Protein AF-0000000084880422 (afdb_homodimer)

Nearest PDB structures (foldseek):
  3gw3-assembly1_A-2  TM=2.262E-01  e=1.229E+00  Homo sapiens
  3rag-assembly2_B  TM=2.599E-01  e=1.505E+00  Alicyclobacillus acidocaldarius subsp. acidocaldarius DSM 446
  1r3w-assembly1_A-2  TM=2.198E-01  e=2.370E+00  Homo sapiens
  3rag-assembly1_A  TM=2.205E-01  e=1.664E+00  Alicyclobacillus acidocaldarius subsp. acidocaldarius DSM 446
  1r3q-assembly1_A  TM=2.386E-01  e=4.344E+00  Homo sapiens

Structure (mmCIF, N/CA/C/O backbone):
data_AF-0000000084880422-model_v1
#
loop_
_entity.id
_entity.type
_entity.pdbx_description
1 polymer 'Uncharacterized protein'
#
loop_
_atom_site.group_PDB
_atom_site.id
_atom_site.type_symbol
_atom_site.label_atom_id
_atom_site.label_alt_id
_atom_site.label_comp_id
_atom_site.label_asym_id
_atom_site.label_entity_id
_atom_site.label_seq_id
_atom_site.pdbx_PDB_ins_code
_atom_site.Cartn_x
_atom_site.Cartn_y
_atom_site.Cartn_z
_atom_site.occupancy
_atom_site.B_iso_or_equiv
_atom_site.auth_seq_id
_atom_site.auth_comp_id
_atom_site.auth_asym_id
_atom_site.auth_atom_id
_atom_site.pdbx_PDB_model_num
ATOM 1 N N . MET A 1 1 ? 19.312 47.062 34.469 1 47.88 1 MET A N 1
ATOM 2 C CA . MET A 1 1 ? 17.969 47.25 33.938 1 47.88 1 MET A CA 1
ATOM 3 C C . MET A 1 1 ? 17.547 46.062 33.094 1 47.88 1 MET A C 1
ATOM 5 O O . MET A 1 1 ? 18.328 45.5 32.344 1 47.88 1 MET A O 1
ATOM 9 N N . ASP A 1 2 ? 16.469 45.281 33.469 1 75.25 2 ASP A N 1
ATOM 10 C CA . ASP A 1 2 ? 16.062 43.938 33 1 75.25 2 ASP A CA 1
ATOM 11 C C . ASP A 1 2 ? 15.867 43.906 31.5 1 75.25 2 ASP A C 1
ATOM 13 O O . ASP A 1 2 ? 15.164 44.75 30.938 1 75.25 2 ASP A O 1
ATOM 17 N N . GLN A 1 3 ? 16.969 43.5 30.766 1 88.62 3 GLN A N 1
ATOM 18 C CA . GLN A 1 3 ? 17.031 43.344 29.312 1 88.62 3 GLN A CA 1
ATOM 19 C C . GLN A 1 3 ? 15.633 43.156 28.734 1 88.62 3 GLN A C 1
ATOM 21 O O . GLN A 1 3 ? 15.305 43.719 27.688 1 88.62 3 GLN A O 1
ATOM 26 N N . HIS A 1 4 ? 14.844 42.625 29.359 1 89.19 4 HIS A N 1
ATOM 27 C CA . HIS A 1 4 ? 13.492 42.344 28.875 1 89.19 4 HIS A CA 1
ATOM 28 C C . HIS A 1 4 ? 12.633 43.594 28.938 1 89.19 4 HIS A C 1
ATOM 30 O O . HIS A 1 4 ? 11.852 43.875 28.016 1 89.19 4 HIS A O 1
ATOM 36 N N . ALA A 1 5 ? 12.836 44.375 29.922 1 90.31 5 ALA A N 1
ATOM 37 C CA . ALA A 1 5 ? 12.055 45.594 30.094 1 90.31 5 ALA A CA 1
ATOM 38 C C . ALA A 1 5 ? 12.375 46.594 28.984 1 90.31 5 ALA A C 1
ATOM 40 O O . ALA A 1 5 ? 11.469 47.25 28.453 1 90.31 5 ALA A O 1
ATOM 41 N N . THR A 1 6 ? 13.609 46.625 28.672 1 93.06 6 THR A N 1
ATOM 42 C CA . THR A 1 6 ? 14.039 47.531 27.594 1 93.06 6 THR A CA 1
ATOM 43 C C . THR A 1 6 ? 13.469 47.094 26.25 1 93.06 6 THR A C 1
ATOM 45 O O . THR A 1 6 ? 13.031 47.938 25.453 1 93.06 6 THR A O 1
ATOM 48 N N . THR A 1 7 ? 13.477 45.844 26.062 1 94.5 7 THR A N 1
ATOM 49 C CA . THR A 1 7 ? 12.969 45.281 24.828 1 94.5 7 THR A CA 1
ATOM 50 C C . THR A 1 7 ? 11.469 45.531 24.688 1 94.5 7 THR A C 1
ATOM 52 O O . THR A 1 7 ? 10.992 45.906 23.625 1 94.5 7 THR A O 1
ATOM 55 N N . ILE A 1 8 ? 10.781 45.375 25.734 1 95.5 8 ILE A N 1
ATOM 56 C CA . ILE A 1 8 ? 9.336 45.594 25.734 1 95.5 8 ILE A CA 1
ATOM 57 C C . ILE A 1 8 ? 9.031 47.062 25.438 1 95.5 8 ILE A C 1
ATOM 59 O O . ILE A 1 8 ? 8.164 47.344 24.609 1 95.5 8 ILE A O 1
ATOM 63 N N . ARG A 1 9 ? 9.734 47.875 26.094 1 94.94 9 ARG A N 1
ATOM 64 C CA . ARG A 1 9 ? 9.531 49.312 25.875 1 94.94 9 ARG A CA 1
ATOM 65 C C . ARG A 1 9 ? 9.781 49.656 24.406 1 94.94 9 ARG A C 1
ATOM 67 O O . ARG A 1 9 ? 9.039 50.469 23.828 1 94.94 9 ARG A O 1
ATOM 74 N N . ARG A 1 10 ? 10.781 49.125 23.922 1 95.44 10 ARG A N 1
ATOM 75 C CA . ARG A 1 10 ? 11.086 49.375 22.516 1 95.44 10 ARG A CA 1
ATOM 76 C C . ARG A 1 10 ? 9.945 48.906 21.609 1 95.44 10 ARG A C 1
ATOM 78 O O . ARG A 1 10 ? 9.523 49.625 20.703 1 95.44 10 ARG A O 1
ATOM 85 N N . MET A 1 11 ? 9.375 47.719 21.891 1 96.06 11 MET A N 1
ATOM 86 C CA . MET A 1 11 ? 8.312 47.156 21.062 1 96.06 11 MET A CA 1
ATOM 87 C C . MET A 1 11 ? 7.02 47.938 21.219 1 96.06 11 MET A C 1
ATOM 89 O O . MET A 1 11 ? 6.188 47.969 20.312 1 96.06 11 MET A O 1
ATOM 93 N N . LEU A 1 12 ? 6.941 48.625 22.344 1 96.38 12 LEU A N 1
ATOM 94 C CA . LEU A 1 12 ? 5.73 49.406 22.594 1 96.38 12 LEU A CA 1
ATOM 95 C C . LEU A 1 12 ? 5.902 50.844 22.125 1 96.38 12 LEU A C 1
ATOM 97 O O . LEU A 1 12 ? 5.141 51.719 22.531 1 96.38 12 LEU A O 1
ATOM 101 N N . GLY A 1 13 ? 6.973 51.094 21.359 1 93.88 13 GLY A N 1
ATOM 102 C CA . GLY A 1 13 ? 7.18 52.438 20.812 1 93.88 13 GLY A CA 1
ATOM 103 C C . GLY A 1 13 ? 7.766 53.406 21.812 1 93.88 13 GLY A C 1
ATOM 104 O O . GLY A 1 13 ? 7.492 54.594 21.75 1 93.88 13 GLY A O 1
ATOM 105 N N . GLY A 1 14 ? 8.375 52.906 22.781 1 95.19 14 GLY A N 1
ATOM 106 C CA . GLY A 1 14 ? 9 53.75 23.797 1 95.19 14 GLY A CA 1
ATOM 107 C C . GLY A 1 14 ? 8.094 54.031 24.984 1 95.19 14 GLY A C 1
ATOM 108 O O . GLY A 1 14 ? 8.492 54.719 25.922 1 95.19 14 GLY A O 1
ATOM 109 N N . LEU A 1 15 ? 6.992 53.438 25 1 95.81 15 LEU A N 1
ATOM 110 C CA . LEU A 1 15 ? 6.008 53.688 26.047 1 95.81 15 LEU A CA 1
ATOM 111 C C . LEU A 1 15 ? 6.113 52.656 27.156 1 95.81 15 LEU A C 1
ATOM 113 O O . LEU A 1 15 ? 6.52 51.531 26.922 1 95.81 15 LEU A O 1
ATOM 117 N N . THR A 1 16 ? 5.812 53.125 28.328 1 94.31 16 THR A N 1
ATOM 118 C CA . THR A 1 16 ? 5.617 52.188 29.406 1 94.31 16 THR A CA 1
ATOM 119 C C . THR A 1 16 ? 4.316 51.406 29.219 1 94.31 16 THR A C 1
ATOM 121 O O . THR A 1 16 ? 3.467 51.812 28.422 1 94.31 16 THR A O 1
ATOM 124 N N . ILE A 1 17 ? 4.164 50.312 29.922 1 95 17 ILE A N 1
ATOM 125 C CA . ILE A 1 17 ? 2.984 49.469 29.781 1 95 17 ILE A CA 1
ATOM 126 C C . ILE A 1 17 ? 1.729 50.281 30.125 1 95 17 ILE A C 1
ATOM 128 O O . ILE A 1 17 ? 0.756 50.25 29.359 1 95 17 ILE A O 1
ATOM 132 N N . PRO A 1 18 ? 1.764 51.062 31.234 1 94.44 18 PRO A N 1
ATOM 133 C CA . PRO A 1 18 ? 0.576 51.875 31.531 1 94.44 18 PRO A CA 1
ATOM 134 C C . PRO A 1 18 ? 0.298 52.906 30.453 1 94.44 18 PRO A C 1
ATOM 136 O O . PRO A 1 18 ? -0.862 53.156 30.109 1 94.44 18 PRO A O 1
ATOM 139 N N . GLN A 1 19 ? 1.275 53.531 29.906 1 96.19 19 GLN A N 1
ATOM 140 C CA . GLN A 1 19 ? 1.106 54.5 28.844 1 96.19 19 GLN A CA 1
ATOM 141 C C . GLN A 1 19 ? 0.538 53.844 27.578 1 96.19 19 GLN A C 1
ATOM 143 O O . GLN A 1 19 ? -0.311 54.438 26.906 1 96.19 19 GLN A O 1
ATOM 148 N N . PHE A 1 20 ? 1.022 52.688 27.328 1 97.31 20 PHE A N 1
ATOM 149 C CA . PHE A 1 20 ? 0.566 51.906 26.172 1 97.31 20 PHE A CA 1
ATOM 150 C C . PHE A 1 20 ? -0.905 51.531 26.312 1 97.31 20 PHE A C 1
ATOM 152 O O . PHE A 1 20 ? -1.659 51.594 25.344 1 97.31 20 PHE A O 1
ATOM 159 N N . ALA A 1 21 ? -1.278 51.219 27.5 1 96.69 21 ALA A N 1
ATOM 160 C CA . ALA A 1 21 ? -2.652 50.812 27.781 1 96.69 21 ALA A CA 1
ATOM 161 C C . ALA A 1 21 ? -3.629 51.938 27.5 1 96.69 21 ALA A C 1
ATOM 163 O O . ALA A 1 21 ? -4.816 51.719 27.266 1 96.69 21 ALA A O 1
ATOM 164 N N . LEU A 1 22 ? -3.123 53.125 27.5 1 96.19 22 LEU A N 1
ATOM 165 C CA . LEU A 1 22 ? -3.98 54.312 27.344 1 96.19 22 LEU A CA 1
ATOM 166 C C . LEU A 1 22 ? -4.191 54.594 25.859 1 96.19 22 LEU A C 1
ATOM 168 O O . LEU A 1 22 ? -5.082 55.375 25.5 1 96.19 22 LEU A O 1
ATOM 172 N N . LEU A 1 23 ? -3.416 53.969 25.047 1 96.75 23 LEU A N 1
ATOM 173 C CA . LEU A 1 23 ? -3.59 54.188 23.625 1 96.75 23 LEU A CA 1
ATOM 174 C C . LEU A 1 23 ? -4.922 53.625 23.141 1 96.75 23 LEU A C 1
ATOM 176 O O . LEU A 1 23 ? -5.527 52.781 23.828 1 96.75 23 LEU A O 1
ATOM 180 N N . SER A 1 24 ? -5.379 54.125 21.984 1 96.5 24 SER A N 1
ATOM 181 C CA . SER A 1 24 ? -6.559 53.531 21.359 1 96.5 24 SER A CA 1
ATOM 182 C C . SER A 1 24 ? -6.293 52.094 20.953 1 96.5 24 SER A C 1
ATOM 184 O O . SER A 1 24 ? -5.148 51.719 20.688 1 96.5 24 SER A O 1
ATOM 186 N N . PRO A 1 25 ? -7.301 51.312 20.938 1 94.94 25 PRO A N 1
ATOM 187 C CA . PRO A 1 25 ? -7.121 49.906 20.5 1 94.94 25 PRO A CA 1
ATOM 188 C C . PRO A 1 25 ? -6.465 49.812 19.125 1 94.94 25 PRO A C 1
ATOM 190 O O . PRO A 1 25 ? -5.648 48.906 18.891 1 94.94 25 PRO A O 1
ATOM 193 N N . ARG A 1 26 ? -6.777 50.688 18.25 1 96.38 26 ARG A N 1
ATOM 194 C CA . ARG A 1 26 ? -6.203 50.688 16.906 1 96.38 26 ARG A CA 1
ATOM 195 C C . ARG A 1 26 ? -4.695 50.906 16.953 1 96.38 26 ARG A C 1
ATOM 197 O O . ARG A 1 26 ? -3.934 50.25 16.266 1 96.38 26 ARG A O 1
ATOM 204 N N . ASP A 1 27 ? -4.375 51.875 17.719 1 95.94 27 ASP A N 1
ATOM 205 C CA . ASP A 1 27 ? -2.959 52.188 17.844 1 95.94 27 ASP A CA 1
ATOM 206 C C . ASP A 1 27 ? -2.188 51.062 18.5 1 95.94 27 ASP A C 1
ATOM 208 O O . ASP A 1 27 ? -1.07 50.719 18.094 1 95.94 27 ASP A O 1
ATOM 212 N N . ARG A 1 28 ? -2.748 50.438 19.531 1 97.25 28 ARG A N 1
ATOM 213 C CA . ARG A 1 28 ? -2.117 49.281 20.172 1 97.25 28 ARG A CA 1
ATOM 214 C C . ARG A 1 28 ? -1.928 48.125 19.188 1 97.25 28 ARG A C 1
ATOM 216 O O . ARG A 1 28 ? -0.844 47.562 19.109 1 97.25 28 ARG A O 1
ATOM 223 N N . ARG A 1 29 ? -2.928 47.938 18.406 1 96.94 29 ARG A N 1
ATOM 224 C CA . ARG A 1 29 ? -2.885 46.844 17.438 1 96.94 29 ARG A CA 1
ATOM 225 C C . ARG A 1 29 ? -1.782 47.062 16.406 1 96.94 29 ARG A C 1
ATOM 227 O O . ARG A 1 29 ? -1.102 46.094 16.016 1 96.94 29 ARG A O 1
ATOM 234 N N . THR A 1 30 ? -1.694 48.25 16.016 1 97.12 30 THR A N 1
ATOM 235 C CA . THR A 1 30 ? -0.661 48.594 15.039 1 97.12 30 THR A CA 1
ATOM 236 C C . THR A 1 30 ? 0.726 48.281 15.586 1 97.12 30 THR A C 1
ATOM 238 O O . THR A 1 30 ? 1.559 47.688 14.883 1 97.12 30 THR A O 1
ATOM 241 N N . LEU A 1 31 ? 0.955 48.625 16.797 1 95.81 31 LEU A N 1
ATOM 242 C CA . LEU A 1 31 ? 2.248 48.375 17.422 1 95.81 31 LEU A CA 1
ATOM 243 C C . LEU A 1 31 ? 2.445 46.875 17.656 1 95.81 31 LEU A C 1
ATOM 245 O O . LEU A 1 31 ? 3.539 46.344 17.453 1 95.81 31 LEU A O 1
ATOM 249 N N . PHE A 1 32 ? 1.437 46.156 18.078 1 97.44 32 PHE A N 1
ATOM 250 C CA . PHE A 1 32 ? 1.511 44.719 18.234 1 97.44 32 PHE A CA 1
ATOM 251 C C . PHE A 1 32 ? 1.864 44.062 16.906 1 97.44 32 PHE A C 1
ATOM 253 O O . PHE A 1 32 ? 2.729 43.188 16.859 1 97.44 32 PHE A O 1
ATOM 260 N N . ARG A 1 33 ? 1.231 44.5 15.852 1 97.12 33 ARG A N 1
ATOM 261 C CA . ARG A 1 33 ? 1.432 43.906 14.531 1 97.12 33 ARG A CA 1
ATOM 262 C C . ARG A 1 33 ? 2.891 44 14.102 1 97.12 33 ARG A C 1
ATOM 264 O O . ARG A 1 33 ? 3.441 43.062 13.523 1 97.12 33 ARG A O 1
ATOM 271 N N . GLN A 1 34 ? 3.443 45.062 14.391 1 95.88 34 GLN A N 1
ATOM 272 C CA . GLN A 1 34 ? 4.824 45.312 13.992 1 95.88 34 GLN A CA 1
ATOM 273 C C . GLN A 1 34 ? 5.773 44.312 14.633 1 95.88 34 GLN A C 1
ATOM 275 O O . GLN A 1 34 ? 6.824 43.969 14.07 1 95.88 34 GLN A O 1
ATOM 280 N N . ASN A 1 35 ? 5.375 43.781 15.758 1 95.88 35 ASN A N 1
ATOM 281 C CA . ASN A 1 35 ? 6.301 42.969 16.531 1 95.88 35 ASN A CA 1
ATOM 282 C C . ASN A 1 35 ? 5.844 41.5 16.594 1 95.88 35 ASN A C 1
ATOM 284 O O . ASN A 1 35 ? 6.605 40.625 17.016 1 95.88 35 ASN A O 1
ATOM 288 N N . LEU A 1 36 ? 4.637 41.219 16.156 1 96.31 36 LEU A N 1
ATOM 289 C CA . LEU A 1 36 ? 4.078 39.906 16.391 1 96.31 36 LEU A CA 1
ATOM 290 C C . LEU A 1 36 ? 3.725 39.219 15.078 1 96.31 36 LEU A C 1
ATOM 292 O O . LEU A 1 36 ? 3.439 38 15.055 1 96.31 36 LEU A O 1
ATOM 296 N N . VAL A 1 37 ? 3.725 39.969 13.992 1 96.81 37 VAL A N 1
ATOM 297 C CA . VAL A 1 37 ? 3.246 39.438 12.727 1 96.81 37 VAL A CA 1
ATOM 298 C C . VAL A 1 37 ? 4.363 39.469 11.688 1 96.81 37 VAL A C 1
ATOM 300 O O . VAL A 1 37 ? 5.121 40.438 11.617 1 96.81 37 VAL A O 1
ATOM 303 N N . GLN A 1 38 ? 4.5 38.438 11.008 1 94.69 38 GLN A N 1
ATOM 304 C CA . GLN A 1 38 ? 5.434 38.375 9.891 1 94.69 38 GLN A CA 1
ATOM 305 C C . GLN A 1 38 ? 4.758 37.844 8.625 1 94.69 38 GLN A C 1
ATOM 307 O O . GLN A 1 38 ? 3.693 37.219 8.703 1 94.69 38 GLN A O 1
ATOM 312 N N . ARG A 1 39 ? 5.383 38.062 7.484 1 91.75 39 ARG A N 1
ATOM 313 C CA . ARG A 1 39 ? 4.797 37.719 6.195 1 91.75 39 ARG A CA 1
ATOM 314 C C . ARG A 1 39 ? 4.879 36.219 5.957 1 91.75 39 ARG A C 1
ATOM 316 O O . ARG A 1 39 ? 3.916 35.594 5.488 1 91.75 39 ARG A O 1
ATOM 323 N N . GLN A 1 40 ? 5.996 35.656 6.262 1 91 40 GLN A N 1
ATOM 324 C CA . GLN A 1 40 ? 6.164 34.219 6.121 1 91 40 GLN A CA 1
ATOM 325 C C . GLN A 1 40 ? 5.434 33.469 7.234 1 91 40 GLN A C 1
ATOM 327 O O . GLN A 1 40 ? 5.246 34 8.328 1 91 40 GLN A O 1
ATOM 332 N N . PRO A 1 41 ? 5.027 32.344 6.902 1 92.94 41 PRO A N 1
ATOM 333 C CA . PRO A 1 41 ? 4.371 31.562 7.961 1 92.94 41 PRO A CA 1
ATOM 334 C C . PRO A 1 41 ? 5.266 31.359 9.188 1 92.94 41 PRO A C 1
ATOM 336 O O . PRO A 1 41 ? 6.477 31.188 9.047 1 92.94 41 PRO A O 1
ATOM 339 N N . VAL A 1 42 ? 4.625 31.469 10.336 1 92 42 VAL A N 1
ATOM 340 C CA . VAL A 1 42 ? 5.32 31.141 11.578 1 92 42 VAL A CA 1
ATOM 341 C C . VAL A 1 42 ? 5.551 29.641 11.68 1 92 42 VAL A C 1
ATOM 343 O O . VAL A 1 42 ? 4.605 28.859 11.562 1 92 42 VAL A O 1
ATOM 346 N N . LEU A 1 43 ? 6.719 29.25 11.852 1 89.31 43 LEU A N 1
ATOM 347 C CA . LEU A 1 43 ? 7.074 27.844 11.953 1 89.31 43 LEU A CA 1
ATOM 348 C C . LEU A 1 43 ? 7.016 27.375 13.406 1 89.31 43 LEU A C 1
ATOM 350 O O . LEU A 1 43 ? 7.691 27.938 14.273 1 89.31 43 LEU A O 1
ATOM 354 N N . ILE A 1 44 ? 6.145 26.438 13.617 1 86.19 44 ILE A N 1
ATOM 355 C CA . ILE A 1 44 ? 5.992 25.859 14.945 1 86.19 44 ILE A CA 1
ATOM 356 C C . ILE A 1 44 ? 6.621 24.469 14.984 1 86.19 44 ILE A C 1
ATOM 358 O O . ILE A 1 44 ? 6.145 23.547 14.32 1 86.19 44 ILE A O 1
ATOM 362 N N . ASP A 1 45 ? 7.723 24.359 15.664 1 76.38 45 ASP A N 1
ATOM 363 C CA . ASP A 1 45 ? 8.461 23.109 15.742 1 76.38 45 ASP A CA 1
ATOM 364 C C . ASP A 1 45 ? 9.117 22.938 17.109 1 76.38 45 ASP A C 1
ATOM 366 O O . ASP A 1 45 ? 9.367 23.922 17.812 1 76.38 45 ASP A O 1
ATOM 370 N N . GLU A 1 46 ? 9.234 21.75 17.484 1 65.44 46 GLU A N 1
ATOM 371 C CA . GLU A 1 46 ? 9.914 21.484 18.75 1 65.44 46 GLU A CA 1
ATOM 372 C C . GLU A 1 46 ? 11.297 22.109 18.781 1 65.44 46 GLU A C 1
ATOM 374 O O . GLU A 1 46 ? 11.766 22.547 19.844 1 65.44 46 GLU A O 1
ATOM 379 N N . ALA A 1 47 ? 11.789 22.172 17.641 1 57.34 47 ALA A N 1
ATOM 380 C CA . ALA A 1 47 ? 13.164 22.641 17.531 1 57.34 47 ALA A CA 1
ATOM 381 C C . ALA A 1 47 ? 13.234 24.156 17.641 1 57.34 47 ALA A C 1
ATOM 383 O O . ALA A 1 47 ? 14.32 24.75 17.594 1 57.34 47 ALA A O 1
ATOM 384 N N . ASP A 1 48 ? 12.047 24.719 17.734 1 60.84 48 ASP A N 1
ATOM 385 C CA . ASP A 1 48 ? 12.133 26.188 17.766 1 60.84 48 ASP A CA 1
ATOM 386 C C . ASP A 1 48 ? 12.648 26.672 19.125 1 60.84 48 ASP A C 1
ATOM 388 O O . ASP A 1 48 ? 11.867 27.141 19.953 1 60.84 48 ASP A O 1
ATOM 392 N N . ASP A 1 49 ? 13.852 26.375 19.234 1 59.66 49 ASP A N 1
ATOM 393 C CA . ASP A 1 49 ? 14.539 26.906 20.406 1 59.66 49 ASP A CA 1
ATOM 394 C C . ASP A 1 49 ? 14.922 28.375 20.203 1 59.66 49 ASP A C 1
ATOM 396 O O . ASP A 1 49 ? 15.57 28.719 19.219 1 59.66 49 ASP A O 1
ATOM 400 N N . ASP A 1 50 ? 14.375 29.203 21.094 1 62.22 50 ASP A N 1
ATOM 401 C CA . ASP A 1 50 ? 14.812 30.594 21.203 1 62.22 50 ASP A CA 1
ATOM 402 C C . ASP A 1 50 ? 14.336 31.406 20 1 62.22 50 ASP A C 1
ATOM 404 O O . ASP A 1 50 ? 15.008 32.375 19.578 1 62.22 50 ASP A O 1
ATOM 408 N N . GLY A 1 51 ? 13.422 30.797 19.297 1 69.56 51 GLY A N 1
ATOM 409 C CA . GLY A 1 51 ? 12.844 31.578 18.219 1 69.56 51 GLY A CA 1
ATOM 410 C C . GLY A 1 51 ? 13.672 31.547 16.938 1 69.56 51 GLY A C 1
ATOM 411 O O . GLY A 1 51 ? 13.523 32.406 16.078 1 69.56 51 GLY A O 1
ATOM 412 N N . SER A 1 52 ? 14.531 30.641 16.812 1 76.44 52 SER A N 1
ATOM 413 C CA . SER A 1 52 ? 15.438 30.578 15.672 1 76.44 52 SER A CA 1
ATOM 414 C C . SER A 1 52 ? 14.672 30.359 14.375 1 76.44 52 SER A C 1
ATOM 416 O O . SER A 1 52 ? 15.125 30.766 13.305 1 76.44 52 SER A O 1
ATOM 418 N N . LEU A 1 53 ? 13.508 29.891 14.523 1 77.94 53 LEU A N 1
ATOM 419 C CA . LEU A 1 53 ? 12.734 29.609 13.32 1 77.94 53 LEU A CA 1
ATOM 420 C C . LEU A 1 53 ? 11.922 30.812 12.891 1 77.94 53 LEU A C 1
ATOM 422 O O . LEU A 1 53 ? 11.445 30.875 11.75 1 77.94 53 LEU A O 1
ATOM 426 N N . ASN A 1 54 ? 11.766 31.734 13.82 1 86.94 54 ASN A N 1
ATOM 427 C CA . ASN A 1 54 ? 11 32.938 13.555 1 86.94 54 ASN A CA 1
ATOM 428 C C . ASN A 1 54 ? 11.719 34.188 14.086 1 86.94 54 ASN A C 1
ATOM 430 O O . ASN A 1 54 ? 11.18 34.906 14.938 1 86.94 54 ASN A O 1
ATOM 434 N N . PRO A 1 55 ? 12.836 34.5 13.602 1 85.12 55 PRO A N 1
ATOM 435 C CA . PRO A 1 55 ? 13.672 35.562 14.195 1 85.12 55 PRO A CA 1
ATOM 436 C C . PRO A 1 55 ? 13.023 36.938 14.133 1 85.12 55 PRO A C 1
ATOM 438 O O . PRO A 1 55 ? 13.227 37.781 15.023 1 85.12 55 PRO A O 1
ATOM 441 N N . LYS A 1 56 ? 12.258 37.219 13.219 1 88.44 56 LYS A N 1
ATOM 442 C CA . LYS A 1 56 ? 11.664 38.531 13.016 1 88.44 56 LYS A CA 1
ATOM 443 C C . LYS A 1 56 ? 10.695 38.875 14.141 1 88.44 56 LYS A C 1
ATOM 445 O O . LYS A 1 56 ? 10.477 40.062 14.445 1 88.44 56 LYS A O 1
ATOM 450 N N . ILE A 1 57 ? 10.148 37.844 14.727 1 89.62 57 ILE A N 1
ATOM 451 C CA . ILE A 1 57 ? 9.148 38.125 15.75 1 89.62 57 ILE A CA 1
ATOM 452 C C . ILE A 1 57 ? 9.531 37.406 17.047 1 89.62 57 ILE A C 1
ATOM 454 O O . ILE A 1 57 ? 8.68 37.188 17.906 1 89.62 57 ILE A O 1
ATOM 458 N N . ALA A 1 58 ? 10.711 37.062 17.172 1 88.38 58 ALA A N 1
ATOM 459 C CA . ALA A 1 58 ? 11.172 36.281 18.297 1 88.38 58 ALA A CA 1
ATOM 460 C C . ALA A 1 58 ? 10.906 37 19.625 1 88.38 58 ALA A C 1
ATOM 462 O O . ALA A 1 58 ? 10.422 36.375 20.578 1 88.38 58 ALA A O 1
ATOM 463 N N . ASP A 1 59 ? 11.148 38.281 19.688 1 89.5 59 ASP A N 1
ATOM 464 C CA . ASP A 1 59 ? 10.984 39.031 20.922 1 89.5 59 ASP A CA 1
ATOM 465 C C . ASP A 1 59 ? 9.508 39.219 21.266 1 89.5 59 ASP A C 1
ATOM 467 O O . ASP A 1 59 ? 9.164 39.531 22.406 1 89.5 59 ASP A O 1
ATOM 471 N N . GLY A 1 60 ? 8.664 39 20.281 1 91.44 60 GLY A N 1
ATOM 472 C CA . GLY A 1 60 ? 7.238 39.219 20.469 1 91.44 60 GLY A CA 1
ATOM 473 C C . GLY A 1 60 ? 6.633 38.312 21.531 1 91.44 60 GLY A C 1
ATOM 474 O O . GLY A 1 60 ? 5.578 38.625 22.094 1 91.44 60 GLY A O 1
ATOM 475 N N . VAL A 1 61 ? 7.344 37.312 21.812 1 88.94 61 VAL A N 1
ATOM 476 C CA . VAL A 1 61 ? 6.848 36.375 22.812 1 88.94 61 VAL A CA 1
ATOM 477 C C . VAL A 1 61 ? 6.68 37.094 24.141 1 88.94 61 VAL A C 1
ATOM 479 O O . VAL A 1 61 ? 5.773 36.781 24.922 1 88.94 61 VAL A O 1
ATOM 482 N N . LEU A 1 62 ? 7.438 38.062 24.453 1 90.5 62 LEU A N 1
ATOM 483 C CA . LEU A 1 62 ? 7.387 38.812 25.703 1 90.5 62 LEU A CA 1
ATOM 484 C C . LEU A 1 62 ? 6.059 39.531 25.844 1 90.5 62 LEU A C 1
ATOM 486 O O . LEU A 1 62 ? 5.531 39.688 26.953 1 90.5 62 LEU A O 1
ATOM 490 N N . LEU A 1 63 ? 5.539 39.938 24.766 1 93.06 63 LEU A N 1
ATOM 491 C CA . LEU A 1 63 ? 4.297 40.719 24.766 1 93.06 63 LEU A CA 1
ATOM 492 C C . LEU A 1 63 ? 3.098 39.812 25.016 1 93.06 63 LEU A C 1
ATOM 494 O O . LEU A 1 63 ? 2 40.312 25.312 1 93.06 63 LEU A O 1
ATOM 498 N N . ARG A 1 64 ? 3.334 38.5 25 1 90.62 64 ARG A N 1
ATOM 499 C CA . ARG A 1 64 ? 2.242 37.531 25.156 1 90.62 64 ARG A CA 1
ATOM 500 C C . ARG A 1 64 ? 2.338 36.844 26.5 1 90.62 64 ARG A C 1
ATOM 502 O O . ARG A 1 64 ? 1.689 35.812 26.719 1 90.62 64 ARG A O 1
ATOM 509 N N . GLN A 1 65 ? 3.051 37.375 27.328 1 88.5 65 GLN A N 1
ATOM 510 C CA . GLN A 1 65 ? 3.227 36.781 28.656 1 88.5 65 GLN A CA 1
ATOM 511 C C . GLN A 1 65 ? 2.814 37.75 29.75 1 88.5 65 GLN A C 1
ATOM 513 O O . GLN A 1 65 ? 3.307 38.906 29.812 1 88.5 65 GLN A O 1
ATOM 518 N N . ARG A 1 66 ? 2.146 37.281 30.625 1 86.94 66 ARG A N 1
ATOM 519 C CA . ARG A 1 66 ? 1.679 38.125 31.719 1 86.94 66 ARG A CA 1
ATOM 520 C C . ARG A 1 66 ? 2.83 38.5 32.656 1 86.94 66 ARG A C 1
ATOM 522 O O . ARG A 1 66 ? 2.838 39.594 33.219 1 86.94 66 ARG A O 1
ATOM 529 N N . TYR A 1 67 ? 3.717 37.656 32.688 1 86.25 67 TYR A N 1
ATOM 530 C CA . TYR A 1 67 ? 4.879 37.906 33.531 1 86.25 67 TYR A CA 1
ATOM 531 C C . TYR A 1 67 ? 5.566 39.219 33.125 1 86.25 67 TYR A C 1
ATOM 533 O O . TYR A 1 67 ? 6.082 39.938 34 1 86.25 67 TYR A O 1
ATOM 541 N N . PHE A 1 68 ? 5.496 39.562 31.938 1 90.12 68 PHE A N 1
ATOM 542 C CA . PHE A 1 68 ? 6.215 40.719 31.453 1 90.12 68 PHE A CA 1
ATOM 543 C C . PHE A 1 68 ? 5.27 41.906 31.25 1 90.12 68 PHE A C 1
ATOM 545 O O . PHE A 1 68 ? 5.648 43.062 31.5 1 90.12 68 PHE A O 1
ATOM 552 N N . MET A 1 69 ? 4.031 41.625 30.906 1 91.81 69 MET A N 1
ATOM 553 C CA . MET A 1 69 ? 3.098 42.688 30.547 1 91.81 69 MET A CA 1
ATOM 554 C C . MET A 1 69 ? 2.277 43.125 31.766 1 91.81 69 MET A C 1
ATOM 556 O O . MET A 1 69 ? 1.644 44.156 31.75 1 91.81 69 MET A O 1
ATOM 560 N N . GLY A 1 70 ? 2.322 42.281 32.781 1 87.25 70 GLY A N 1
ATOM 561 C CA . GLY A 1 70 ? 1.589 42.594 34 1 87.25 70 GLY A CA 1
ATOM 562 C C . GLY A 1 70 ? 0.521 41.562 34.344 1 87.25 70 GLY A C 1
ATOM 563 O O . GLY A 1 70 ? -0.159 41.062 33.469 1 87.25 70 GLY A O 1
ATOM 564 N N . GLU A 1 71 ? 0.333 41.344 35.625 1 87.38 71 GLU A N 1
ATOM 565 C CA . GLU A 1 71 ? -0.618 40.344 36.094 1 87.38 71 GLU A CA 1
ATOM 566 C C . GLU A 1 71 ? -1.963 40.969 36.438 1 87.38 71 GLU A C 1
ATOM 568 O O . GLU A 1 71 ? -2.932 40.25 36.719 1 87.38 71 GLU A O 1
ATOM 573 N N . ASP A 1 72 ? -1.95 42.25 36.438 1 89.38 72 ASP A N 1
ATOM 574 C CA . ASP A 1 72 ? -3.205 42.938 36.719 1 89.38 72 ASP A CA 1
ATOM 575 C C . ASP A 1 72 ? -4.164 42.875 35.531 1 89.38 72 ASP A C 1
ATOM 577 O O . ASP A 1 72 ? -3.852 42.281 34.5 1 89.38 72 ASP A O 1
ATOM 581 N N . GLU A 1 73 ? -5.34 43.438 35.719 1 91.75 73 GLU A N 1
ATOM 582 C CA . GLU A 1 73 ? -6.375 43.344 34.688 1 91.75 73 GLU A CA 1
ATOM 583 C C . GLU A 1 73 ? -5.914 44 33.406 1 91.75 73 GLU A C 1
ATOM 585 O O . GLU A 1 73 ? -6.242 43.562 32.312 1 91.75 73 GLU A O 1
ATOM 590 N N . THR A 1 74 ? -5.207 45.062 33.5 1 92.75 74 THR A N 1
ATOM 591 C CA . THR A 1 74 ? -4.68 45.75 32.344 1 92.75 74 THR A CA 1
ATOM 592 C C . THR A 1 74 ? -3.703 44.844 31.578 1 92.75 74 THR A C 1
ATOM 594 O O . THR A 1 74 ? -3.797 44.719 30.359 1 92.75 74 THR A O 1
ATOM 597 N N . GLY A 1 75 ? -2.805 44.281 32.312 1 91.19 75 GLY A N 1
ATOM 598 C CA . GLY A 1 75 ? -1.859 43.375 31.688 1 91.19 75 GLY A CA 1
ATOM 599 C C . GLY A 1 75 ? -2.529 42.188 31 1 91.19 75 GLY A C 1
ATOM 600 O O . GLY A 1 75 ? -2.162 41.844 29.875 1 91.19 75 GLY A O 1
ATOM 601 N N . LYS A 1 76 ? -3.477 41.656 31.641 1 89.25 76 LYS A N 1
ATOM 602 C CA . LYS A 1 76 ? -4.223 40.562 31.078 1 89.25 76 LYS A CA 1
ATOM 603 C C . LYS A 1 76 ? -4.902 40.938 29.781 1 89.25 76 LYS A C 1
ATOM 605 O O . LYS A 1 76 ? -4.891 40.188 28.812 1 89.25 76 LYS A O 1
ATOM 610 N N . GLN A 1 77 ? -5.504 42.062 29.828 1 92.81 77 GLN A N 1
ATOM 611 C CA . GLN A 1 77 ? -6.18 42.562 28.625 1 92.81 77 GLN A CA 1
ATOM 612 C C . GLN A 1 77 ? -5.188 42.781 27.484 1 92.81 77 GLN A C 1
ATOM 614 O O . GLN A 1 77 ? -5.473 42.438 26.344 1 92.81 77 GLN A O 1
ATOM 619 N N . LEU A 1 78 ? -4.105 43.312 27.781 1 94.75 78 LEU A N 1
ATOM 620 C CA . LEU A 1 78 ? -3.098 43.594 26.75 1 94.75 78 LEU A CA 1
ATOM 621 C C . LEU A 1 78 ? -2.543 42.281 26.188 1 94.75 78 LEU A C 1
ATOM 623 O O . LEU A 1 78 ? -2.309 42.188 24.969 1 94.75 78 LEU A O 1
ATOM 627 N N . VAL A 1 79 ? -2.314 41.312 27.016 1 92.19 79 VAL A N 1
ATOM 628 C CA . VAL A 1 79 ? -1.831 40 26.578 1 92.19 79 VAL A CA 1
ATOM 629 C C . VAL A 1 79 ? -2.875 39.344 25.672 1 92.19 79 VAL A C 1
ATOM 631 O O . VAL A 1 79 ? -2.531 38.75 24.656 1 92.19 79 VAL A O 1
ATOM 634 N N . LYS A 1 80 ? -4.039 39.469 26.031 1 91.38 80 LYS A N 1
ATOM 635 C CA . LYS A 1 80 ? -5.117 38.938 25.203 1 91.38 80 LYS A CA 1
ATOM 636 C C . LYS A 1 80 ? -5.129 39.594 23.828 1 91.38 80 LYS A C 1
ATOM 638 O O . LYS A 1 80 ? -5.262 38.906 22.812 1 91.38 80 LYS A O 1
ATOM 643 N N . GLU A 1 81 ? -5.031 40.875 23.828 1 94.75 81 GLU A N 1
ATOM 644 C CA . GLU A 1 81 ? -4.984 41.625 22.578 1 94.75 81 GLU A CA 1
ATOM 645 C C . GLU A 1 81 ? -3.783 41.188 21.734 1 94.75 81 GLU A C 1
ATOM 647 O O . GLU A 1 81 ? -3.902 41 20.516 1 94.75 81 GLU A O 1
ATOM 652 N N . ALA A 1 82 ? -2.656 41.031 22.359 1 94.38 82 ALA A N 1
ATOM 653 C CA . ALA A 1 82 ? -1.448 40.594 21.672 1 94.38 82 ALA A CA 1
ATOM 654 C C . ALA A 1 82 ? -1.645 39.219 21.062 1 94.38 82 ALA A C 1
ATOM 656 O O . ALA A 1 82 ? -1.256 38.969 19.922 1 94.38 82 ALA A O 1
ATOM 657 N N . SER A 1 83 ? -2.256 38.344 21.797 1 92.25 83 SER A N 1
ATOM 658 C CA . SER A 1 83 ? -2.525 37 21.328 1 92.25 83 SER A CA 1
ATOM 659 C C . SER A 1 83 ? -3.482 37 20.141 1 92.25 83 SER A C 1
ATOM 661 O O . SER A 1 83 ? -3.289 36.25 19.172 1 92.25 83 SER A O 1
ATOM 663 N N . ASP A 1 84 ? -4.422 37.844 20.25 1 93.56 84 ASP A N 1
ATOM 664 C CA . ASP A 1 84 ? -5.367 37.969 19.141 1 93.56 84 ASP A CA 1
ATOM 665 C C . ASP A 1 84 ? -4.652 38.375 17.859 1 93.56 84 ASP A C 1
ATOM 667 O O . ASP A 1 84 ? -4.965 37.875 16.766 1 93.56 84 ASP A O 1
ATOM 671 N N . VAL A 1 85 ? -3.777 39.25 18.016 1 96 85 VAL A N 1
ATOM 672 C CA . VAL A 1 85 ? -3.029 39.75 16.859 1 96 85 VAL A CA 1
ATOM 673 C C . VAL A 1 85 ? -2.098 38.656 16.359 1 96 85 VAL A C 1
ATOM 675 O O . VAL A 1 85 ? -2.066 38.344 15.156 1 96 85 VAL A O 1
ATOM 678 N N . TYR A 1 86 ? -1.354 38 17.234 1 94.94 86 TYR A N 1
ATOM 679 C CA . TYR A 1 86 ? -0.379 36.969 16.891 1 94.94 86 TYR A CA 1
ATOM 680 C C . TYR A 1 86 ? -1.052 35.812 16.172 1 94.94 86 TYR A C 1
ATOM 682 O O . TYR A 1 86 ? -0.646 35.438 15.07 1 94.94 86 TYR A O 1
ATOM 690 N N . TYR A 1 87 ? -2.068 35.344 16.703 1 94.44 87 TYR A N 1
ATOM 691 C CA . TYR A 1 87 ? -2.715 34.156 16.141 1 94.44 87 TYR A CA 1
ATOM 692 C C . TYR A 1 87 ? -3.672 34.531 15.016 1 94.44 87 TYR A C 1
ATOM 694 O O . TYR A 1 87 ? -3.869 33.75 14.078 1 94.44 87 TYR A O 1
ATOM 702 N N . GLY A 1 88 ? -4.254 35.688 15.102 1 96.06 88 GLY A N 1
ATOM 703 C CA . GLY A 1 88 ? -5.266 36.094 14.141 1 96.06 88 GLY A CA 1
ATOM 704 C C . GLY A 1 88 ? -4.68 36.594 12.836 1 96.06 88 GLY A C 1
ATOM 705 O O . GLY A 1 88 ? -5.328 36.5 11.789 1 96.06 88 GLY A O 1
ATOM 706 N N . GLU A 1 89 ? -3.502 37.094 12.945 1 96.88 89 GLU A N 1
ATOM 707 C CA . GLU A 1 89 ? -3.016 37.812 11.758 1 96.88 89 GLU A CA 1
ATOM 708 C C . GLU A 1 89 ? -1.826 37.062 11.141 1 96.88 89 GLU A C 1
ATOM 710 O O . GLU A 1 89 ? -1.395 37.406 10.031 1 96.88 89 GLU A O 1
ATOM 715 N N . ASN A 1 90 ? -1.281 36.031 11.797 1 96.44 90 ASN A N 1
ATOM 716 C CA . ASN A 1 90 ? -0.211 35.219 11.219 1 96.44 90 ASN A CA 1
ATOM 717 C C . ASN A 1 90 ? -0.76 33.969 10.523 1 96.44 90 ASN A C 1
ATOM 719 O O . ASN A 1 90 ? -1.906 33.594 10.75 1 96.44 90 ASN A O 1
ATOM 723 N N . HIS A 1 91 ? 0.09 33.438 9.641 1 96.12 91 HIS A N 1
ATOM 724 C CA . HIS A 1 91 ? -0.064 32.094 9.117 1 96.12 91 HIS A CA 1
ATOM 725 C C . HIS A 1 91 ? 0.874 31.125 9.82 1 96.12 91 HIS A C 1
ATOM 727 O O . HIS A 1 91 ? 1.95 31.516 10.281 1 96.12 91 HIS A O 1
ATOM 733 N N . PHE A 1 92 ? 0.418 29.906 9.922 1 94.62 92 PHE A N 1
ATOM 734 C CA . PHE A 1 92 ? 1.209 29 10.75 1 94.62 92 PHE A CA 1
ATOM 735 C C . PHE A 1 92 ? 1.519 27.703 10 1 94.62 92 PHE A C 1
ATOM 737 O O . PHE A 1 92 ? 0.67 27.188 9.273 1 94.62 92 PHE A O 1
ATOM 744 N N . ASN A 1 93 ? 2.672 27.188 10.117 1 93.5 93 ASN A N 1
ATOM 745 C CA . ASN A 1 93 ? 3.096 25.828 9.805 1 93.5 93 ASN A CA 1
ATOM 746 C C . ASN A 1 93 ? 3.404 25.031 11.07 1 93.5 93 ASN A C 1
ATOM 748 O O . ASN A 1 93 ? 4.344 25.359 11.797 1 93.5 93 ASN A O 1
ATOM 752 N N . VAL A 1 94 ? 2.615 24.031 11.266 1 92.5 94 VAL A N 1
ATOM 753 C CA . VAL A 1 94 ? 2.748 23.281 12.508 1 92.5 94 VAL A CA 1
ATOM 754 C C . VAL A 1 94 ? 2.975 21.797 12.188 1 92.5 94 VAL A C 1
ATOM 756 O O . VAL A 1 94 ? 2.26 21.219 11.367 1 92.5 94 VAL A O 1
ATOM 759 N N . ARG A 1 95 ? 3.906 21.188 12.797 1 89.81 95 ARG A N 1
ATOM 760 C CA . ARG A 1 95 ? 4.047 19.734 12.688 1 89.81 95 ARG A CA 1
ATOM 761 C C . ARG A 1 95 ? 2.992 19.016 13.523 1 89.81 95 ARG A C 1
ATOM 763 O O . ARG A 1 95 ? 2.695 19.438 14.641 1 89.81 95 ARG A O 1
ATOM 770 N N . LEU A 1 96 ? 2.564 17.938 12.977 1 91 96 LEU A N 1
ATOM 771 C CA . LEU A 1 96 ? 1.441 17.25 13.617 1 91 96 LEU A CA 1
ATOM 772 C C . LEU A 1 96 ? 1.779 16.875 15.055 1 91 96 LEU A C 1
ATOM 774 O O . LEU A 1 96 ? 0.942 17 15.945 1 91 96 LEU A O 1
ATOM 778 N N . HIS A 1 97 ? 2.943 16.391 15.289 1 85.44 97 HIS A N 1
ATOM 779 C CA . HIS A 1 97 ? 3.291 15.922 16.625 1 85.44 97 HIS A CA 1
ATOM 780 C C . HIS A 1 97 ? 3.365 17.078 17.625 1 85.44 97 HIS A C 1
ATOM 782 O O . HIS A 1 97 ? 3.387 16.859 18.828 1 85.44 97 HIS A O 1
ATOM 788 N N . TRP A 1 98 ? 3.309 18.344 17.125 1 85.62 98 TRP A N 1
ATOM 789 C CA . TRP A 1 98 ? 3.357 19.516 18 1 85.62 98 TRP A CA 1
ATOM 790 C C . TRP A 1 98 ? 2.016 20.234 18.016 1 85.62 98 TRP A C 1
ATOM 792 O O . TRP A 1 98 ? 1.882 21.297 18.625 1 85.62 98 TRP A O 1
ATOM 802 N N . LEU A 1 99 ? 1.088 19.781 17.328 1 89.12 99 LEU A N 1
ATOM 803 C CA . LEU A 1 99 ? -0.185 20.469 17.156 1 89.12 99 LEU A CA 1
ATOM 804 C C . LEU A 1 99 ? -0.9 20.641 18.484 1 89.12 99 LEU A C 1
ATOM 806 O O . LEU A 1 99 ? -1.421 21.734 18.766 1 89.12 99 LEU A O 1
ATOM 810 N N . ARG A 1 100 ? -0.88 19.672 19.266 1 84.12 100 ARG A N 1
ATOM 811 C CA . ARG A 1 100 ? -1.562 19.75 20.562 1 84.12 100 ARG A CA 1
ATOM 812 C C . ARG A 1 100 ? -0.925 20.812 21.453 1 84.12 100 ARG A C 1
ATOM 814 O O . ARG A 1 100 ? -1.628 21.578 22.094 1 84.12 100 ARG A O 1
ATOM 821 N N . GLU A 1 101 ? 0.337 20.812 21.438 1 81.94 101 GLU A N 1
ATOM 822 C CA . GLU A 1 101 ? 1.059 21.812 22.219 1 81.94 101 GLU A CA 1
ATOM 823 C C . GLU A 1 101 ? 0.797 23.234 21.688 1 81.94 101 GLU A C 1
ATOM 825 O O . GLU A 1 101 ? 0.633 24.172 22.469 1 81.94 101 GLU A O 1
ATOM 830 N N . PHE A 1 102 ? 0.794 23.266 20.422 1 87.62 102 PHE A N 1
ATOM 831 C CA . PHE A 1 102 ? 0.52 24.547 19.781 1 87.62 102 PHE A CA 1
ATOM 832 C C . PHE A 1 102 ? -0.856 25.062 20.172 1 87.62 102 PHE A C 1
ATOM 834 O O . PHE A 1 102 ? -1.025 26.266 20.422 1 87.62 102 PHE A O 1
ATOM 841 N N . MET A 1 103 ? -1.741 24.234 20.312 1 86.81 103 MET A N 1
ATOM 842 C CA . MET A 1 103 ? -3.129 24.641 20.516 1 86.81 103 MET A CA 1
ATOM 843 C C . MET A 1 103 ? -3.373 25 21.984 1 86.81 103 MET A C 1
ATOM 845 O O . MET A 1 103 ? -4.414 25.562 22.328 1 86.81 103 MET A O 1
ATOM 849 N N . THR A 1 104 ? -2.424 24.609 22.828 1 78.69 104 THR A N 1
ATOM 850 C CA . THR A 1 104 ? -2.557 24.969 24.234 1 78.69 104 THR A CA 1
ATOM 851 C C . THR A 1 104 ? -1.457 25.938 24.656 1 78.69 104 THR A C 1
ATOM 853 O O . THR A 1 104 ? -0.407 25.516 25.156 1 78.69 104 THR A O 1
ATOM 856 N N . ASP A 1 105 ? -1.607 27.125 24.297 1 70.38 105 ASP A N 1
ATOM 857 C CA . ASP A 1 105 ? -0.64 28.141 24.703 1 70.38 105 ASP A CA 1
ATOM 858 C C . ASP A 1 105 ? -0.788 28.484 26.172 1 70.38 105 ASP A C 1
ATOM 860 O O . ASP A 1 105 ? -1.886 28.797 26.641 1 70.38 105 ASP A O 1
ATOM 864 N N . THR A 1 106 ? 0.247 28.188 26.953 1 64.06 106 THR A N 1
ATOM 865 C CA . THR A 1 106 ? 0.17 28.406 28.391 1 64.06 106 THR A CA 1
ATOM 866 C C . THR A 1 106 ? 0.641 29.812 28.75 1 64.06 106 THR A C 1
ATOM 868 O O . THR A 1 106 ? 0.812 30.141 29.938 1 64.06 106 THR A O 1
ATOM 871 N N . LEU A 1 107 ? 0.677 30.672 27.922 1 57 107 LEU A N 1
ATOM 872 C CA . LEU A 1 107 ? 1.017 32.062 28.125 1 57 107 LEU A CA 1
ATOM 873 C C . LEU A 1 107 ? 2.232 32.219 29.031 1 57 107 LEU A C 1
ATOM 875 O O . LEU A 1 107 ? 2.287 33.125 29.859 1 57 107 LEU A O 1
ATOM 879 N N . GLY A 1 108 ? 3.09 31.234 29.031 1 55.75 108 GLY A N 1
ATOM 880 C CA . GLY A 1 108 ? 4.305 31.312 29.828 1 55.75 108 GLY A CA 1
ATOM 881 C C . GLY A 1 108 ? 4.113 30.859 31.25 1 55.75 108 GLY A C 1
ATOM 882 O O . GLY A 1 108 ? 5.082 30.531 31.938 1 55.75 108 GLY A O 1
ATOM 883 N N . ASP A 1 109 ? 2.848 30.938 31.703 1 56.78 109 ASP A N 1
ATOM 884 C CA . ASP A 1 109 ? 2.676 30.578 33.125 1 56.78 109 ASP A CA 1
ATOM 885 C C . ASP A 1 109 ? 2.404 29.078 33.25 1 56.78 109 ASP A C 1
ATOM 887 O O . ASP A 1 109 ? 2.338 28.562 34.375 1 56.78 109 ASP A O 1
ATOM 891 N N . TYR A 1 110 ? 2.281 28.391 32.219 1 59.69 110 TYR A N 1
ATOM 892 C CA . TYR A 1 110 ? 2.076 26.953 32.125 1 59.69 110 TYR A CA 1
ATOM 893 C C . TYR A 1 110 ? 0.79 26.547 32.844 1 59.69 110 TYR A C 1
ATOM 895 O O . TYR A 1 110 ? 0.548 25.359 33.062 1 59.69 110 TYR A O 1
ATOM 903 N N . LYS A 1 111 ? 0.015 27.484 33.312 1 62.06 111 LYS A N 1
ATOM 904 C CA . LYS A 1 111 ? -1.227 27.203 34.031 1 62.06 111 LYS A CA 1
ATOM 905 C C . LYS A 1 111 ? -2.441 27.609 33.219 1 62.06 111 LYS A C 1
ATOM 907 O O . LYS A 1 111 ? -3.402 26.859 33.094 1 62.06 111 LYS A O 1
ATOM 912 N N . THR A 1 112 ? -2.379 28.797 32.75 1 60.06 112 THR A N 1
ATOM 913 C CA . THR A 1 112 ? -3.504 29.328 31.984 1 60.06 112 THR A CA 1
ATOM 914 C C . THR A 1 112 ? -3.477 28.812 30.547 1 60.06 112 THR A C 1
ATOM 916 O O . THR A 1 112 ? -2.49 29 29.844 1 60.06 112 THR A O 1
ATOM 919 N N . LYS A 1 113 ? -4.492 27.984 30.219 1 70.12 113 LYS A N 1
ATOM 920 C CA . LYS A 1 113 ? -4.594 27.438 28.875 1 70.12 113 LYS A CA 1
ATOM 921 C C . LYS A 1 113 ? -5.5 28.281 28 1 70.12 113 LYS A C 1
ATOM 923 O O . LYS A 1 113 ? -6.641 28.578 28.359 1 70.12 113 LYS A O 1
ATOM 928 N N . VAL A 1 114 ? -4.914 28.953 27.062 1 72.06 114 VAL A N 1
ATOM 929 C CA . VAL A 1 114 ? -5.656 29.719 26.078 1 72.06 114 VAL A CA 1
ATOM 930 C C . VAL A 1 114 ? -5.906 28.859 24.844 1 72.06 114 VAL A C 1
ATOM 932 O O . VAL A 1 114 ? -4.965 28.359 24.234 1 72.06 114 VAL A O 1
ATOM 935 N N . PRO A 1 115 ? -7.195 28.672 24.578 1 82.75 115 PRO A N 1
ATOM 936 C CA . PRO A 1 115 ? -7.469 27.969 23.328 1 82.75 115 PRO A CA 1
ATOM 937 C C . PRO A 1 115 ? -7.043 28.75 22.094 1 82.75 115 PRO A C 1
ATOM 939 O O . PRO A 1 115 ? -7.598 29.812 21.812 1 82.75 115 PRO A O 1
ATOM 942 N N . VAL A 1 116 ? -6.137 28.25 21.406 1 90.5 116 VAL A N 1
ATOM 943 C CA . VAL A 1 116 ? -5.496 28.938 20.297 1 90.5 116 VAL A CA 1
ATOM 944 C C . VAL A 1 116 ? -6.324 28.734 19.031 1 90.5 116 VAL A C 1
ATOM 946 O O . VAL A 1 116 ? -6.41 29.625 18.188 1 90.5 116 VAL A O 1
ATOM 949 N N . ALA A 1 117 ? -6.996 27.625 18.859 1 91.75 117 ALA A N 1
ATOM 950 C CA . ALA A 1 117 ? -7.59 27.188 17.609 1 91.75 117 ALA A CA 1
ATOM 951 C C . ALA A 1 117 ? -8.602 28.219 17.094 1 91.75 117 ALA A C 1
ATOM 953 O O . ALA A 1 117 ? -8.547 28.625 15.922 1 91.75 117 ALA A O 1
ATOM 954 N N . PRO A 1 118 ? -9.43 28.75 18 1 91.06 118 PRO A N 1
ATOM 955 C CA . PRO A 1 118 ? -10.414 29.719 17.5 1 91.06 118 PRO A CA 1
ATOM 956 C C . PRO A 1 118 ? -9.789 31.062 17.141 1 91.06 118 PRO A C 1
ATOM 958 O O . PRO A 1 118 ? -10.422 31.891 16.469 1 91.06 118 PRO A O 1
ATOM 961 N N . LEU A 1 119 ? -8.609 31.281 17.594 1 93.75 119 LEU A N 1
ATOM 962 C CA . LEU A 1 119 ? -7.957 32.562 17.344 1 93.75 119 LEU A CA 1
ATOM 963 C C . LEU A 1 119 ? -7.312 32.594 15.969 1 93.75 119 LEU A C 1
ATOM 965 O O . LEU A 1 119 ? -6.969 33.656 15.453 1 93.75 119 LEU A O 1
ATOM 969 N N . ILE A 1 120 ? -7.105 31.453 15.367 1 95.5 120 ILE A N 1
ATOM 970 C CA . ILE A 1 120 ? -6.484 31.375 14.047 1 95.5 120 ILE A CA 1
ATOM 971 C C . ILE A 1 120 ? -7.488 31.781 12.977 1 95.5 120 ILE A C 1
ATOM 973 O O . ILE A 1 120 ? -8.508 31.109 12.773 1 95.5 120 ILE A O 1
ATOM 977 N N . LYS A 1 121 ? -7.133 32.844 12.289 1 95.75 121 LYS A N 1
ATOM 978 C CA . LYS A 1 121 ? -8.062 33.344 11.281 1 95.75 121 LYS A CA 1
ATOM 979 C C . LYS A 1 121 ? -7.484 33.219 9.875 1 95.75 121 LYS A C 1
ATOM 981 O O . LYS A 1 121 ? -8.227 33.125 8.898 1 95.75 121 LYS A O 1
ATOM 986 N N . GLY A 1 122 ? -6.191 33.219 9.766 1 95.69 122 GLY A N 1
ATOM 987 C CA . GLY A 1 122 ? -5.535 33.094 8.477 1 95.69 122 GLY A CA 1
ATOM 988 C C . GLY A 1 122 ? -5.367 31.625 8.055 1 95.69 122 GLY A C 1
ATOM 989 O O . GLY A 1 122 ? -6.332 30.859 8.07 1 95.69 122 GLY A O 1
ATOM 990 N N . SER A 1 123 ? -4.188 31.359 7.645 1 96.94 123 SER A N 1
ATOM 991 C CA . SER A 1 123 ? -3.918 30.016 7.152 1 96.94 123 SER A CA 1
ATOM 992 C C . SER A 1 123 ? -3.119 29.203 8.164 1 96.94 123 SER A C 1
ATOM 994 O O . SER A 1 123 ? -2.264 29.734 8.867 1 96.94 123 SER A O 1
ATOM 996 N N . ILE A 1 124 ? -3.498 27.906 8.242 1 97.31 124 ILE A N 1
ATOM 997 C CA . ILE A 1 124 ? -2.707 26.969 9.039 1 97.31 124 ILE A CA 1
ATOM 998 C C . ILE A 1 124 ? -2.375 25.734 8.195 1 97.31 124 ILE A C 1
ATOM 1000 O O . ILE A 1 124 ? -3.254 25.172 7.543 1 97.31 124 ILE A O 1
ATOM 1004 N N . THR A 1 125 ? -1.147 25.391 8.156 1 96.69 125 THR A N 1
ATOM 1005 C CA . THR A 1 125 ? -0.65 24.172 7.508 1 96.69 125 THR A CA 1
ATOM 1006 C C . THR A 1 125 ? -0.161 23.172 8.547 1 96.69 125 THR A C 1
ATOM 1008 O O . THR A 1 125 ? 0.676 23.5 9.391 1 96.69 125 THR A O 1
ATOM 1011 N N . VAL A 1 126 ? -0.718 22.016 8.5 1 96.06 126 VAL A N 1
ATOM 1012 C CA . VAL A 1 126 ? -0.303 20.938 9.383 1 96.06 126 VAL A CA 1
ATOM 1013 C C . VAL A 1 126 ? 0.509 19.906 8.602 1 96.06 126 VAL A C 1
ATOM 1015 O O . VAL A 1 126 ? 0.012 19.312 7.645 1 96.06 126 VAL A O 1
ATOM 1018 N N . LEU A 1 127 ? 1.716 19.641 9.023 1 93.19 127 LEU A N 1
ATOM 1019 C CA . LEU A 1 127 ? 2.605 18.688 8.352 1 93.19 127 LEU A CA 1
ATOM 1020 C C . LEU A 1 127 ? 2.596 17.344 9.062 1 93.19 127 LEU A C 1
ATOM 1022 O O . LEU A 1 127 ? 2.873 17.266 10.258 1 93.19 127 LEU A O 1
ATOM 1026 N N . VAL A 1 128 ? 2.27 16.391 8.312 1 92.62 128 VAL A N 1
ATOM 1027 C CA . VAL A 1 128 ? 2.281 15.023 8.82 1 92.62 128 VAL A CA 1
ATOM 1028 C C . VAL A 1 128 ? 3.496 14.281 8.273 1 92.62 128 VAL A C 1
ATOM 1030 O O . VAL A 1 128 ? 3.6 14.055 7.062 1 92.62 128 VAL A O 1
ATOM 1033 N N . ASP A 1 129 ? 4.277 13.883 9.156 1 87.19 129 ASP A N 1
ATOM 1034 C CA . ASP A 1 129 ? 5.457 13.133 8.742 1 87.19 129 ASP A CA 1
ATOM 1035 C C . ASP A 1 129 ? 5.094 11.688 8.391 1 87.19 129 ASP A C 1
ATOM 1037 O O . ASP A 1 129 ? 4.188 11.109 8.992 1 87.19 129 ASP A O 1
ATOM 1041 N N . SER A 1 130 ? 5.852 11.219 7.496 1 84.44 130 SER A N 1
ATOM 1042 C CA . SER A 1 130 ? 5.695 9.797 7.18 1 84.44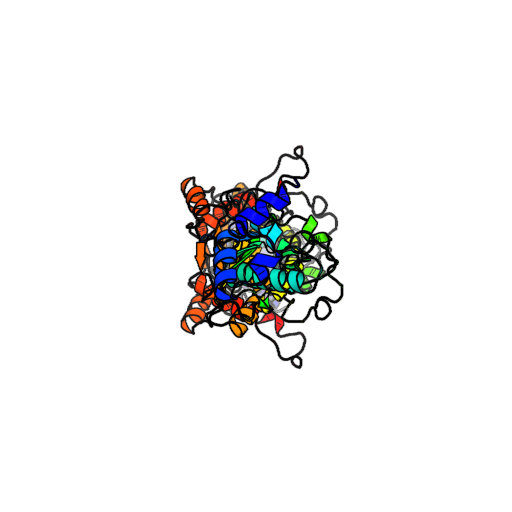 130 SER A CA 1
ATOM 1043 C C . SER A 1 130 ? 5.961 8.93 8.406 1 84.44 130 SER A C 1
ATOM 1045 O O . SER A 1 130 ? 6.691 9.328 9.312 1 84.44 130 SER A O 1
ATOM 1047 N N . TYR A 1 131 ? 5.426 7.742 8.406 1 74 131 TYR A N 1
ATOM 1048 C CA . TYR A 1 131 ? 5.496 6.871 9.57 1 74 131 TYR A CA 1
ATOM 1049 C C . TYR A 1 131 ? 6.941 6.492 9.883 1 74 131 TYR A C 1
ATOM 1051 O O . TYR A 1 131 ? 7.289 6.254 11.039 1 74 131 TYR A O 1
ATOM 1059 N N . ASP A 1 132 ? 7.691 6.406 8.875 1 63.88 132 ASP A N 1
ATOM 1060 C CA . ASP A 1 132 ? 9.086 6.02 9.086 1 63.88 132 ASP A CA 1
ATOM 1061 C C . ASP A 1 132 ? 9.883 7.148 9.734 1 63.88 132 ASP A C 1
ATOM 1063 O O . ASP A 1 132 ? 10.953 6.918 10.297 1 63.88 132 ASP A O 1
ATOM 1067 N N . ALA A 1 133 ? 9.367 8.266 9.648 1 62.12 133 ALA A N 1
ATOM 1068 C CA . ALA A 1 133 ? 10.055 9.43 10.203 1 62.12 133 ALA A CA 1
ATOM 1069 C C . ALA A 1 133 ? 9.492 9.789 11.578 1 62.12 133 ALA A C 1
ATOM 1071 O O . ALA A 1 133 ? 10.023 10.664 12.266 1 62.12 133 ALA A O 1
ATOM 1072 N N . LEU A 1 134 ? 8.422 9.086 11.867 1 61.28 134 LEU A N 1
ATOM 1073 C CA . LEU A 1 134 ? 7.789 9.422 13.133 1 61.28 134 LEU A CA 1
ATOM 1074 C C . LEU A 1 134 ? 8.586 8.867 14.312 1 61.28 134 LEU A C 1
ATOM 1076 O O . LEU A 1 134 ? 8.922 7.68 14.328 1 61.28 134 LEU A O 1
ATOM 1080 N N . ASP A 1 135 ? 9.117 9.734 14.977 1 55.22 135 ASP A N 1
ATOM 1081 C CA . ASP A 1 135 ? 9.859 9.375 16.172 1 55.22 135 ASP A CA 1
ATOM 1082 C C . ASP A 1 135 ? 9 8.539 17.125 1 55.22 135 ASP A C 1
ATOM 1084 O O . ASP A 1 135 ? 7.855 8.891 17.406 1 55.22 135 ASP A O 1
ATOM 1088 N N . ASP A 1 136 ? 9.555 7.426 17.438 1 56.09 136 ASP A N 1
ATOM 1089 C CA . ASP A 1 136 ? 8.906 6.523 18.391 1 56.09 136 ASP A CA 1
ATOM 1090 C C . ASP A 1 136 ? 8.438 7.27 19.625 1 56.09 136 ASP A C 1
ATOM 1092 O O . ASP A 1 136 ? 7.461 6.871 20.266 1 56.09 136 ASP A O 1
ATOM 1096 N N . PHE A 1 137 ? 9.227 8.227 19.859 1 51.22 137 PHE A N 1
ATOM 1097 C CA . PHE A 1 137 ? 8.938 9.008 21.062 1 51.22 137 PHE A CA 1
ATOM 1098 C C . PHE A 1 137 ? 7.512 9.539 21.031 1 51.22 137 PHE A C 1
ATOM 1100 O O . PHE A 1 137 ? 6.828 9.547 22.062 1 51.22 137 PHE A O 1
ATOM 1107 N N . TYR A 1 138 ? 7.07 9.977 19.922 1 56.97 138 TYR A N 1
ATOM 1108 C CA . TYR A 1 138 ? 5.746 10.586 19.844 1 56.97 138 TYR A CA 1
ATOM 1109 C C . TYR A 1 138 ? 4.652 9.531 19.828 1 56.97 138 TYR A C 1
ATOM 1111 O O . TYR A 1 138 ? 3.52 9.789 20.234 1 56.97 138 TYR A O 1
ATOM 1119 N N . LEU A 1 139 ? 5.164 8.359 19.484 1 59.06 139 LEU A N 1
ATOM 1120 C CA . LEU A 1 139 ? 4.211 7.254 19.453 1 59.06 139 LEU A CA 1
ATOM 1121 C C . LEU A 1 139 ? 3.92 6.75 20.875 1 59.06 139 LEU A C 1
ATOM 1123 O O . LEU A 1 139 ? 2.824 6.258 21.141 1 59.06 139 LEU A O 1
ATOM 1127 N N . HIS A 1 140 ? 4.918 6.715 21.766 1 49.62 140 HIS A N 1
ATOM 1128 C CA . HIS A 1 140 ? 4.816 6.148 23.109 1 49.62 140 HIS A CA 1
ATOM 1129 C C . HIS A 1 140 ? 4.043 7.074 24.031 1 49.62 140 HIS A C 1
ATOM 1131 O O . HIS A 1 140 ? 3.404 6.617 24.984 1 49.62 140 HIS A O 1
ATOM 1137 N N . GLU A 1 141 ? 4.453 8.234 24.016 1 48.72 141 GLU A N 1
ATOM 1138 C CA . GLU A 1 141 ? 3.92 9.062 25.094 1 48.72 141 GLU A CA 1
ATOM 1139 C C . GLU A 1 141 ? 2.41 8.883 25.219 1 48.72 141 GLU A C 1
ATOM 1141 O O . GLU A 1 141 ? 1.873 8.898 26.328 1 48.72 141 GLU A O 1
ATOM 1146 N N . GLU A 1 142 ? 1.644 9.461 24.312 1 47.41 142 GLU A N 1
ATOM 1147 C CA . GLU A 1 142 ? 0.225 9.508 24.656 1 47.41 142 GLU A CA 1
ATOM 1148 C C . GLU A 1 142 ? -0.385 8.102 24.672 1 47.41 142 GLU A C 1
ATOM 1150 O O . GLU A 1 142 ? -0.246 7.359 23.703 1 47.41 142 GLU A O 1
ATOM 1155 N N . GLY A 1 143 ? -0.41 7.434 25.75 1 39.06 143 GLY A N 1
ATOM 1156 C CA . GLY A 1 143 ? -1.34 6.359 26.062 1 39.06 143 GLY A CA 1
ATOM 1157 C C . GLY A 1 143 ? -2.492 6.266 25.078 1 39.06 143 GLY A C 1
ATOM 1158 O O . GLY A 1 143 ? -3.264 7.215 24.922 1 39.06 143 GLY A O 1
ATOM 1159 N N . CYS A 1 144 ? -2.232 5.715 23.859 1 40.88 144 CYS A N 1
ATOM 1160 C CA . CYS A 1 144 ? -3.504 5.402 23.203 1 40.88 144 CYS A CA 1
ATOM 1161 C C . CYS A 1 144 ? -4.625 5.297 24.234 1 40.88 144 CYS A C 1
ATOM 1163 O O . CYS A 1 144 ? -4.695 4.32 24.984 1 40.88 144 CYS A O 1
ATOM 1165 N N . ASP A 1 145 ? -4.844 6.242 24.984 1 38.84 145 ASP A N 1
ATOM 1166 C CA . ASP A 1 145 ? -6.055 6.07 25.781 1 38.84 145 ASP A CA 1
ATOM 1167 C C . ASP A 1 145 ? -6.973 5.016 25.156 1 38.84 145 ASP A C 1
ATOM 1169 O O . ASP A 1 145 ? -7.168 4.996 23.938 1 38.84 145 ASP A O 1
ATOM 1173 N N . SER A 1 146 ? -6.98 3.926 25.781 1 40.91 146 SER A N 1
ATOM 1174 C CA . SER A 1 146 ? -7.898 2.814 25.547 1 40.91 146 SER A CA 1
ATOM 1175 C C . SER A 1 146 ? -9.148 3.277 24.812 1 40.91 146 SER A C 1
ATOM 1177 O O . SER A 1 146 ? -9.805 2.486 24.141 1 40.91 146 SER A O 1
ATOM 1179 N N . ASP A 1 147 ? -9.562 4.426 25.266 1 37.47 147 ASP A N 1
ATOM 1180 C CA . ASP A 1 147 ? -10.914 4.828 24.891 1 37.47 147 ASP A CA 1
ATOM 1181 C C . ASP A 1 147 ? -10.953 5.402 23.484 1 37.47 147 ASP A C 1
ATOM 1183 O O . ASP A 1 147 ? -11.93 6.039 23.094 1 37.47 147 ASP A O 1
ATOM 1187 N N . SER A 1 148 ? -9.852 5.742 23.188 1 37.38 148 SER A N 1
ATOM 1188 C CA . SER A 1 148 ? -9.961 6.328 21.844 1 37.38 148 SER A CA 1
ATOM 1189 C C . SER A 1 148 ? -10.531 5.328 20.844 1 37.38 148 SER A C 1
ATOM 1191 O O . SER A 1 148 ? -10.219 4.137 20.906 1 37.38 148 SER A O 1
ATOM 1193 N N . GLY A 1 149 ? -11.695 5.598 20.453 1 41.06 149 GLY A N 1
ATOM 1194 C CA . GLY A 1 149 ? -12.594 4.895 19.547 1 41.06 149 GLY A CA 1
ATOM 1195 C C . GLY A 1 149 ? -12.023 3.574 19.047 1 41.06 149 GLY A C 1
ATOM 1196 O O . GLY A 1 149 ? -12.469 3.041 18.031 1 41.06 149 GLY A O 1
ATOM 1197 N N . ILE A 1 150 ? -10.914 3.281 19.5 1 43.66 150 ILE A N 1
ATOM 1198 C CA . ILE A 1 150 ? -10.391 1.926 19.359 1 43.66 150 ILE A CA 1
ATOM 1199 C C . ILE A 1 150 ? -11.461 0.916 19.766 1 43.66 150 ILE A C 1
ATOM 1201 O O . ILE A 1 150 ? -11.453 -0.226 19.297 1 43.66 150 ILE A O 1
ATOM 1205 N N . ASP A 1 151 ? -12.164 1.355 20.719 1 43.38 151 ASP A N 1
ATOM 1206 C CA . ASP A 1 151 ? -13.164 0.407 21.188 1 43.38 151 ASP A CA 1
ATOM 1207 C C . ASP A 1 151 ? -14.148 0.043 20.078 1 43.38 151 ASP A C 1
ATOM 1209 O O . ASP A 1 151 ? -15.008 -0.823 20.25 1 43.38 151 ASP A O 1
ATOM 1213 N N . ASP A 1 152 ? -14.18 0.989 19.141 1 44.78 152 ASP A N 1
ATOM 1214 C CA . ASP A 1 152 ? -15.055 0.464 18.094 1 44.78 152 ASP A CA 1
ATOM 1215 C C . ASP A 1 152 ? -14.258 0.122 16.828 1 44.78 152 ASP A C 1
ATOM 1217 O O . ASP A 1 152 ? -14.148 0.944 15.922 1 44.78 152 ASP A O 1
ATOM 1221 N N . PRO A 1 153 ? -13.484 -0.82 17 1 44 153 PRO A N 1
ATOM 1222 C CA . PRO A 1 153 ? -12.625 -1.272 15.906 1 44 153 PRO A CA 1
ATOM 1223 C C . PRO A 1 153 ? -13.359 -1.334 14.57 1 44 153 PRO A C 1
ATOM 1225 O O . PRO A 1 153 ? -12.719 -1.367 13.516 1 44 153 PRO A O 1
ATOM 1228 N N . LYS A 1 154 ? -14.688 -1.322 14.844 1 49.56 154 LYS A N 1
ATOM 1229 C CA . LYS A 1 154 ? -15.539 -1.383 13.656 1 49.56 154 LYS A CA 1
ATOM 1230 C C . LYS A 1 154 ? -15.891 0.017 13.164 1 49.56 154 LYS A C 1
ATOM 1232 O O . LYS A 1 154 ? -16.531 0.168 12.117 1 49.56 154 LYS A O 1
ATOM 1237 N N . SER A 1 155 ? -15.438 0.908 14 1 50.44 155 SER A N 1
ATOM 1238 C CA . SER A 1 155 ? -15.719 2.275 13.578 1 50.44 155 SER A CA 1
ATOM 1239 C C . SER A 1 155 ? -14.961 2.627 12.305 1 50.44 155 SER A C 1
ATOM 1241 O O .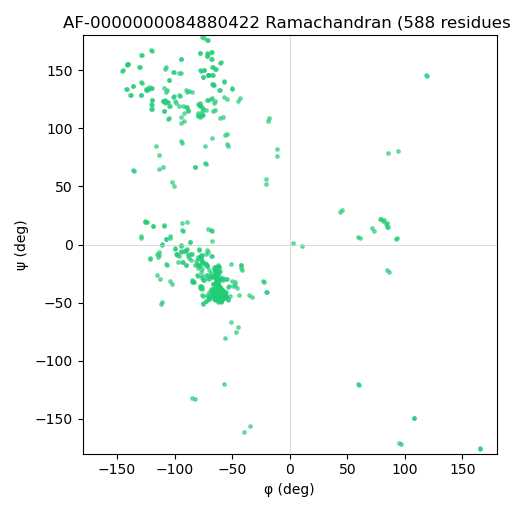 SER A 1 155 ? -13.797 2.27 12.148 1 50.44 155 SER A O 1
ATOM 1243 N N . VAL A 1 156 ? -15.688 2.975 11.344 1 50.44 156 VAL A N 1
ATOM 1244 C CA . VAL A 1 156 ? -15.164 3.381 10.047 1 50.44 156 VAL A CA 1
ATOM 1245 C C . VAL A 1 156 ? -13.945 4.277 10.234 1 50.44 156 VAL A C 1
ATOM 1247 O O . VAL A 1 156 ? -13.039 4.289 9.391 1 50.44 156 VAL A O 1
ATOM 1250 N N . HIS A 1 157 ? -13.891 4.836 11.461 1 53.03 157 HIS A N 1
ATOM 1251 C CA . HIS A 1 157 ? -12.836 5.805 11.727 1 53.03 157 HIS A CA 1
ATOM 1252 C C . HIS A 1 157 ? -11.477 5.117 11.852 1 53.03 157 HIS A C 1
ATOM 1254 O O . HIS A 1 157 ? -10.445 5.703 11.508 1 53.03 157 HIS A O 1
ATOM 1260 N N . TYR A 1 158 ? -11.68 3.85 12.25 1 54.84 158 TYR A N 1
ATOM 1261 C CA . TYR A 1 158 ? -10.406 3.262 12.625 1 54.84 158 TYR A CA 1
ATOM 1262 C C . TYR A 1 158 ? -10.195 1.918 11.938 1 54.84 158 TYR A C 1
ATOM 1264 O O . TYR A 1 158 ? -9.188 1.245 12.164 1 54.84 158 TYR A O 1
ATOM 1272 N N . ARG A 1 159 ? -11.109 1.695 11.141 1 59.81 159 ARG A N 1
ATOM 1273 C CA . ARG A 1 159 ? -11.062 0.373 10.531 1 59.81 159 ARG A CA 1
ATOM 1274 C C . ARG A 1 159 ? -9.828 0.214 9.656 1 59.81 159 ARG A C 1
ATOM 1276 O O . ARG A 1 159 ? -9.273 -0.882 9.547 1 59.81 159 ARG A O 1
ATOM 1283 N N . HIS A 1 160 ? -9.531 1.55 9.258 1 67.69 160 HIS A N 1
ATOM 1284 C CA . HIS A 1 160 ? -8.375 1.479 8.375 1 67.69 160 HIS A CA 1
ATOM 1285 C C . HIS A 1 160 ? -7.129 2.041 9.055 1 67.69 160 HIS A C 1
ATOM 1287 O O . HIS A 1 160 ? -7.191 3.086 9.711 1 67.69 160 HIS A O 1
ATOM 1293 N N . GLY A 1 161 ? -6.105 1.353 9.211 1 63.78 161 GLY A N 1
ATOM 1294 C CA . GLY A 1 161 ? -4.867 1.726 9.883 1 63.78 161 GLY A CA 1
ATOM 1295 C C . GLY A 1 161 ? -4.828 1.304 11.336 1 63.78 161 GLY A C 1
ATOM 1296 O O . GLY A 1 161 ? -5.062 2.119 12.234 1 63.78 161 GLY A O 1
ATOM 1297 N N . THR A 1 162 ? -4.582 0.284 11.57 1 65.94 162 THR A N 1
ATOM 1298 C CA . THR A 1 162 ? -4.691 -0.286 12.906 1 65.94 162 THR A CA 1
ATOM 1299 C C . THR A 1 162 ? -3.355 -0.218 13.633 1 65.94 162 THR A C 1
ATOM 1301 O O . THR A 1 162 ? -3.299 -0.4 14.852 1 65.94 162 THR A O 1
ATOM 1304 N N . GLY A 1 163 ? -2.41 0.198 12.93 1 74.5 163 GLY A N 1
ATOM 1305 C CA . GLY A 1 163 ? -1.121 0.329 13.586 1 74.5 163 GLY A CA 1
ATOM 1306 C C . GLY A 1 163 ? -1.062 1.492 14.562 1 74.5 163 GLY A C 1
ATOM 1307 O O . GLY A 1 163 ? -1.883 2.41 14.492 1 74.5 163 GLY A O 1
ATOM 1308 N N . GLU A 1 164 ? -0.149 1.488 15.398 1 77.12 164 GLU A N 1
ATOM 1309 C CA . GLU A 1 164 ? -0.015 2.504 16.438 1 77.12 164 GLU A CA 1
ATOM 1310 C C . GLU A 1 164 ? 0.175 3.893 15.836 1 77.12 164 GLU A C 1
ATOM 1312 O O . GLU A 1 164 ? -0.481 4.852 16.25 1 77.12 164 GLU A O 1
ATOM 1317 N N . ALA A 1 165 ? 1.053 3.957 14.867 1 82.5 165 ALA A N 1
ATOM 1318 C CA . ALA A 1 165 ? 1.324 5.238 14.219 1 82.5 165 ALA A CA 1
ATOM 1319 C C . ALA A 1 165 ? 0.074 5.785 13.531 1 82.5 165 ALA A C 1
ATOM 1321 O O . ALA A 1 165 ? -0.208 6.98 13.602 1 82.5 165 ALA A O 1
ATOM 1322 N N . ALA A 1 166 ? -0.654 4.941 12.906 1 85.19 166 ALA A N 1
ATOM 1323 C CA . ALA A 1 166 ? -1.872 5.332 12.203 1 85.19 166 ALA A CA 1
ATOM 1324 C C . ALA A 1 166 ? -2.93 5.84 13.18 1 85.19 166 ALA A C 1
ATOM 1326 O O . ALA A 1 166 ? -3.541 6.887 12.953 1 85.19 166 ALA A O 1
ATOM 1327 N N . ARG A 1 167 ? -3.045 5.168 14.195 1 81.81 167 ARG A N 1
ATOM 1328 C CA . ARG A 1 167 ? -4.039 5.539 15.203 1 81.81 167 ARG A CA 1
ATOM 1329 C C . ARG A 1 167 ? -3.703 6.883 15.836 1 81.81 167 ARG A C 1
ATOM 1331 O O . ARG A 1 167 ? -4.586 7.723 16.031 1 81.81 167 ARG A O 1
ATOM 1338 N N . TRP A 1 168 ? -2.529 6.965 16.172 1 84 168 TRP A N 1
ATOM 1339 C CA . TRP A 1 168 ? -2.076 8.234 16.734 1 84 168 TRP A CA 1
ATOM 1340 C C . TRP A 1 168 ? -2.338 9.383 15.766 1 84 168 TRP A C 1
ATOM 1342 O O . TRP A 1 168 ? -2.859 10.43 16.156 1 84 168 TRP A O 1
ATOM 1352 N N . THR A 1 169 ? -2.012 9.188 14.57 1 88.88 169 THR A N 1
ATOM 1353 C CA . THR A 1 169 ? -2.191 10.219 13.547 1 88.88 169 THR A CA 1
ATOM 1354 C C . THR A 1 169 ? -3.666 10.578 13.398 1 88.88 169 THR A C 1
ATOM 1356 O O . THR A 1 169 ? -4.02 11.758 13.344 1 88.88 169 THR A O 1
ATOM 1359 N N . GLN A 1 170 ? -4.461 9.586 13.32 1 87.12 170 GLN A N 1
ATOM 1360 C CA . GLN A 1 170 ? -5.898 9.805 13.188 1 87.12 170 GLN A CA 1
ATOM 1361 C C . GLN A 1 170 ? -6.438 10.633 14.352 1 87.12 170 GLN A C 1
ATOM 1363 O O . GLN A 1 170 ? -7.211 11.57 14.148 1 87.12 170 GLN A O 1
ATOM 1368 N N . LYS A 1 171 ? -6 10.258 15.469 1 83.62 171 LYS A N 1
ATOM 1369 C CA . LYS A 1 171 ? -6.438 10.969 16.672 1 83.62 171 LYS A CA 1
ATOM 1370 C C . LYS A 1 171 ? -5.988 12.43 16.641 1 83.62 171 LYS A C 1
ATOM 1372 O O . LYS A 1 171 ? -6.777 13.336 16.906 1 83.62 171 LYS A O 1
ATOM 1377 N N . ARG A 1 172 ? -4.809 12.625 16.312 1 88.19 172 ARG A N 1
ATOM 1378 C CA . ARG A 1 172 ? -4.254 13.977 16.297 1 88.19 172 ARG A CA 1
ATOM 1379 C C . ARG A 1 172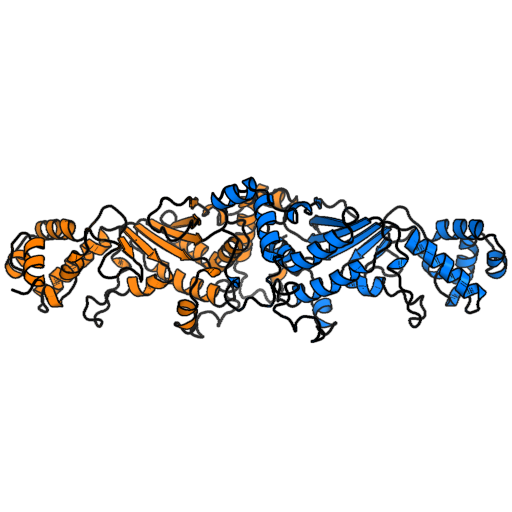 ? -4.906 14.828 15.211 1 88.19 172 ARG A C 1
ATOM 1381 O O . ARG A 1 172 ? -5.102 16.031 15.391 1 88.19 172 ARG A O 1
ATOM 1388 N N . LEU A 1 173 ? -5.242 14.219 14.141 1 91.62 173 LEU A N 1
ATOM 1389 C CA . LEU A 1 173 ? -5.867 14.945 13.039 1 91.62 173 LEU A CA 1
ATOM 1390 C C . LEU A 1 173 ? -7.238 15.477 13.445 1 91.62 173 LEU A C 1
ATOM 1392 O O . LEU A 1 173 ? -7.734 16.438 12.859 1 91.62 173 LEU A O 1
ATOM 1396 N N . GLN A 1 174 ? -7.816 14.906 14.438 1 88.19 174 GLN A N 1
ATOM 1397 C CA . GLN A 1 174 ? -9.117 15.367 14.898 1 88.19 174 GLN A CA 1
ATOM 1398 C C . GLN A 1 174 ? -9.031 16.781 15.461 1 88.19 174 GLN A C 1
ATOM 1400 O O . GLN A 1 174 ? -10.008 17.531 15.43 1 88.19 174 GLN A O 1
ATOM 1405 N N . ASP A 1 175 ? -7.934 17.125 15.906 1 89.38 175 ASP A N 1
ATOM 1406 C CA . ASP A 1 175 ? -7.742 18.453 16.484 1 89.38 175 ASP A CA 1
ATOM 1407 C C . ASP A 1 175 ? -7.914 19.531 15.422 1 89.38 175 ASP A C 1
ATOM 1409 O O . ASP A 1 175 ? -8.195 20.688 15.742 1 89.38 175 ASP A O 1
ATOM 1413 N N . ILE A 1 176 ? -7.738 19.172 14.211 1 94.25 176 ILE A N 1
ATOM 1414 C CA . ILE A 1 176 ? -7.852 20.125 13.117 1 94.25 176 ILE A CA 1
ATOM 1415 C C . ILE A 1 176 ? -9.273 20.672 13.047 1 94.25 176 ILE A C 1
ATOM 1417 O O . ILE A 1 176 ? -9.492 21.812 12.625 1 94.25 176 ILE A O 1
ATOM 1421 N N . PHE A 1 177 ? -10.227 19.938 13.547 1 93.12 177 PHE A N 1
ATOM 1422 C CA . PHE A 1 177 ? -11.625 20.359 13.516 1 93.12 177 PHE A CA 1
ATOM 1423 C C . PHE A 1 177 ? -11.844 21.594 14.375 1 93.12 177 PHE A C 1
ATOM 1425 O O . PHE A 1 177 ? -12.836 22.312 14.211 1 93.12 177 PHE A O 1
ATOM 1432 N N . LEU A 1 178 ? -10.969 21.844 15.242 1 92.69 178 LEU A N 1
ATOM 1433 C CA . LEU A 1 178 ? -11.102 22.969 16.172 1 92.69 178 LEU A CA 1
ATOM 1434 C C . LEU A 1 178 ? -10.789 24.297 15.484 1 92.69 178 LEU A C 1
ATOM 1436 O O . LEU A 1 178 ? -11.102 25.359 16.016 1 92.69 178 LEU A O 1
ATOM 1440 N N . PHE A 1 179 ? -10.164 24.234 14.281 1 95.81 179 PHE A N 1
ATOM 1441 C CA . PHE A 1 179 ? -9.812 25.453 13.57 1 95.81 179 PHE A CA 1
ATOM 1442 C C . PHE A 1 179 ? -11.016 25.984 12.805 1 95.81 179 PHE A C 1
ATOM 1444 O O . PHE A 1 179 ? -10.938 26.203 11.594 1 95.81 179 PHE A O 1
ATOM 1451 N N . THR A 1 180 ? -11.977 26.406 13.477 1 94.06 180 THR A N 1
ATOM 1452 C CA . THR A 1 180 ? -13.273 26.75 12.898 1 94.06 180 THR A CA 1
ATOM 1453 C C . THR A 1 180 ? -13.203 28.094 12.18 1 94.06 180 THR A C 1
ATOM 1455 O O . THR A 1 180 ? -13.953 28.328 11.227 1 94.06 180 THR A O 1
ATOM 1458 N N . ASN A 1 181 ? -12.344 28.953 12.609 1 95.88 181 ASN A N 1
ATOM 1459 C CA . ASN A 1 181 ? -12.32 30.312 12.062 1 95.88 181 ASN A CA 1
ATOM 1460 C C . ASN A 1 181 ? -11.227 30.469 11.016 1 95.88 181 ASN A C 1
ATOM 1462 O O . ASN A 1 181 ? -11.109 31.531 10.391 1 95.88 181 ASN A O 1
ATOM 1466 N N . ALA A 1 182 ? -10.43 29.438 10.797 1 97.31 182 ALA A N 1
ATOM 1467 C CA . ALA A 1 182 ? -9.344 29.516 9.828 1 97.31 182 ALA A CA 1
ATOM 1468 C C . ALA A 1 182 ? -9.883 29.656 8.406 1 97.31 182 ALA A C 1
ATOM 1470 O O . ALA A 1 182 ? -10.828 28.953 8.023 1 97.31 182 ALA A O 1
ATOM 1471 N N . GLN A 1 183 ? -9.242 30.516 7.664 1 97.56 183 GLN A N 1
ATOM 1472 C CA . GLN A 1 183 ? -9.648 30.719 6.281 1 97.56 183 GLN A CA 1
ATOM 1473 C C . GLN A 1 183 ? -9.172 29.578 5.387 1 97.56 183 GLN A C 1
ATOM 1475 O O . GLN A 1 183 ? -9.844 29.219 4.418 1 97.56 183 GLN A O 1
ATOM 1480 N N . HIS A 1 184 ? -7.988 29.109 5.707 1 97.88 184 HIS A N 1
ATOM 1481 C CA . HIS A 1 184 ? -7.414 28.016 4.934 1 97.88 184 HIS A CA 1
ATOM 1482 C C . HIS A 1 184 ? -6.727 27 5.84 1 97.88 184 HIS A C 1
ATOM 1484 O O . HIS A 1 184 ? -5.926 27.375 6.703 1 97.88 184 HIS A O 1
ATOM 1490 N N . ILE A 1 185 ? -7.059 25.781 5.688 1 98.44 185 ILE A N 1
ATOM 1491 C CA . ILE A 1 185 ? -6.438 24.672 6.402 1 98.44 185 ILE A CA 1
ATOM 1492 C C . ILE A 1 185 ? -5.812 23.703 5.406 1 98.44 185 ILE A C 1
ATOM 1494 O O . ILE A 1 185 ? -6.496 23.172 4.527 1 98.44 185 ILE A O 1
ATOM 1498 N N . THR A 1 186 ? -4.547 23.5 5.492 1 98.31 186 THR A N 1
ATOM 1499 C CA . THR A 1 186 ? -3.852 22.594 4.582 1 98.31 186 THR A CA 1
ATOM 1500 C C . THR A 1 186 ? -3.195 21.453 5.352 1 98.31 186 THR A C 1
ATOM 1502 O O . THR A 1 186 ? -2.441 21.688 6.297 1 98.31 186 THR A O 1
ATOM 1505 N N . LEU A 1 187 ? -3.496 20.281 5.016 1 98.25 187 LEU A N 1
ATOM 1506 C CA . LEU A 1 187 ? -2.809 19.078 5.496 1 98.25 187 LEU A CA 1
ATOM 1507 C C . LEU A 1 187 ? -1.731 18.641 4.512 1 98.25 187 LEU A C 1
ATOM 1509 O O . LEU A 1 187 ? -2.004 18.469 3.322 1 98.25 187 LEU A O 1
ATOM 1513 N N . VAL A 1 188 ? -0.548 18.453 4.996 1 96.62 188 VAL A N 1
ATOM 1514 C CA . VAL A 1 188 ? 0.555 18.078 4.117 1 96.62 188 VAL A CA 1
ATOM 1515 C C . VAL A 1 188 ? 1.126 16.719 4.551 1 96.62 188 VAL A C 1
ATOM 1517 O O . VAL A 1 188 ? 1.562 16.562 5.691 1 96.62 188 VAL A O 1
ATOM 1520 N N . LEU A 1 189 ? 1.003 15.797 3.689 1 95.38 189 LEU A N 1
ATOM 1521 C CA . LEU A 1 189 ? 1.765 14.562 3.881 1 95.38 189 LEU A CA 1
ATOM 1522 C C . LEU A 1 189 ? 3.223 14.758 3.482 1 95.38 189 LEU A C 1
ATOM 1524 O O . LEU A 1 189 ? 3.537 14.891 2.297 1 95.38 189 LEU A O 1
ATOM 1528 N N . TYR A 1 190 ? 4.016 14.75 4.496 1 91.56 190 TYR A N 1
ATOM 1529 C CA . TYR A 1 190 ? 5.414 15.117 4.316 1 91.56 190 TYR A CA 1
ATOM 1530 C C . TYR A 1 190 ? 6.32 13.898 4.426 1 91.56 190 TYR A C 1
ATOM 1532 O O . TYR A 1 190 ? 6.293 13.188 5.438 1 91.56 190 TYR A O 1
ATOM 1540 N N . GLY A 1 191 ? 7.102 13.695 3.367 1 87.12 191 GLY A N 1
ATOM 1541 C CA . GLY A 1 191 ? 8.016 12.562 3.406 1 87.12 191 GLY A CA 1
ATOM 1542 C C . GLY A 1 191 ? 8.594 12.211 2.047 1 87.12 191 GLY A C 1
ATOM 1543 O O . GLY A 1 191 ? 8.367 12.93 1.069 1 87.12 191 GLY A O 1
ATOM 1544 N N . ARG A 1 192 ? 9.312 11.172 2.02 1 85.25 192 ARG A N 1
ATOM 1545 C CA . ARG A 1 192 ? 9.898 10.68 0.774 1 85.25 192 ARG A CA 1
ATOM 1546 C C . ARG A 1 192 ? 8.828 10.07 -0.127 1 85.25 192 ARG A C 1
ATOM 1548 O O . ARG A 1 192 ? 7.637 10.141 0.177 1 85.25 192 ARG A O 1
ATOM 1555 N N . GLY A 1 193 ? 9.297 9.672 -1.354 1 88.31 193 GLY A N 1
ATOM 1556 C CA . GLY A 1 193 ? 8.375 9.078 -2.307 1 88.31 193 GLY A CA 1
ATOM 1557 C C . GLY A 1 193 ? 8.047 9.992 -3.471 1 88.31 193 GLY A C 1
ATOM 1558 O O . GLY A 1 193 ? 8.898 10.758 -3.924 1 88.31 193 GLY A O 1
ATOM 1559 N N . VAL A 1 194 ? 6.844 9.781 -3.914 1 93.06 194 VAL A N 1
ATOM 1560 C CA . VAL A 1 194 ? 6.504 10.531 -5.121 1 93.06 194 VAL A CA 1
ATOM 1561 C C . VAL A 1 194 ? 5.305 11.43 -4.848 1 93.06 194 VAL A C 1
ATOM 1563 O O . VAL A 1 194 ? 4.598 11.25 -3.855 1 93.06 194 VAL A O 1
ATOM 1566 N N . LEU A 1 195 ? 5.059 12.297 -5.699 1 94.94 195 LEU A N 1
ATOM 1567 C CA . LEU A 1 195 ? 4.125 13.391 -5.453 1 94.94 195 LEU A CA 1
ATOM 1568 C C . LEU A 1 195 ? 2.684 12.898 -5.523 1 94.94 195 LEU A C 1
ATOM 1570 O O . LEU A 1 195 ? 1.807 13.43 -4.836 1 94.94 195 LEU A O 1
ATOM 1574 N N . ASP A 1 196 ? 2.443 11.898 -6.34 1 95.38 196 ASP A N 1
ATOM 1575 C CA . ASP A 1 196 ? 1.064 11.43 -6.445 1 95.38 196 ASP A CA 1
ATOM 1576 C C . ASP A 1 196 ? 0.742 10.422 -5.348 1 95.38 196 ASP A C 1
ATOM 1578 O O . ASP A 1 196 ? -0.404 9.984 -5.215 1 95.38 196 ASP A O 1
ATOM 1582 N N . GLY A 1 197 ? 1.741 10.008 -4.598 1 94.69 197 GLY A N 1
ATOM 1583 C CA . GLY A 1 197 ? 1.52 9.117 -3.467 1 94.69 197 GLY A CA 1
ATOM 1584 C C . GLY A 1 197 ? 1.391 7.66 -3.871 1 94.69 197 GLY A C 1
ATOM 1585 O O . GLY A 1 197 ? 0.827 6.852 -3.129 1 94.69 197 GLY A O 1
ATOM 1586 N N . SER A 1 198 ? 1.908 7.34 -5.07 1 95.12 198 SER A N 1
ATOM 1587 C CA . SER A 1 198 ? 1.775 5.969 -5.551 1 95.12 198 SER A CA 1
ATOM 1588 C C . SER A 1 198 ? 2.799 5.051 -4.895 1 95.12 198 SER A C 1
ATOM 1590 O O . SER A 1 198 ? 2.723 3.828 -5.031 1 95.12 198 SER A O 1
ATOM 1592 N N . ASP A 1 199 ? 3.74 5.68 -4.215 1 93.38 199 ASP A N 1
ATOM 1593 C CA . ASP A 1 199 ? 4.609 4.828 -3.408 1 93.38 199 ASP A CA 1
ATOM 1594 C C . ASP A 1 199 ? 3.836 4.18 -2.264 1 93.38 199 ASP A C 1
ATOM 1596 O O . ASP A 1 199 ? 2.854 4.742 -1.775 1 93.38 199 ASP A O 1
ATOM 1600 N N . LEU A 1 200 ? 4.281 3.072 -1.852 1 92.94 200 LEU A N 1
ATOM 1601 C CA . LEU A 1 200 ? 3.504 2.238 -0.942 1 92.94 200 LEU A CA 1
ATOM 1602 C C . LEU A 1 200 ? 3.297 2.939 0.396 1 92.94 200 LEU A C 1
ATOM 1604 O O . LEU A 1 200 ? 2.197 2.906 0.956 1 92.94 200 LEU A O 1
ATOM 1608 N N . ALA A 1 201 ? 4.312 3.527 0.949 1 90.56 201 ALA A N 1
ATOM 1609 C CA . ALA A 1 201 ? 4.238 4.156 2.266 1 90.56 201 ALA A CA 1
ATOM 1610 C C . ALA A 1 201 ? 3.199 5.27 2.283 1 90.56 201 ALA A C 1
ATOM 1612 O O . ALA A 1 201 ? 2.367 5.34 3.191 1 90.56 201 ALA A O 1
ATOM 1613 N N . THR A 1 202 ? 3.258 6.129 1.322 1 93.56 202 THR A N 1
ATOM 1614 C CA . THR A 1 202 ? 2.301 7.23 1.245 1 93.56 202 THR A CA 1
ATOM 1615 C C . THR A 1 202 ? 0.892 6.703 0.987 1 93.56 202 THR A C 1
ATOM 1617 O O . THR A 1 202 ? -0.075 7.191 1.576 1 93.56 202 THR A O 1
ATOM 1620 N N . HIS A 1 203 ? 0.833 5.77 0.089 1 94.69 203 HIS A N 1
ATOM 1621 C CA . HIS A 1 203 ? -0.455 5.16 -0.225 1 94.69 203 HIS A CA 1
ATOM 1622 C C . HIS A 1 203 ? -1.118 4.598 1.028 1 94.69 203 HIS A C 1
ATOM 1624 O O . HIS A 1 203 ? -2.311 4.816 1.256 1 94.69 203 HIS A O 1
ATOM 1630 N N . GLN A 1 204 ? -0.361 3.916 1.812 1 91.94 204 GLN A N 1
ATOM 1631 C CA . GLN A 1 204 ? -0.854 3.375 3.074 1 91.94 204 GLN A CA 1
ATOM 1632 C C . GLN A 1 204 ? -1.3 4.492 4.016 1 91.94 204 GLN A C 1
ATOM 1634 O O . GLN A 1 204 ? -2.332 4.375 4.68 1 91.94 204 GLN A O 1
ATOM 1639 N N . MET A 1 205 ? -0.555 5.461 4.059 1 92.94 205 MET A N 1
ATOM 1640 C CA . MET A 1 205 ? -0.902 6.586 4.918 1 92.94 205 MET A CA 1
ATOM 1641 C C . MET A 1 205 ? -2.229 7.207 4.492 1 92.94 205 MET A C 1
ATOM 1643 O O . MET A 1 205 ? -3.062 7.539 5.336 1 92.94 205 MET A O 1
ATOM 1647 N N . ILE A 1 206 ? -2.365 7.391 3.209 1 95.44 206 ILE A N 1
ATOM 1648 C CA . ILE A 1 206 ? -3.613 7.949 2.699 1 95.44 206 ILE A CA 1
ATOM 1649 C C . ILE A 1 206 ? -4.785 7.066 3.127 1 95.44 206 ILE A C 1
ATOM 1651 O O . ILE A 1 206 ? -5.82 7.57 3.562 1 95.44 206 ILE A O 1
ATOM 1655 N N . LYS A 1 207 ? -4.613 5.754 3.023 1 93.75 207 LYS A N 1
ATOM 1656 C CA . LYS A 1 207 ? -5.648 4.836 3.492 1 93.75 207 LYS A CA 1
ATOM 1657 C C . LYS A 1 207 ? -5.949 5.055 4.973 1 93.75 207 LYS A C 1
ATOM 1659 O O . LYS A 1 207 ? -7.113 5.168 5.363 1 93.75 207 LYS A O 1
ATOM 1664 N N . ASP A 1 208 ? -4.984 5.168 5.73 1 90.19 208 ASP A N 1
ATOM 1665 C CA . ASP A 1 208 ? -5.109 5.242 7.184 1 90.19 208 ASP A CA 1
ATOM 1666 C C . ASP A 1 208 ? -5.895 6.48 7.605 1 90.19 208 ASP A C 1
ATOM 1668 O O . ASP A 1 208 ? -6.66 6.441 8.57 1 90.19 208 ASP A O 1
ATOM 1672 N N . ILE A 1 209 ? -5.707 7.512 6.859 1 92.62 209 ILE A N 1
ATOM 1673 C CA . ILE A 1 209 ? -6.293 8.766 7.328 1 92.62 209 ILE A CA 1
ATOM 1674 C C . ILE A 1 209 ? -7.5 9.117 6.465 1 92.62 209 ILE A C 1
ATOM 1676 O O . ILE A 1 209 ? -8.07 10.211 6.598 1 92.62 209 ILE A O 1
ATOM 1680 N N . SER A 1 210 ? -7.859 8.273 5.578 1 94.5 210 SER A N 1
ATOM 1681 C CA . SER A 1 210 ? -8.836 8.594 4.539 1 94.5 210 SER A CA 1
ATOM 1682 C C . SER A 1 210 ? -10.156 9.055 5.148 1 94.5 210 SER A C 1
ATOM 1684 O O . SER A 1 210 ? -10.75 10.023 4.68 1 94.5 210 SER A O 1
ATOM 1686 N N . TYR A 1 211 ? -10.586 8.453 6.16 1 91.06 211 TYR A N 1
ATOM 1687 C CA . TYR A 1 211 ? -11.891 8.781 6.707 1 91.06 211 TYR A CA 1
ATOM 1688 C C . TYR A 1 211 ? -11.867 10.133 7.414 1 91.06 211 TYR A C 1
ATOM 1690 O O . TYR A 1 211 ? -12.766 10.953 7.234 1 91.06 211 TYR A O 1
ATOM 1698 N N . VAL A 1 212 ? -10.898 10.328 8.258 1 90.88 212 VAL A N 1
ATOM 1699 C CA . VAL A 1 212 ? -10.812 11.609 8.961 1 90.88 212 VAL A CA 1
ATOM 1700 C C . VAL A 1 212 ? -10.703 12.742 7.949 1 90.88 212 VAL A C 1
ATOM 1702 O O . VAL A 1 212 ? -11.297 13.812 8.133 1 90.88 212 VAL A O 1
ATOM 1705 N N . VAL A 1 213 ? -9.977 12.578 6.887 1 95.44 213 VAL A N 1
ATOM 1706 C CA . VAL A 1 213 ? -9.828 13.602 5.859 1 95.44 213 VAL A CA 1
ATOM 1707 C C . VAL A 1 213 ? -11.18 13.844 5.176 1 95.44 213 VAL A C 1
ATOM 1709 O O . VAL A 1 213 ? -11.531 14.984 4.883 1 95.44 213 VAL A O 1
ATOM 1712 N N . LYS A 1 214 ? -11.844 12.766 4.918 1 93.44 214 LYS A N 1
ATOM 1713 C CA . LYS A 1 214 ? -13.188 12.914 4.359 1 93.44 214 LYS A CA 1
ATOM 1714 C C . LYS A 1 214 ? -14.039 13.828 5.234 1 93.44 214 LYS A C 1
ATOM 1716 O O . LYS A 1 214 ? -14.711 14.727 4.73 1 93.44 214 LYS A O 1
ATOM 1721 N N . LEU A 1 215 ? -14.008 13.57 6.527 1 92.81 215 LEU A N 1
ATOM 1722 C CA . LEU A 1 215 ? -14.789 14.383 7.465 1 92.81 215 LEU A CA 1
ATOM 1723 C C . LEU A 1 215 ? -14.312 15.828 7.457 1 92.81 215 LEU A C 1
ATOM 1725 O O . LEU A 1 215 ? -15.117 16.75 7.547 1 92.81 215 LEU A O 1
ATOM 1729 N N . LEU A 1 216 ? -13.047 16 7.34 1 95.19 216 LEU A N 1
ATOM 1730 C CA . LEU A 1 216 ? -12.492 17.344 7.305 1 95.19 216 LEU A CA 1
ATOM 1731 C C . LEU A 1 216 ? -12.945 18.094 6.051 1 95.19 216 LEU A C 1
ATOM 1733 O O . LEU A 1 216 ? -13.273 19.281 6.113 1 95.19 216 LEU A O 1
ATOM 1737 N N . ILE A 1 217 ? -12.93 17.438 4.969 1 96.69 217 ILE A N 1
ATOM 1738 C CA . ILE A 1 217 ? -13.398 18.016 3.721 1 96.69 217 ILE A CA 1
ATOM 1739 C C . ILE A 1 217 ? -14.875 18.391 3.848 1 96.69 217 ILE A C 1
ATOM 1741 O O . ILE A 1 217 ? -15.297 19.453 3.395 1 96.69 217 ILE A O 1
ATOM 1745 N N . GLU A 1 218 ? -15.625 17.547 4.441 1 93.5 218 GLU A N 1
ATOM 1746 C CA . GLU A 1 218 ? -17.047 17.812 4.629 1 93.5 218 GLU A CA 1
ATOM 1747 C C . GLU A 1 218 ? -17.266 19.016 5.535 1 93.5 218 GLU A C 1
ATOM 1749 O O . GLU A 1 218 ? -18.156 19.844 5.281 1 93.5 218 GLU A O 1
ATOM 1754 N N . GLU A 1 219 ? -16.5 19.109 6.531 1 94.94 219 GLU A N 1
ATOM 1755 C CA . GLU A 1 219 ? -16.641 20.172 7.523 1 94.94 219 GLU A CA 1
ATOM 1756 C C . GLU A 1 219 ? -16.219 21.516 6.957 1 94.94 219 GLU A C 1
ATOM 1758 O O . GLU A 1 219 ? -16.922 22.516 7.117 1 94.94 219 GLU A O 1
ATOM 1763 N N . PHE A 1 220 ? -15.109 21.547 6.266 1 97.12 220 PHE A N 1
ATOM 1764 C CA . PHE A 1 220 ? -14.5 22.828 5.938 1 97.12 220 PHE A CA 1
ATOM 1765 C C . PHE A 1 220 ? -14.703 23.156 4.465 1 97.12 220 PHE A C 1
ATOM 1767 O O . PHE A 1 220 ? -14.516 24.312 4.051 1 97.12 220 PHE A O 1
ATOM 1774 N N . GLY A 1 221 ? -15.039 22.172 3.611 1 96.81 221 GLY A N 1
ATOM 1775 C CA . GLY A 1 221 ? -15.273 22.406 2.193 1 96.81 221 GLY A CA 1
ATOM 1776 C C . GLY A 1 221 ? -14.055 22.969 1.478 1 96.81 221 GLY A C 1
ATOM 1777 O O . GLY A 1 221 ? -12.961 22.406 1.579 1 96.81 221 GLY A O 1
ATOM 1778 N N . ASP A 1 222 ? -14.141 24.062 0.906 1 97.31 222 ASP A N 1
ATOM 1779 C CA . ASP A 1 222 ? -13.117 24.656 0.056 1 97.31 222 ASP A CA 1
ATOM 1780 C C . ASP A 1 222 ? -11.977 25.234 0.894 1 97.31 222 ASP A C 1
ATOM 1782 O O . ASP A 1 222 ? -10.906 25.547 0.367 1 97.31 222 ASP A O 1
ATOM 1786 N N . ARG A 1 223 ? -12.156 25.406 2.18 1 97.94 223 ARG A N 1
ATOM 1787 C CA . ARG A 1 223 ? -11.117 25.938 3.049 1 97.94 223 ARG A CA 1
ATOM 1788 C C . ARG A 1 223 ? -10.07 24.875 3.363 1 97.94 223 ARG A C 1
ATOM 1790 O O . ARG A 1 223 ? -8.992 25.188 3.883 1 97.94 223 ARG A O 1
ATOM 1797 N N . PHE A 1 224 ? -10.414 23.625 3.004 1 98.44 224 PHE A N 1
ATOM 1798 C CA . PHE A 1 224 ? -9.516 22.531 3.352 1 98.44 224 PHE A CA 1
ATOM 1799 C C . PHE A 1 224 ? -8.789 22.016 2.115 1 98.44 224 PHE A C 1
ATOM 1801 O O . PHE A 1 224 ? -9.422 21.734 1.09 1 98.44 224 PHE A O 1
ATOM 1808 N N . ALA A 1 225 ? -7.512 21.859 2.262 1 98.62 225 ALA A N 1
ATOM 1809 C CA . ALA A 1 225 ? -6.668 21.297 1.217 1 98.62 225 ALA A CA 1
ATOM 1810 C C . ALA A 1 225 ? -5.773 20.188 1.777 1 98.62 225 ALA A C 1
ATOM 1812 O O . ALA A 1 225 ? -5.465 20.172 2.971 1 98.62 225 ALA A O 1
ATOM 1813 N N . ILE A 1 226 ? -5.418 19.281 0.941 1 98.5 226 ILE A N 1
ATOM 1814 C CA . ILE A 1 226 ? -4.457 18.234 1.298 1 98.5 226 ILE A CA 1
ATOM 1815 C C . ILE A 1 226 ? -3.459 18.047 0.159 1 98.5 226 ILE A C 1
ATOM 1817 O O . ILE A 1 226 ? -3.842 18.016 -1.013 1 98.5 226 ILE A O 1
ATOM 1821 N N . LYS A 1 227 ? -2.164 17.922 0.568 1 97.75 227 LYS A N 1
ATOM 1822 C CA . LYS A 1 227 ? -1.091 17.828 -0.417 1 97.75 227 LYS A CA 1
ATOM 1823 C C . LYS A 1 227 ? -0.03 16.828 0.025 1 97.75 227 LYS A C 1
ATOM 1825 O O . LYS A 1 227 ? 0.045 16.469 1.204 1 97.75 227 LYS A O 1
ATOM 1830 N N . LYS A 1 228 ? 0.642 16.312 -1.001 1 96.25 228 LYS A N 1
ATOM 1831 C CA . LYS A 1 228 ? 1.876 15.555 -0.789 1 96.25 228 LYS A CA 1
ATOM 1832 C C . LYS A 1 228 ? 3.102 16.422 -1.083 1 96.25 228 LYS A C 1
ATOM 1834 O O . LYS A 1 228 ? 3.143 17.125 -2.094 1 96.25 228 LYS A O 1
ATOM 1839 N N . MET A 1 229 ? 3.98 16.422 -0.101 1 93 229 MET A N 1
ATOM 1840 C CA . MET A 1 229 ? 5.219 17.188 -0.247 1 93 229 MET A CA 1
ATOM 1841 C C . MET A 1 229 ? 6.434 16.281 -0.022 1 93 229 MET A C 1
ATOM 1843 O O . MET A 1 229 ? 6.445 15.469 0.897 1 93 229 MET A O 1
ATOM 1847 N N . ILE A 1 230 ? 7.391 16.406 -0.918 1 89.31 230 ILE A N 1
ATOM 1848 C CA . ILE A 1 230 ? 8.57 15.539 -0.831 1 89.31 230 ILE A CA 1
ATOM 1849 C C . ILE A 1 230 ? 9.633 16.219 0.037 1 89.31 230 ILE A C 1
ATOM 1851 O O . ILE A 1 230 ? 9.922 17.406 -0.131 1 89.31 230 ILE A O 1
ATOM 1855 N N . SER A 1 231 ? 10.148 15.359 0.963 1 79.62 231 SER A N 1
ATOM 1856 C CA . SER A 1 231 ? 11.211 15.828 1.839 1 79.62 231 SER A CA 1
ATOM 1857 C C . SER A 1 231 ? 12.586 15.609 1.205 1 79.62 231 SER A C 1
ATOM 1859 O O . SER A 1 231 ? 12.828 14.57 0.593 1 79.62 231 SER A O 1
ATOM 1861 N N . ARG A 1 232 ? 13.391 16.562 0.866 1 68.88 232 ARG A N 1
ATOM 1862 C CA . ARG A 1 232 ? 14.758 16.406 0.383 1 68.88 232 ARG A CA 1
ATOM 1863 C C . ARG A 1 232 ? 15.773 16.719 1.482 1 68.88 232 ARG A C 1
ATOM 1865 O O . ARG A 1 232 ? 16.688 17.531 1.286 1 68.88 232 ARG A O 1
ATOM 1872 N N . GLY A 1 233 ? 15.609 16.062 2.57 1 57.47 233 GLY A N 1
ATOM 1873 C CA . GLY A 1 233 ? 16.516 16.359 3.672 1 57.47 233 GLY A CA 1
ATOM 1874 C C . GLY A 1 233 ? 15.953 17.375 4.645 1 57.47 233 GLY A C 1
ATOM 1875 O O . GLY A 1 233 ? 14.742 17.609 4.68 1 57.47 233 GLY A O 1
ATOM 1876 N N . ASP A 1 234 ? 16.766 17.922 5.656 1 53.38 234 ASP A N 1
ATOM 1877 C CA . ASP A 1 234 ? 16.422 18.734 6.824 1 53.38 234 ASP A CA 1
ATOM 1878 C C . ASP A 1 234 ? 15.945 20.125 6.406 1 53.38 234 ASP A C 1
ATOM 1880 O O . ASP A 1 234 ? 15.859 21.031 7.234 1 53.38 234 ASP A O 1
ATOM 1884 N N . ASP A 1 235 ? 15.695 20.281 5.188 1 53.44 235 ASP A N 1
ATOM 1885 C CA . ASP A 1 235 ? 15.422 21.672 4.855 1 53.44 235 ASP A CA 1
ATOM 1886 C C . ASP A 1 235 ? 13.922 21.969 4.906 1 53.44 235 ASP A C 1
ATOM 1888 O O . ASP A 1 235 ? 13.172 21.547 4.027 1 53.44 235 ASP A O 1
ATOM 1892 N N . TYR A 1 236 ? 13.5 22.312 6.047 1 51.81 236 TYR A N 1
ATOM 1893 C CA . TYR A 1 236 ? 12.109 22.734 6.23 1 51.81 236 TYR A CA 1
ATOM 1894 C C . TYR A 1 236 ? 11.781 23.953 5.375 1 51.81 236 TYR A C 1
ATOM 1896 O O . TYR A 1 236 ? 10.617 24.219 5.086 1 51.81 236 TYR A O 1
ATOM 1904 N N . GLU A 1 237 ? 12.797 24.734 5.148 1 52.16 237 GLU A N 1
ATOM 1905 C CA . GLU A 1 237 ? 12.586 26.094 4.641 1 52.16 237 GLU A CA 1
ATOM 1906 C C . GLU A 1 237 ? 12.5 26.109 3.119 1 52.16 237 GLU A C 1
ATOM 1908 O O . GLU A 1 237 ? 12.141 27.125 2.521 1 52.16 237 GLU A O 1
ATOM 1913 N N . GLY A 1 238 ? 12.578 24.891 2.5 1 56.78 238 GLY A N 1
ATOM 1914 C CA . GLY A 1 238 ? 12.742 25.062 1.066 1 56.78 238 GLY A CA 1
ATOM 1915 C C . GLY A 1 238 ? 11.508 24.703 0.271 1 56.78 238 GLY A C 1
ATOM 1916 O O . GLY A 1 238 ? 10.523 24.203 0.833 1 56.78 238 GLY A O 1
ATOM 1917 N N . ASN A 1 239 ? 11.406 25.328 -0.841 1 66.06 239 ASN A N 1
ATOM 1918 C CA . ASN A 1 239 ? 10.398 25.031 -1.855 1 66.06 239 ASN A CA 1
ATOM 1919 C C . ASN A 1 239 ? 10.43 23.562 -2.26 1 66.06 239 ASN A C 1
ATOM 1921 O O . ASN A 1 239 ? 11.211 23.156 -3.131 1 66.06 239 ASN A O 1
ATOM 1925 N N . HIS A 1 240 ? 9.703 22.812 -1.478 1 82.12 240 HIS A N 1
ATOM 1926 C CA . HIS A 1 240 ? 9.617 21.391 -1.794 1 82.12 240 HIS A CA 1
ATOM 1927 C C . HIS A 1 240 ? 8.484 21.125 -2.781 1 82.12 240 HIS A C 1
ATOM 1929 O O . HIS A 1 240 ? 7.43 21.75 -2.709 1 82.12 240 HIS A O 1
ATOM 1935 N N . PRO A 1 241 ? 8.898 20.359 -3.771 1 88.69 241 PRO A N 1
ATOM 1936 C CA . PRO A 1 241 ? 7.809 19.984 -4.676 1 88.69 241 PRO A CA 1
ATOM 1937 C C . PRO A 1 241 ? 6.594 19.422 -3.934 1 88.69 241 PRO A C 1
ATOM 1939 O O . PRO A 1 241 ? 6.746 18.703 -2.947 1 88.69 241 PRO A O 1
ATOM 1942 N N . SER A 1 242 ? 5.492 19.906 -4.328 1 93.25 242 SER A N 1
ATOM 1943 C CA . SER A 1 242 ? 4.25 19.438 -3.711 1 93.25 242 SER A CA 1
ATOM 1944 C C . SER A 1 242 ? 3.143 19.281 -4.746 1 93.25 242 SER A C 1
ATOM 1946 O O . SER A 1 242 ? 3.232 19.828 -5.848 1 93.25 242 SER A O 1
ATOM 1948 N N . ARG A 1 243 ? 2.197 18.438 -4.445 1 96.06 243 ARG A N 1
ATOM 1949 C CA . ARG A 1 243 ? 1.054 18.188 -5.316 1 96.06 243 ARG A CA 1
ATOM 1950 C C . ARG A 1 243 ? -0.221 18 -4.504 1 96.06 243 ARG A C 1
ATOM 1952 O O . ARG A 1 243 ? -0.207 17.328 -3.469 1 96.06 243 ARG A O 1
ATOM 1959 N N . SER A 1 244 ? -1.267 18.703 -5.012 1 98.06 244 SER A N 1
ATOM 1960 C CA . SER A 1 244 ? -2.559 18.484 -4.375 1 98.06 244 SER A CA 1
ATOM 1961 C C . SER A 1 244 ? -3.051 17.062 -4.629 1 98.06 244 SER A C 1
ATOM 1963 O O . SER A 1 244 ? -2.945 16.547 -5.746 1 98.06 244 SER A O 1
ATOM 1965 N N . ILE A 1 245 ? -3.582 16.438 -3.582 1 98 245 ILE A N 1
ATOM 1966 C CA . ILE A 1 245 ? -4.148 15.094 -3.748 1 98 245 ILE A CA 1
ATOM 1967 C C . ILE A 1 245 ? -5.598 15.086 -3.275 1 98 245 ILE A C 1
ATOM 1969 O O . ILE A 1 245 ? -6.16 14.023 -2.992 1 98 245 ILE A O 1
ATOM 1973 N N . ARG A 1 246 ? -6.199 16.203 -3.182 1 98.44 246 ARG A N 1
ATOM 1974 C CA . ARG A 1 246 ? -7.562 16.344 -2.682 1 98.44 246 ARG A CA 1
ATOM 1975 C C . ARG A 1 246 ? -8.555 15.594 -3.576 1 98.44 246 ARG A C 1
ATOM 1977 O O . ARG A 1 246 ? -9.547 15.055 -3.092 1 98.44 246 ARG A O 1
ATOM 1984 N N . SER A 1 247 ? -8.25 15.555 -4.871 1 98.06 247 SER A N 1
ATOM 1985 C CA . SER A 1 247 ? -9.148 14.945 -5.848 1 98.06 247 SER A CA 1
ATOM 1986 C C . SER A 1 247 ? -9.359 13.469 -5.555 1 98.06 247 SER A C 1
ATOM 1988 O O . SER A 1 247 ? -10.32 12.859 -6.043 1 98.06 247 SER A O 1
ATOM 1990 N N . TYR A 1 248 ? -8.477 12.867 -4.793 1 98.19 248 TYR A N 1
ATOM 1991 C CA . TYR A 1 248 ? -8.625 11.453 -4.445 1 98.19 248 TYR A CA 1
ATOM 1992 C C . TYR A 1 248 ? -9.906 11.219 -3.658 1 98.19 248 TYR A C 1
ATOM 1994 O O . TYR A 1 248 ? -10.43 10.102 -3.625 1 98.19 248 TYR A O 1
ATOM 2002 N N . TRP A 1 249 ? -10.445 12.234 -2.984 1 97.56 249 TRP A N 1
ATOM 2003 C CA . TRP A 1 249 ? -11.648 12.102 -2.166 1 97.56 249 TRP A CA 1
ATOM 2004 C C . TRP A 1 249 ? -12.891 12.477 -2.965 1 97.56 249 TRP A C 1
ATOM 2006 O O . TRP A 1 249 ? -14.008 12.445 -2.438 1 97.56 249 TRP A O 1
ATOM 2016 N N . ASP A 1 250 ? -12.703 12.859 -4.223 1 97.25 250 ASP A N 1
ATOM 2017 C CA . ASP A 1 250 ? -13.859 13.062 -5.09 1 97.25 250 ASP A CA 1
ATOM 2018 C C . ASP A 1 250 ? -14.523 11.734 -5.445 1 97.25 250 ASP A C 1
ATOM 2020 O O . ASP A 1 250 ? -13.844 10.719 -5.609 1 97.25 250 ASP A O 1
ATOM 2024 N N . SER A 1 251 ? -15.82 11.789 -5.578 1 95.56 251 SER A N 1
ATOM 2025 C CA . SER A 1 251 ? -16.516 10.586 -6.027 1 95.56 251 SER A CA 1
ATOM 2026 C C . SER A 1 251 ? -16.047 10.156 -7.41 1 95.56 251 SER A C 1
ATOM 2028 O O . SER A 1 251 ? -15.938 10.977 -8.32 1 95.56 251 SER A O 1
ATOM 2030 N N . PRO A 1 252 ? -15.773 8.898 -7.531 1 95.88 252 PRO A N 1
ATOM 2031 C CA . PRO A 1 252 ? -15.359 8.438 -8.859 1 95.88 252 PRO A CA 1
ATOM 2032 C C . PRO A 1 252 ? -16.484 8.523 -9.891 1 95.88 252 PRO A C 1
ATOM 2034 O O . PRO A 1 252 ? -17.656 8.305 -9.555 1 95.88 252 PRO A O 1
ATOM 2037 N N . THR A 1 253 ? -16.094 8.812 -11.094 1 95.56 253 THR A N 1
ATOM 2038 C CA . THR A 1 253 ? -17.047 8.789 -12.203 1 95.56 253 THR A CA 1
ATOM 2039 C C . THR A 1 253 ? -17.312 7.355 -12.648 1 95.56 253 THR A C 1
ATOM 2041 O O . THR A 1 253 ? -16.578 6.438 -12.297 1 95.56 253 THR A O 1
ATOM 2044 N N . GLU A 1 254 ? -18.328 7.148 -13.383 1 93.62 254 GLU A N 1
ATOM 2045 C CA . GLU A 1 254 ? -18.609 5.832 -13.945 1 93.62 254 GLU A CA 1
ATOM 2046 C C . GLU A 1 254 ? -17.484 5.387 -14.891 1 93.62 254 GLU A C 1
ATOM 2048 O O . GLU A 1 254 ? -17.156 4.203 -14.945 1 93.62 254 GLU A O 1
ATOM 2053 N N . MET A 1 255 ? -17 6.32 -15.539 1 93.69 255 MET A N 1
ATOM 2054 C CA . MET A 1 255 ? -15.883 6.02 -16.422 1 93.69 255 MET A CA 1
ATOM 2055 C C . MET A 1 255 ? -14.688 5.512 -15.633 1 93.69 255 MET A C 1
ATOM 2057 O O . MET A 1 255 ? -14.008 4.57 -16.047 1 93.69 255 MET A O 1
ATOM 2061 N N . ALA A 1 256 ? -14.422 6.156 -14.562 1 92.62 256 ALA A N 1
ATOM 2062 C CA . ALA A 1 256 ? -13.328 5.719 -13.703 1 92.62 256 ALA A CA 1
ATOM 2063 C C . ALA A 1 256 ? -13.547 4.293 -13.211 1 92.62 256 ALA A C 1
ATOM 2065 O O . ALA A 1 256 ? -12.617 3.484 -13.188 1 92.62 256 ALA A O 1
ATOM 2066 N N . ARG A 1 257 ? -14.742 3.947 -12.875 1 92.25 257 ARG A N 1
ATOM 2067 C CA . ARG A 1 257 ? -15.078 2.605 -12.406 1 92.25 257 ARG A CA 1
ATOM 2068 C C . ARG A 1 257 ? -14.852 1.572 -13.508 1 92.25 257 ARG A C 1
ATOM 2070 O O . ARG A 1 257 ? -14.312 0.494 -13.25 1 92.25 257 ARG A O 1
ATOM 2077 N N . GLU A 1 258 ? -15.242 1.952 -14.672 1 90.69 258 GLU A N 1
ATOM 2078 C CA . GLU A 1 258 ? -15.07 1.054 -15.805 1 90.69 258 GLU A CA 1
ATOM 2079 C C . GLU A 1 258 ? -13.594 0.855 -16.125 1 90.69 258 GLU A C 1
ATOM 2081 O O . GLU A 1 258 ? -13.156 -0.263 -16.422 1 90.69 258 GLU A O 1
ATOM 2086 N N . GLU A 1 259 ? -12.906 1.893 -16.062 1 91.19 259 GLU A N 1
ATOM 2087 C CA . GLU A 1 259 ? -11.477 1.811 -16.359 1 91.19 259 GLU A CA 1
ATOM 2088 C C . GLU A 1 259 ? -10.75 0.948 -15.344 1 91.19 259 GLU A C 1
ATOM 2090 O O . GLU A 1 259 ? -9.82 0.211 -15.688 1 91.19 259 GLU A O 1
ATOM 2095 N N . VAL A 1 260 ? -11.125 1.047 -14.148 1 88.25 260 VAL A N 1
ATOM 2096 C CA . VAL A 1 260 ? -10.531 0.206 -13.109 1 88.25 260 VAL A CA 1
ATOM 2097 C C . VAL A 1 260 ? -10.891 -1.257 -13.367 1 88.25 260 VAL A C 1
ATOM 2099 O O . VAL A 1 260 ? -10.031 -2.139 -13.25 1 88.25 260 VAL A O 1
ATOM 2102 N N . ARG A 1 261 ? -12.07 -1.511 -13.758 1 84.81 261 ARG A N 1
ATOM 2103 C CA . ARG A 1 261 ? -12.516 -2.869 -14.055 1 84.81 261 ARG A CA 1
ATOM 2104 C C . ARG A 1 261 ? -11.727 -3.465 -15.219 1 84.81 261 ARG A C 1
ATOM 2106 O O . ARG A 1 261 ? -11.445 -4.664 -15.227 1 84.81 261 ARG A O 1
ATOM 2113 N N . GLN A 1 262 ? -11.344 -2.588 -16.094 1 85.75 262 GLN A N 1
ATOM 2114 C CA . GLN A 1 262 ? -10.602 -3.039 -17.266 1 85.75 262 GLN A CA 1
ATOM 2115 C C . GLN A 1 262 ? -9.102 -3.07 -16.984 1 85.75 262 GLN A C 1
ATOM 2117 O O . GLN A 1 262 ? -8.328 -3.551 -17.812 1 85.75 262 GLN A O 1
ATOM 2122 N N . GLY A 1 263 ? -8.75 -2.527 -15.828 1 86.38 263 GLY A N 1
ATOM 2123 C CA . GLY A 1 263 ? -7.363 -2.584 -15.414 1 86.38 263 GLY A CA 1
ATOM 2124 C C . GLY A 1 263 ? -6.516 -1.476 -16 1 86.38 263 GLY A C 1
ATOM 2125 O O . GLY A 1 263 ? -5.285 -1.546 -15.977 1 86.38 263 GLY A O 1
ATOM 2126 N N . GLU A 1 264 ? -7.113 -0.402 -16.562 1 88.31 264 GLU A N 1
ATOM 2127 C CA . GLU A 1 264 ? -6.383 0.638 -17.281 1 88.31 264 GLU A CA 1
ATOM 2128 C C . GLU A 1 264 ? -6.559 1.998 -16.609 1 88.31 264 GLU A C 1
ATOM 2130 O O . GLU A 1 264 ? -6.348 3.037 -17.25 1 88.31 264 GLU A O 1
ATOM 2135 N N . ALA A 1 265 ? -6.988 2.047 -15.453 1 93.25 265 ALA A N 1
ATOM 2136 C CA . ALA A 1 265 ? -7.285 3.293 -14.742 1 93.25 265 ALA A CA 1
ATOM 2137 C C . ALA A 1 265 ? -6.004 4.047 -14.406 1 93.25 265 ALA A C 1
ATOM 2139 O O . ALA A 1 265 ? -4.941 3.439 -14.242 1 93.25 265 ALA A O 1
ATOM 2140 N N . THR A 1 266 ? -6.086 5.371 -14.438 1 94.5 266 THR A N 1
ATOM 2141 C CA . THR A 1 266 ? -5.004 6.188 -13.891 1 94.5 266 THR A CA 1
ATOM 2142 C C . THR A 1 266 ? -4.918 6.031 -12.375 1 94.5 266 THR A C 1
ATOM 2144 O O . THR A 1 266 ? -5.855 5.539 -11.742 1 94.5 266 THR A O 1
ATOM 2147 N N . PHE A 1 267 ? -3.875 6.457 -11.852 1 95.62 267 PHE A N 1
ATOM 2148 C CA . PHE A 1 267 ? -3.713 6.312 -10.406 1 95.62 267 PHE A CA 1
ATOM 2149 C C . PHE A 1 267 ? -4.758 7.133 -9.664 1 95.62 267 PHE A C 1
ATOM 2151 O O . PHE A 1 267 ? -5.273 6.703 -8.625 1 95.62 267 PHE A O 1
ATOM 2158 N N . GLU A 1 268 ? -4.992 8.297 -10.148 1 96.5 268 GLU A N 1
ATOM 2159 C CA . GLU A 1 268 ? -6.012 9.133 -9.523 1 96.5 268 GLU A CA 1
ATOM 2160 C C . GLU A 1 268 ? -7.363 8.422 -9.484 1 96.5 268 GLU A C 1
ATOM 2162 O O . GLU A 1 268 ? -8.062 8.461 -8.477 1 96.5 268 GLU A O 1
ATOM 2167 N N . GLN A 1 269 ? -7.703 7.773 -10.57 1 96.25 269 GLN A N 1
ATOM 2168 C CA . GLN A 1 269 ? -8.953 7.023 -10.625 1 96.25 269 GLN A CA 1
ATOM 2169 C C . GLN A 1 269 ? -8.953 5.867 -9.633 1 96.25 269 GLN A C 1
ATOM 2171 O O . GLN A 1 269 ? -9.961 5.605 -8.977 1 96.25 269 GLN A O 1
ATOM 2176 N N . VAL A 1 270 ? -7.848 5.215 -9.531 1 95.88 270 VAL A N 1
ATOM 2177 C CA . VAL A 1 270 ? -7.703 4.129 -8.562 1 95.88 270 VAL A CA 1
ATOM 2178 C C . VAL A 1 270 ? -7.906 4.668 -7.148 1 95.88 270 VAL A C 1
ATOM 2180 O O . VAL A 1 270 ? -8.656 4.086 -6.355 1 95.88 270 VAL A O 1
ATOM 2183 N N . MET A 1 271 ? -7.281 5.809 -6.863 1 97.44 271 MET A N 1
ATOM 2184 C CA . MET A 1 271 ? -7.371 6.41 -5.535 1 97.44 271 MET A CA 1
ATOM 2185 C C . MET A 1 271 ? -8.812 6.801 -5.211 1 97.44 271 MET A C 1
ATOM 2187 O O . MET A 1 271 ? -9.266 6.609 -4.082 1 97.44 271 MET A O 1
ATOM 2191 N N . GLN A 1 272 ? -9.469 7.336 -6.168 1 97.12 272 GLN A N 1
ATOM 2192 C CA . GLN A 1 272 ? -10.852 7.73 -5.93 1 97.12 272 GLN A CA 1
ATOM 2193 C C . GLN A 1 272 ? -11.711 6.527 -5.547 1 97.12 272 GLN A C 1
ATOM 2195 O O . GLN A 1 272 ? -12.516 6.605 -4.617 1 97.12 272 GLN A O 1
ATOM 2200 N N . ILE A 1 273 ? -11.523 5.469 -6.188 1 94.56 273 ILE A N 1
ATOM 2201 C CA . ILE A 1 273 ? -12.289 4.262 -5.91 1 94.56 273 ILE A CA 1
ATOM 2202 C C . ILE A 1 273 ? -11.883 3.689 -4.555 1 94.56 273 ILE A C 1
ATOM 2204 O O . ILE A 1 273 ? -12.742 3.314 -3.75 1 94.56 273 ILE A O 1
ATOM 2208 N N . GLU A 1 274 ? -10.656 3.631 -4.293 1 94.12 274 GLU A N 1
ATOM 2209 C CA . GLU A 1 274 ? -10.18 3.084 -3.027 1 94.12 274 GLU A CA 1
ATOM 2210 C C . GLU A 1 274 ? -10.648 3.93 -1.847 1 94.12 274 GLU A C 1
ATOM 2212 O O . GLU A 1 274 ? -11.125 3.395 -0.844 1 94.12 274 GLU A O 1
ATOM 2217 N N . VAL A 1 275 ? -10.492 5.215 -1.973 1 94.75 275 VAL A N 1
ATOM 2218 C CA . VAL A 1 275 ? -10.914 6.098 -0.888 1 94.75 275 VAL A CA 1
ATOM 2219 C C . VAL A 1 275 ? -12.414 5.945 -0.646 1 94.75 275 VAL A C 1
ATOM 2221 O O . VAL A 1 275 ? -12.859 5.922 0.501 1 94.75 275 VAL A O 1
ATOM 2224 N N . GLU A 1 276 ? -13.156 5.898 -1.735 1 93.06 276 GLU A N 1
ATOM 2225 C CA . GLU A 1 276 ? -14.586 5.656 -1.576 1 93.06 276 GLU A CA 1
ATOM 2226 C C . GLU A 1 276 ? -14.852 4.371 -0.797 1 93.06 276 GLU A C 1
ATOM 2228 O O . GLU A 1 276 ? -15.695 4.34 0.098 1 93.06 276 GLU A O 1
ATOM 2233 N N . GLU A 1 277 ? -14.133 3.361 -1.135 1 88.88 277 GLU A N 1
ATOM 2234 C CA . GLU A 1 277 ? -14.297 2.082 -0.451 1 88.88 277 GLU A CA 1
ATOM 2235 C C . GLU A 1 277 ? -13.875 2.178 1.012 1 88.88 277 GLU A C 1
ATOM 2237 O O . GLU A 1 277 ? -14.562 1.667 1.897 1 88.88 277 GLU A O 1
ATOM 2242 N N . TRP A 1 278 ? -12.789 2.832 1.261 1 88.5 278 TRP A N 1
ATOM 2243 C CA . TRP A 1 278 ? -12.234 2.928 2.607 1 88.5 278 TRP A CA 1
ATOM 2244 C C . TRP A 1 278 ? -13.141 3.766 3.508 1 88.5 278 TRP A C 1
ATOM 2246 O O . TRP A 1 278 ? -13.141 3.596 4.73 1 88.5 278 TRP A O 1
ATOM 2256 N N . THR A 1 279 ? -13.859 4.66 2.939 1 89.25 279 THR A N 1
ATOM 2257 C CA . THR A 1 279 ? -14.617 5.605 3.756 1 89.25 279 THR A CA 1
ATOM 2258 C C . THR A 1 279 ? -16.094 5.242 3.773 1 89.25 279 THR A C 1
ATOM 2260 O O . THR A 1 279 ? -16.922 5.992 4.301 1 89.25 279 THR A O 1
ATOM 2263 N N . ARG A 1 280 ? -16.422 4.117 3.207 1 82.12 280 ARG A N 1
ATOM 2264 C CA . ARG A 1 280 ? -17.812 3.672 3.195 1 82.12 280 ARG A CA 1
ATOM 2265 C C . ARG A 1 280 ? -18.281 3.309 4.602 1 82.12 280 ARG A C 1
ATOM 2267 O O . ARG A 1 280 ? -17.562 2.633 5.344 1 82.12 280 ARG A O 1
ATOM 2274 N N . VAL A 1 281 ? -19.391 3.9 5.098 1 67.62 281 VAL A N 1
ATOM 2275 C CA . VAL A 1 281 ? -20 3.594 6.387 1 67.62 281 VAL A CA 1
ATOM 2276 C C . VAL A 1 281 ? -21.062 2.518 6.215 1 67.62 281 VAL A C 1
ATOM 2278 O O . VAL A 1 281 ? -21.938 2.625 5.34 1 67.62 281 VAL A O 1
ATOM 2281 N N . PHE A 1 282 ? -20.781 1.312 6.637 1 54.97 282 PHE A N 1
ATOM 2282 C CA . PHE A 1 282 ? -21.766 0.241 6.547 1 54.97 282 PHE A CA 1
ATOM 2283 C C . PHE A 1 282 ? -22.812 0.365 7.656 1 54.97 282 PHE A C 1
ATOM 2285 O O . PHE A 1 282 ? -22.484 0.732 8.789 1 54.97 282 PHE A O 1
ATOM 2292 N N . PRO A 1 283 ? -24.125 0.485 7.281 1 51.75 283 PRO A N 1
ATOM 2293 C CA . PRO A 1 283 ? -25.141 0.534 8.336 1 51.75 283 PRO A CA 1
ATOM 2294 C C . PRO A 1 283 ? -24.922 -0.524 9.414 1 51.75 283 PRO A C 1
ATOM 2296 O O . PRO A 1 283 ? -24.391 -1.602 9.133 1 51.75 283 PRO A O 1
ATOM 2299 N N . ARG A 1 284 ? -24.812 0.052 10.727 1 45.81 284 ARG A N 1
ATOM 2300 C CA . ARG A 1 284 ? -24.672 -0.78 11.922 1 45.81 284 ARG A CA 1
ATOM 2301 C C . ARG A 1 284 ? -25.422 -2.104 11.758 1 45.81 284 ARG A C 1
ATOM 2303 O O . ARG A 1 284 ? -25.141 -3.07 12.461 1 45.81 284 ARG A O 1
ATOM 2310 N N . THR A 1 285 ? -26.625 -2.154 11.281 1 35.84 285 THR A N 1
ATOM 2311 C CA . THR A 1 285 ? -27.391 -3.398 11.352 1 35.84 285 THR A CA 1
ATOM 2312 C C . THR A 1 285 ? -26.734 -4.48 10.5 1 35.84 285 THR A C 1
ATOM 2314 O O . THR A 1 285 ? -27.203 -5.617 10.453 1 35.84 285 THR A O 1
ATOM 2317 N N . ILE A 1 286 ? -26.172 -4.062 9.461 1 35.41 286 ILE A N 1
ATOM 2318 C CA . ILE A 1 286 ? -25.766 -5.168 8.594 1 35.41 286 ILE A CA 1
ATOM 2319 C C . ILE A 1 286 ? -24.469 -5.777 9.117 1 35.41 286 ILE A C 1
ATOM 2321 O O . ILE A 1 286 ? -23.469 -5.078 9.281 1 35.41 286 ILE A O 1
ATOM 2325 N N . GLY A 1 287 ? -24.438 -6.953 9.633 1 27.56 287 GLY A N 1
ATOM 2326 C CA . GLY A 1 287 ? -23.484 -7.898 10.203 1 27.56 287 GLY A CA 1
ATOM 2327 C C . GLY A 1 287 ? -22.125 -7.848 9.539 1 27.56 287 GLY A C 1
ATOM 2328 O O . GLY A 1 287 ? -21.906 -7.078 8.602 1 27.56 287 GLY A O 1
ATOM 2329 N N . LEU A 1 288 ? -21.328 -9.117 9.68 1 31.06 288 LEU A N 1
ATOM 2330 C CA . LEU A 1 288 ? -20.016 -9.766 9.57 1 31.06 288 LEU A CA 1
ATOM 2331 C C . LEU A 1 288 ? -19.375 -9.477 8.211 1 31.06 288 LEU A C 1
ATOM 2333 O O . LEU A 1 288 ? -18.156 -9.406 8.102 1 31.06 288 LEU A O 1
ATOM 2337 N N . TRP A 1 289 ? -20 -10.023 7.141 1 27.27 289 TRP A N 1
ATOM 2338 C CA . TRP A 1 289 ? -19.391 -10.578 5.934 1 27.27 289 TRP A CA 1
ATOM 2339 C C . TRP A 1 289 ? -18.938 -9.461 4.992 1 27.27 289 TRP A C 1
ATOM 2341 O O . TRP A 1 289 ? -18.422 -9.734 3.908 1 27.27 289 TRP A O 1
ATOM 2351 N N . MET A 1 290 ? -19.516 -8.25 5.059 1 29.8 290 MET A N 1
ATOM 2352 C CA . MET A 1 290 ? -19.312 -7.441 3.859 1 29.8 290 MET A CA 1
ATOM 2353 C C . MET A 1 290 ? -17.875 -6.957 3.768 1 29.8 290 MET A C 1
ATOM 2355 O O . MET A 1 290 ? -17.594 -5.898 3.199 1 29.8 290 MET A O 1
ATOM 2359 N N . GLY A 1 291 ? -17.109 -7.191 4.676 1 28.83 291 GLY A N 1
ATOM 2360 C CA . GLY A 1 291 ? -15.734 -6.715 4.652 1 28.83 291 GLY A CA 1
ATOM 2361 C C . GLY A 1 291 ? -15.062 -6.91 3.307 1 28.83 291 GLY A C 1
ATOM 2362 O O . GLY A 1 291 ? -13.883 -6.57 3.139 1 28.83 291 GLY A O 1
ATOM 2363 N N . ARG A 1 292 ? -15.195 -8.07 2.605 1 30.16 292 ARG A N 1
ATOM 2364 C CA . ARG A 1 292 ? -14.398 -8.469 1.445 1 30.16 292 ARG A CA 1
ATOM 2365 C C . ARG A 1 292 ? -14.695 -7.57 0.249 1 30.16 292 ARG A C 1
ATOM 2367 O O . ARG A 1 292 ? -14.367 -7.918 -0.889 1 30.16 292 ARG A O 1
ATOM 2374 N N . GLU A 1 293 ? -15.5 -6.508 0.191 1 27.44 293 GLU A N 1
ATOM 2375 C CA . GLU A 1 293 ? -16.109 -5.906 -0.989 1 27.44 293 GLU A CA 1
ATOM 2376 C C . GLU A 1 293 ? -15.062 -5.492 -2.012 1 27.44 293 GLU A C 1
ATOM 2378 O O . GLU A 1 293 ? -15.125 -5.895 -3.174 1 27.44 293 GLU A O 1
ATOM 2383 N N . ILE A 1 294 ? -14.984 -3.891 -2.438 1 28.28 294 ILE A N 1
ATOM 2384 C CA . ILE A 1 294 ? -15.391 -3.156 -3.629 1 28.28 294 ILE A CA 1
ATOM 2385 C C . ILE A 1 294 ? -14.195 -2.965 -4.555 1 28.28 294 ILE A C 1
ATOM 2387 O O . ILE A 1 294 ? -13.93 -1.853 -5.02 1 28.28 294 ILE A O 1
ATOM 2391 N N . LEU A 1 295 ? -12.93 -3.113 -4.305 1 29.61 295 LEU A N 1
ATOM 2392 C CA . LEU A 1 295 ? -12.32 -2.539 -5.5 1 29.61 295 LEU A CA 1
ATOM 2393 C C . LEU A 1 295 ? -12.922 -3.148 -6.762 1 29.61 295 LEU A C 1
ATOM 2395 O O . LEU A 1 295 ? -12.406 -2.936 -7.863 1 29.61 295 LEU A O 1
ATOM 2399 N N . VAL A 1 296 ? -13.711 -4.375 -6.883 1 24 296 VAL A N 1
ATOM 2400 C CA . VAL A 1 296 ? -14.219 -4.551 -8.242 1 24 296 VAL A CA 1
ATOM 2401 C C . VAL A 1 296 ? -15.266 -3.48 -8.547 1 24 296 VAL A C 1
ATOM 2403 O O . VAL A 1 296 ? -16.156 -3.232 -7.738 1 24 296 VAL A O 1
ATOM 2406 N N . MET B 1 1 ? -19.188 -56.125 -17.047 1 48.72 1 MET B N 1
ATOM 2407 C CA . MET B 1 1 ? -17.797 -55.812 -17.375 1 48.72 1 MET B CA 1
ATOM 2408 C C . MET B 1 1 ? -17.422 -54.406 -16.828 1 48.72 1 MET B C 1
ATOM 2410 O O . MET B 1 1 ? -18.203 -53.469 -16.938 1 48.72 1 MET B O 1
ATOM 2414 N N . ASP B 1 2 ? -16.453 -54.281 -15.914 1 75.81 2 ASP B N 1
ATOM 2415 C CA . ASP B 1 2 ? -16.094 -53.094 -15.109 1 75.81 2 ASP B CA 1
ATOM 2416 C C . ASP B 1 2 ? -15.828 -51.875 -15.992 1 75.81 2 ASP B C 1
ATOM 2418 O O . ASP B 1 2 ? -15.07 -51.969 -16.969 1 75.81 2 ASP B O 1
ATOM 2422 N N . GLN B 1 3 ? -16.875 -51.031 -16.172 1 88.62 3 GLN B N 1
ATOM 2423 C CA . GLN B 1 3 ? -16.859 -49.781 -16.938 1 88.62 3 GLN B CA 1
ATOM 2424 C C . GLN B 1 3 ? -15.445 -49.219 -17.062 1 88.62 3 GLN B C 1
ATOM 2426 O O . GLN B 1 3 ? -15.039 -48.75 -18.125 1 88.62 3 GLN B O 1
ATOM 2431 N N . HIS B 1 4 ? -14.711 -49.406 -16.203 1 89.12 4 HIS B N 1
ATOM 2432 C CA . HIS B 1 4 ? -13.344 -48.906 -16.219 1 89.12 4 HIS B CA 1
ATOM 2433 C C . HIS B 1 4 ? -12.453 -49.75 -17.125 1 89.12 4 HIS B C 1
ATOM 2435 O O . HIS B 1 4 ? -11.617 -49.219 -17.859 1 89.12 4 HIS B O 1
ATOM 2441 N N . ALA B 1 5 ? -12.703 -51 -17.141 1 90.31 5 ALA B N 1
ATOM 2442 C CA . ALA B 1 5 ? -11.898 -51.875 -17.953 1 90.31 5 ALA B CA 1
ATOM 2443 C C . ALA B 1 5 ? -12.125 -51.625 -19.438 1 90.31 5 ALA B C 1
ATOM 2445 O O . ALA B 1 5 ? -11.18 -51.625 -20.234 1 90.31 5 ALA B O 1
ATOM 2446 N N . THR B 1 6 ? -13.344 -51.375 -19.734 1 93.25 6 THR B N 1
ATOM 2447 C CA . THR B 1 6 ? -13.688 -51.062 -21.125 1 93.25 6 THR B CA 1
ATOM 2448 C C . THR B 1 6 ? -13.062 -49.75 -21.562 1 93.25 6 THR B C 1
ATOM 2450 O O . THR B 1 6 ? -12.555 -49.656 -22.688 1 93.25 6 THR B O 1
ATOM 2453 N N . THR B 1 7 ? -13.094 -48.844 -20.703 1 94.62 7 THR B N 1
ATOM 2454 C CA . THR B 1 7 ? -12.531 -47.531 -20.984 1 94.62 7 THR B CA 1
ATOM 2455 C C . THR B 1 7 ? -11.023 -47.594 -21.172 1 94.62 7 THR B C 1
ATOM 2457 O O . THR B 1 7 ? -10.477 -47 -22.109 1 94.62 7 THR B O 1
ATOM 2460 N N . ILE B 1 8 ? -10.383 -48.344 -20.375 1 95.62 8 ILE B N 1
ATOM 2461 C CA . ILE B 1 8 ? -8.938 -48.5 -20.469 1 95.62 8 ILE B CA 1
ATOM 2462 C C . ILE B 1 8 ? -8.578 -49.188 -21.781 1 95.62 8 ILE B C 1
ATOM 2464 O O . ILE B 1 8 ? -7.668 -48.75 -22.484 1 95.62 8 ILE B O 1
ATOM 2468 N N . ARG B 1 9 ? -9.289 -50.219 -22.078 1 95 9 ARG B N 1
ATOM 2469 C CA . ARG B 1 9 ? -9.039 -50.906 -23.328 1 95 9 ARG B CA 1
ATOM 2470 C C . ARG B 1 9 ? -9.195 -49.969 -24.516 1 95 9 ARG B C 1
ATOM 2472 O O . ARG B 1 9 ? -8.406 -50.031 -25.469 1 95 9 ARG B O 1
ATOM 2479 N N . ARG B 1 10 ? -10.188 -49.219 -24.469 1 95.5 10 ARG B N 1
ATOM 2480 C CA . ARG B 1 10 ? -10.406 -48.25 -25.531 1 95.5 10 ARG B CA 1
ATOM 2481 C C . ARG B 1 10 ? -9.227 -47.312 -25.656 1 95.5 10 ARG B C 1
ATOM 2483 O O . ARG B 1 10 ? -8.742 -47.031 -26.75 1 95.5 10 ARG B O 1
ATOM 2490 N N . MET B 1 11 ? -8.719 -46.812 -24.531 1 96.12 11 MET B N 1
ATOM 2491 C CA . MET B 1 11 ? -7.621 -45.844 -24.516 1 96.12 11 MET B CA 1
ATOM 2492 C C . MET B 1 11 ? -6.32 -46.5 -24.984 1 96.12 11 MET B C 1
ATOM 2494 O O . MET B 1 11 ? -5.445 -45.812 -25.531 1 96.12 11 MET B O 1
ATOM 2498 N N . LEU B 1 12 ? -6.297 -47.781 -24.812 1 96.38 12 LEU B N 1
ATOM 2499 C CA . LEU B 1 12 ? -5.082 -48.5 -25.203 1 96.38 12 LEU B CA 1
ATOM 2500 C C . LEU B 1 12 ? -5.191 -49 -26.625 1 96.38 12 LEU B C 1
ATOM 2502 O O . LEU B 1 12 ? -4.434 -49.906 -27.031 1 96.38 12 LEU B O 1
ATOM 2506 N N . GLY B 1 13 ? -6.199 -48.531 -27.375 1 93.94 13 GLY B N 1
ATOM 2507 C CA . GLY B 1 13 ? -6.34 -48.938 -28.766 1 93.94 13 GLY B CA 1
ATOM 2508 C C . GLY B 1 13 ? -6.953 -50.312 -28.953 1 93.94 13 GLY B C 1
ATOM 2509 O O . GLY B 1 13 ? -6.633 -51.031 -29.906 1 93.94 13 GLY B O 1
ATOM 2510 N N . GLY B 1 14 ? -7.645 -50.75 -28 1 95.12 14 GLY B N 1
ATOM 2511 C CA . GLY B 1 14 ? -8.305 -52.031 -28.062 1 95.12 14 GLY B CA 1
ATOM 2512 C C . GLY B 1 14 ? -7.457 -53.156 -27.5 1 95.12 14 GLY B C 1
ATOM 2513 O O . GLY B 1 14 ? -7.883 -54.312 -27.484 1 95.12 14 GLY B O 1
ATOM 2514 N N . LEU B 1 15 ? -6.352 -52.844 -26.969 1 95.81 15 LEU B N 1
ATOM 2515 C CA . LEU B 1 15 ? -5.422 -53.844 -26.469 1 95.81 15 LEU B CA 1
ATOM 2516 C C . LEU B 1 15 ? -5.621 -54.094 -24.969 1 95.81 15 LEU B C 1
ATOM 2518 O O . LEU B 1 15 ? -6.039 -53.188 -24.25 1 95.81 15 LEU B O 1
ATOM 2522 N N . THR B 1 16 ? -5.363 -55.312 -24.609 1 94.31 16 THR B N 1
ATOM 2523 C CA . THR B 1 16 ? -5.25 -55.562 -23.172 1 94.31 16 THR B CA 1
ATOM 2524 C C . THR B 1 16 ? -3.963 -54.969 -22.625 1 94.31 16 THR B C 1
ATOM 2526 O O . THR B 1 16 ? -3.062 -54.594 -23.375 1 94.31 16 THR B O 1
ATOM 2529 N N . ILE B 1 17 ? -3.873 -54.844 -21.328 1 95 17 ILE B N 1
ATOM 2530 C CA . ILE B 1 17 ? -2.711 -54.25 -20.688 1 95 17 ILE B CA 1
ATOM 2531 C C . ILE B 1 17 ? -1.456 -55.031 -21.031 1 95 17 ILE B C 1
ATOM 2533 O O . ILE B 1 17 ? -0.442 -54.469 -21.438 1 95 17 ILE B O 1
ATOM 2537 N N . PRO B 1 18 ? -1.525 -56.406 -20.969 1 94.5 18 PRO B N 1
ATOM 2538 C CA . PRO B 1 18 ? -0.336 -57.156 -21.359 1 94.5 18 PRO B CA 1
ATOM 2539 C C . PRO B 1 18 ? 0.031 -56.969 -22.828 1 94.5 18 PRO B C 1
ATOM 2541 O O . PRO B 1 18 ? 1.214 -56.875 -23.172 1 94.5 18 PRO B O 1
ATOM 2544 N N . GLN B 1 19 ? -0.901 -56.906 -23.719 1 96.25 19 GLN B N 1
ATOM 2545 C CA . GLN B 1 19 ? -0.646 -56.688 -25.141 1 96.25 19 GLN B CA 1
ATOM 2546 C C . GLN B 1 19 ? -0.025 -55.312 -25.359 1 96.25 19 GLN B C 1
ATOM 2548 O O . GLN B 1 19 ? 0.881 -55.156 -26.172 1 96.25 19 GLN B O 1
ATOM 2553 N N . PHE B 1 20 ? -0.526 -54.344 -24.609 1 97.38 20 PHE B N 1
ATOM 2554 C CA . PHE B 1 20 ? -0.029 -52.969 -24.703 1 97.38 20 PHE B CA 1
ATOM 2555 C C . PHE B 1 20 ? 1.423 -52.906 -24.234 1 97.38 20 PHE B C 1
ATOM 2557 O O . PHE B 1 20 ? 2.229 -52.188 -24.828 1 97.38 20 PHE B O 1
ATOM 2564 N N . ALA B 1 21 ? 1.728 -53.656 -23.219 1 96.69 21 ALA B N 1
ATOM 2565 C CA . ALA B 1 21 ? 3.072 -53.656 -22.656 1 96.69 21 ALA B CA 1
ATOM 2566 C C . ALA B 1 21 ? 4.094 -54.156 -23.672 1 96.69 21 ALA B C 1
ATOM 2568 O O . ALA B 1 21 ? 5.285 -53.844 -23.562 1 96.69 21 ALA B O 1
ATOM 2569 N N . LEU B 1 22 ? 3.627 -54.875 -24.641 1 96.25 22 LEU B N 1
ATOM 2570 C CA . LEU B 1 22 ? 4.523 -55.5 -25.609 1 96.25 22 LEU B CA 1
ATOM 2571 C C . LEU B 1 22 ? 4.82 -54.531 -26.75 1 96.25 22 LEU B C 1
ATOM 2573 O O . LEU B 1 22 ? 5.75 -54.75 -27.531 1 96.25 22 LEU B O 1
ATOM 2577 N N . LEU B 1 23 ? 4.059 -53.469 -26.781 1 96.81 23 LEU B N 1
ATOM 2578 C CA . LEU B 1 23 ? 4.312 -52.5 -27.828 1 96.81 23 LEU B CA 1
ATOM 2579 C C . LEU B 1 23 ? 5.652 -51.812 -27.594 1 96.81 23 LEU B C 1
ATOM 2581 O O . LEU B 1 23 ? 6.195 -51.844 -26.484 1 96.81 23 LEU B O 1
ATOM 2585 N N . SER B 1 24 ? 6.191 -51.219 -28.688 1 96.5 24 SER B N 1
ATOM 2586 C CA . SER B 1 24 ? 7.383 -50.406 -28.531 1 96.5 24 SER B CA 1
ATOM 2587 C C . SER B 1 24 ? 7.102 -49.156 -27.672 1 96.5 24 SER B C 1
ATOM 2589 O O . SER B 1 24 ? 5.965 -48.688 -27.609 1 96.5 24 SER B O 1
ATOM 2591 N N . PRO B 1 25 ? 8.094 -48.688 -27 1 95.12 25 PRO B N 1
ATOM 2592 C CA . PRO B 1 25 ? 7.898 -47.469 -26.203 1 95.12 25 PRO B CA 1
ATOM 2593 C C . PRO B 1 25 ? 7.312 -46.312 -27 1 95.12 25 PRO B C 1
ATOM 2595 O O . PRO B 1 25 ? 6.488 -45.562 -26.484 1 95.12 25 PRO B O 1
ATOM 2598 N N . ARG B 1 26 ? 7.695 -46.219 -28.219 1 96.44 26 ARG B N 1
ATOM 2599 C CA . ARG B 1 26 ? 7.191 -45.125 -29.062 1 96.44 26 ARG B CA 1
ATOM 2600 C C . ARG B 1 26 ? 5.691 -45.281 -29.312 1 96.44 26 ARG B C 1
ATOM 2602 O O . ARG B 1 26 ? 4.949 -44.281 -29.25 1 96.44 26 ARG B O 1
ATOM 2609 N N . ASP B 1 27 ? 5.348 -46.469 -29.594 1 96 27 ASP B N 1
ATOM 2610 C CA . ASP B 1 27 ? 3.936 -46.719 -29.844 1 96 27 ASP B CA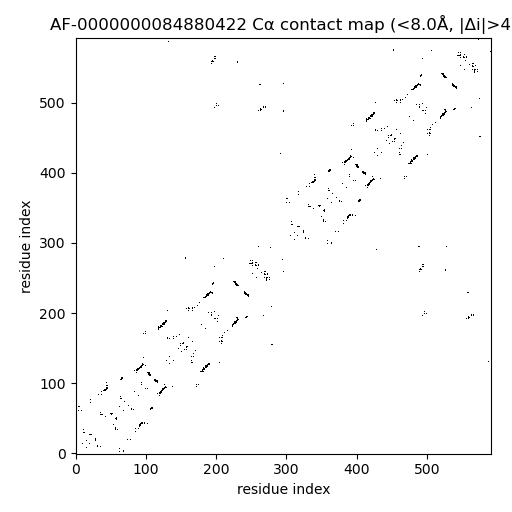 1
ATOM 2611 C C . ASP B 1 27 ? 3.102 -46.531 -28.578 1 96 27 ASP B C 1
ATOM 2613 O O . ASP B 1 27 ? 2 -45.969 -28.641 1 96 27 ASP B O 1
ATOM 2617 N N . ARG B 1 28 ? 3.588 -46.938 -27.422 1 97.25 28 ARG B N 1
ATOM 2618 C CA . ARG B 1 28 ? 2.895 -46.719 -26.156 1 97.25 28 ARG B CA 1
ATOM 2619 C C . ARG B 1 28 ? 2.725 -45.25 -25.875 1 97.25 28 ARG B C 1
ATOM 2621 O O . ARG B 1 28 ? 1.631 -44.781 -25.531 1 97.25 28 ARG B O 1
ATOM 2628 N N . ARG B 1 29 ? 3.76 -44.5 -26.156 1 97.06 29 ARG B N 1
ATOM 2629 C CA . ARG B 1 29 ? 3.738 -43.062 -25.906 1 97.06 29 ARG B CA 1
ATOM 2630 C C . ARG B 1 29 ? 2.699 -42.375 -26.766 1 97.06 29 ARG B C 1
ATOM 2632 O O . ARG B 1 29 ? 2.008 -41.469 -26.312 1 97.06 29 ARG B O 1
ATOM 2639 N N . THR B 1 30 ? 2.656 -42.812 -27.953 1 97.19 30 THR B N 1
ATOM 2640 C CA . THR B 1 30 ? 1.687 -42.25 -28.875 1 97.19 30 THR B CA 1
ATOM 2641 C C . THR B 1 30 ? 0.264 -42.438 -28.359 1 97.19 30 THR B C 1
ATOM 2643 O O . THR B 1 30 ? -0.542 -41.5 -28.391 1 97.19 30 THR B O 1
ATOM 2646 N N . LEU B 1 31 ? -0.007 -43.594 -27.906 1 96 31 LEU B N 1
ATOM 2647 C CA . LEU B 1 31 ? -1.339 -43.875 -27.375 1 96 31 LEU B CA 1
ATOM 2648 C C . LEU B 1 31 ? -1.587 -43.125 -26.078 1 96 31 LEU B C 1
ATOM 2650 O O . LEU B 1 31 ? -2.682 -42.625 -25.844 1 96 31 LEU B O 1
ATOM 2654 N N . PHE B 1 32 ? -0.614 -43.062 -25.219 1 97.5 32 PHE B N 1
ATOM 2655 C CA . PHE B 1 32 ? -0.733 -42.281 -23.984 1 97.5 32 PHE B CA 1
ATOM 2656 C C . PHE B 1 32 ? -1.032 -40.812 -24.297 1 97.5 32 PHE B C 1
ATOM 2658 O O . PHE B 1 32 ? -1.917 -40.219 -23.688 1 97.5 32 PHE B O 1
ATOM 2665 N N . ARG B 1 33 ? -0.339 -40.281 -25.266 1 97.19 33 ARG B N 1
ATOM 2666 C CA . ARG B 1 33 ? -0.484 -38.875 -25.625 1 97.19 33 ARG B CA 1
ATOM 2667 C C . ARG B 1 33 ? -1.915 -38.562 -26.062 1 97.19 33 ARG B C 1
ATOM 2669 O O . ARG B 1 33 ? -2.463 -37.5 -25.703 1 97.19 33 ARG B O 1
ATOM 2676 N N . GLN B 1 34 ? -2.455 -39.406 -26.734 1 95.94 34 GLN B N 1
ATOM 2677 C CA . GLN B 1 34 ? -3.805 -39.219 -27.25 1 95.94 34 GLN B CA 1
ATOM 2678 C C . GLN B 1 34 ? -4.816 -39.094 -26.125 1 95.94 34 GLN B C 1
ATOM 2680 O O . GLN B 1 34 ? -5.84 -38.406 -26.266 1 95.94 34 GLN B O 1
ATOM 2685 N N . ASN B 1 35 ? -4.484 -39.656 -24.984 1 95.94 35 ASN B N 1
ATOM 2686 C CA . ASN B 1 35 ? -5.473 -39.719 -23.922 1 95.94 35 ASN B CA 1
ATOM 2687 C C . ASN B 1 35 ? -5.062 -38.906 -22.719 1 95.94 35 ASN B C 1
ATOM 2689 O O . ASN B 1 35 ? -5.871 -38.656 -21.812 1 95.94 35 ASN B O 1
ATOM 2693 N N . LEU B 1 36 ? -3.838 -38.406 -22.703 1 96.44 36 LEU B N 1
ATOM 2694 C CA . LEU B 1 36 ? -3.334 -37.781 -21.484 1 96.44 36 LEU B CA 1
ATOM 2695 C C . LEU B 1 36 ? -2.93 -36.344 -21.734 1 96.44 36 LEU B C 1
ATOM 2697 O O . LEU B 1 36 ? -2.678 -35.594 -20.797 1 96.44 36 LEU B O 1
ATOM 2701 N N . VAL B 1 37 ? -2.852 -35.938 -23 1 96.94 37 VAL B N 1
ATOM 2702 C CA . VAL B 1 37 ? -2.322 -34.625 -23.328 1 96.94 37 VAL B CA 1
ATOM 2703 C C . VAL B 1 37 ? -3.385 -33.812 -24.062 1 96.94 37 VAL B C 1
ATOM 2705 O O . VAL B 1 37 ? -4.109 -34.344 -24.906 1 96.94 37 VAL B O 1
ATOM 2708 N N . GLN B 1 38 ? -3.51 -32.625 -23.656 1 94.75 38 GLN B N 1
ATOM 2709 C CA . GLN B 1 38 ? -4.383 -31.688 -24.359 1 94.75 38 GLN B CA 1
ATOM 2710 C C . GLN B 1 38 ? -3.648 -30.391 -24.688 1 94.75 38 GLN B C 1
ATOM 2712 O O . GLN B 1 38 ? -2.613 -30.094 -24.094 1 94.75 38 GLN B O 1
ATOM 2717 N N . ARG B 1 39 ? -4.211 -29.625 -25.609 1 92 39 ARG B N 1
ATOM 2718 C CA . ARG B 1 39 ? -3.562 -28.406 -26.094 1 92 39 ARG B CA 1
ATOM 2719 C C . ARG B 1 39 ? -3.676 -27.297 -25.078 1 92 39 ARG B C 1
ATOM 2721 O O . ARG B 1 39 ? -2.707 -26.578 -24.812 1 92 39 ARG B O 1
ATOM 2728 N N . GLN B 1 40 ? -4.832 -27.141 -24.516 1 91.06 40 GLN B N 1
ATOM 2729 C CA . GLN B 1 40 ? -5.035 -26.125 -23.484 1 91.06 40 GLN B CA 1
ATOM 2730 C C . GLN B 1 40 ? -4.387 -26.562 -22.156 1 91.06 40 GLN B C 1
ATOM 2732 O O . GLN B 1 40 ? -4.23 -27.75 -21.891 1 91.06 40 GLN B O 1
ATOM 2737 N N . PRO B 1 41 ? -3.99 -25.625 -21.453 1 92.94 41 PRO B N 1
ATOM 2738 C CA . PRO B 1 41 ? -3.41 -25.984 -20.172 1 92.94 41 PRO B CA 1
ATOM 2739 C C . PRO B 1 41 ? -4.367 -26.797 -19.297 1 92.94 41 PRO B C 1
ATOM 2741 O O . PRO B 1 41 ? -5.574 -26.562 -19.312 1 92.94 41 PRO B O 1
ATOM 2744 N N . VAL B 1 42 ? -3.789 -27.781 -18.625 1 92.19 42 VAL B N 1
ATOM 2745 C CA . VAL B 1 42 ? -4.551 -28.547 -17.656 1 92.19 42 VAL B CA 1
ATOM 2746 C C . VAL B 1 42 ? -4.824 -27.688 -16.422 1 92.19 42 VAL B C 1
ATOM 2748 O O . VAL B 1 42 ? -3.896 -27.125 -15.828 1 92.19 42 VAL B O 1
ATOM 2751 N N . LEU B 1 43 ? -6.016 -27.547 -16.078 1 89.5 43 LEU B N 1
ATOM 2752 C CA . LEU B 1 43 ? -6.41 -26.75 -14.93 1 89.5 43 LEU B CA 1
ATOM 2753 C C . LEU B 1 43 ? -6.438 -27.594 -13.664 1 89.5 43 LEU B C 1
ATOM 2755 O O . LEU B 1 43 ? -7.145 -28.609 -13.602 1 89.5 43 LEU B O 1
ATOM 2759 N N . ILE B 1 44 ? -5.605 -27.203 -12.734 1 86.5 44 ILE B N 1
ATOM 2760 C CA . ILE B 1 44 ? -5.535 -27.891 -11.445 1 86.5 44 ILE B CA 1
ATOM 2761 C C . ILE B 1 44 ? -6.203 -27.047 -10.367 1 86.5 44 ILE B C 1
ATOM 2763 O O . ILE B 1 44 ? -5.719 -25.953 -10.031 1 86.5 44 ILE B O 1
ATOM 2767 N N . ASP B 1 45 ? -7.348 -27.484 -9.93 1 76.5 45 ASP B N 1
ATOM 2768 C CA . ASP B 1 45 ? -8.125 -26.75 -8.945 1 76.5 45 ASP B CA 1
ATOM 2769 C C . ASP B 1 45 ? -8.852 -27.688 -7.996 1 76.5 45 ASP B C 1
ATOM 2771 O O . ASP B 1 45 ? -9.109 -28.844 -8.344 1 76.5 45 ASP B O 1
ATOM 2775 N N . GLU B 1 46 ? -9.039 -27.234 -6.84 1 64.88 46 GLU B N 1
ATOM 2776 C CA . GLU B 1 46 ? -9.781 -28.047 -5.883 1 64.88 46 GLU B CA 1
ATOM 2777 C C . GLU B 1 46 ? -11.148 -28.438 -6.441 1 64.88 46 GLU B C 1
ATOM 2779 O O . GLU B 1 46 ? -11.656 -29.516 -6.156 1 64.88 46 GLU B O 1
ATOM 2784 N N . ALA B 1 47 ? -11.57 -27.562 -7.223 1 57.16 47 ALA B N 1
ATOM 2785 C CA . ALA B 1 47 ? -12.93 -27.75 -7.734 1 57.16 47 ALA B CA 1
ATOM 2786 C C . ALA B 1 47 ? -12.961 -28.781 -8.859 1 57.16 47 ALA B C 1
ATOM 2788 O O . ALA B 1 47 ? -14.023 -29.078 -9.406 1 57.16 47 ALA B O 1
ATOM 2789 N N . ASP B 1 48 ? -11.75 -29.219 -9.203 1 60.53 48 ASP B N 1
ATOM 2790 C CA . ASP B 1 48 ? -11.797 -30.141 -10.328 1 60.53 48 ASP B CA 1
ATOM 2791 C C . ASP B 1 48 ? -12.359 -31.5 -9.906 1 60.53 48 ASP B C 1
ATOM 2793 O O . ASP B 1 48 ? -11.609 -32.469 -9.75 1 60.53 48 ASP B O 1
ATOM 2797 N N . ASP B 1 49 ? -13.586 -31.391 -9.641 1 59.72 49 ASP B N 1
ATOM 2798 C CA . ASP B 1 49 ? -14.312 -32.625 -9.359 1 59.72 49 ASP B CA 1
ATOM 2799 C C . ASP B 1 49 ? -14.664 -33.344 -10.656 1 59.72 49 ASP B C 1
ATOM 2801 O O . ASP B 1 49 ? -15.25 -32.75 -11.562 1 59.72 49 ASP B O 1
ATOM 2805 N N . ASP B 1 50 ? -14.148 -34.594 -10.75 1 62.75 50 ASP B N 1
ATOM 2806 C CA . ASP B 1 50 ? -14.57 -35.5 -11.797 1 62.75 50 ASP B CA 1
ATOM 2807 C C . ASP B 1 50 ? -14.008 -35.094 -13.156 1 62.75 50 ASP B C 1
ATOM 2809 O O . ASP B 1 50 ? -14.617 -35.344 -14.195 1 62.75 50 ASP B O 1
ATOM 2813 N N . GLY B 1 51 ? -13.07 -34.156 -13.078 1 70.12 51 GLY B N 1
ATOM 2814 C CA . GLY B 1 51 ? -12.398 -33.812 -14.32 1 70.12 51 GLY B CA 1
ATOM 2815 C C . GLY B 1 51 ? -13.156 -32.781 -15.133 1 70.12 51 GLY B C 1
ATOM 2816 O O . GLY B 1 51 ? -12.953 -32.656 -16.344 1 70.12 51 GLY B O 1
ATOM 2817 N N . SER B 1 52 ? -14.039 -32.094 -14.523 1 76.56 52 SER B N 1
ATOM 2818 C CA . SER B 1 52 ? -14.883 -31.125 -15.234 1 76.56 52 SER B CA 1
ATOM 2819 C C . SER B 1 52 ? -14.055 -29.984 -15.828 1 76.56 52 SER B C 1
ATOM 2821 O O . SER B 1 52 ? -14.445 -29.391 -16.828 1 76.56 52 SER B O 1
ATOM 2823 N N . LEU B 1 53 ? -12.906 -29.844 -15.305 1 78.25 53 LEU B N 1
ATOM 2824 C CA . LEU B 1 53 ? -12.078 -28.75 -15.781 1 78.25 53 LEU B CA 1
ATOM 2825 C C . LEU B 1 53 ? -11.211 -29.188 -16.953 1 78.25 53 LEU B C 1
ATOM 2827 O O . LEU B 1 53 ? -10.672 -28.344 -17.688 1 78.25 53 LEU B O 1
ATOM 2831 N N . ASN B 1 54 ? -11.086 -30.5 -17.078 1 87 54 ASN B N 1
ATOM 2832 C CA . ASN B 1 54 ? -10.281 -31.062 -18.156 1 87 54 ASN B CA 1
ATOM 2833 C C . ASN B 1 54 ? -10.984 -32.25 -18.828 1 87 54 ASN B C 1
ATOM 2835 O O . ASN B 1 54 ? -10.469 -33.375 -18.828 1 87 54 ASN B O 1
ATOM 2839 N N . PRO B 1 55 ? -12.086 -32.031 -19.438 1 85.06 55 PRO B N 1
ATOM 2840 C CA . PRO B 1 55 ? -12.922 -33.125 -19.938 1 85.06 55 PRO B CA 1
ATOM 2841 C C . PRO B 1 55 ? -12.234 -33.938 -21.031 1 85.06 55 PRO B C 1
ATOM 2843 O O . PRO B 1 55 ? -12.461 -35.156 -21.125 1 85.06 55 PRO B O 1
ATOM 2846 N N . LYS B 1 56 ? -11.422 -33.438 -21.766 1 88.5 56 LYS B N 1
ATOM 2847 C CA . LYS B 1 56 ? -10.781 -34.094 -22.891 1 88.5 56 LYS B CA 1
ATOM 2848 C C . LYS B 1 56 ? -9.867 -35.219 -22.422 1 88.5 56 LYS B C 1
ATOM 2850 O O . LYS B 1 56 ? -9.648 -36.188 -23.125 1 88.5 56 LYS B O 1
ATOM 2855 N N . ILE B 1 57 ? -9.367 -35.062 -21.219 1 90 57 ILE B N 1
ATOM 2856 C CA . ILE B 1 57 ? -8.414 -36.062 -20.75 1 90 57 ILE B CA 1
ATOM 2857 C C . ILE B 1 57 ? -8.883 -36.625 -19.406 1 90 57 ILE B C 1
ATOM 2859 O O . ILE B 1 57 ? -8.086 -37.188 -18.656 1 90 57 ILE B O 1
ATOM 2863 N N . ALA B 1 58 ? -10.078 -36.469 -19.141 1 88.75 58 ALA B N 1
ATOM 2864 C CA . ALA B 1 58 ? -10.609 -36.844 -17.828 1 88.75 58 ALA B CA 1
ATOM 2865 C C . ALA B 1 58 ? -10.398 -38.344 -17.562 1 88.75 58 ALA B C 1
ATOM 2867 O O . ALA B 1 58 ? -9.977 -38.719 -16.469 1 88.75 58 ALA B O 1
ATOM 2868 N N . ASP B 1 59 ? -10.609 -39.188 -18.547 1 89.69 59 ASP B N 1
ATOM 2869 C CA . ASP B 1 59 ? -10.492 -40.625 -18.375 1 89.69 59 ASP B CA 1
ATOM 2870 C C . ASP B 1 59 ? -9.031 -41.062 -18.219 1 89.69 59 ASP B C 1
ATOM 2872 O O . ASP B 1 59 ? -8.742 -42.156 -17.734 1 89.69 59 ASP B O 1
ATOM 2876 N N . GLY B 1 60 ? -8.164 -40.188 -18.609 1 91.69 60 GLY B N 1
ATOM 2877 C CA . GLY B 1 60 ? -6.742 -40.5 -18.594 1 91.69 60 GLY B CA 1
ATOM 2878 C C . GLY B 1 60 ? -6.219 -40.781 -17.203 1 91.69 60 GLY B C 1
ATOM 2879 O O . GLY B 1 60 ? -5.184 -41.438 -17.047 1 91.69 60 GLY B O 1
ATOM 2880 N N . VAL B 1 61 ? -6.965 -40.344 -16.281 1 89.06 61 VAL B N 1
ATOM 2881 C CA . VAL B 1 61 ? -6.543 -40.562 -14.898 1 89.06 61 VAL B CA 1
ATOM 2882 C C . VAL B 1 61 ? -6.434 -42.062 -14.609 1 89.06 61 VAL B C 1
ATOM 2884 O O . VAL B 1 61 ? -5.574 -42.469 -13.844 1 89.06 61 VAL B O 1
ATOM 2887 N N . LEU B 1 62 ? -7.184 -42.875 -15.242 1 90.62 62 LEU B N 1
ATOM 2888 C CA . LEU B 1 62 ? -7.18 -44.344 -15.047 1 90.62 62 LEU B CA 1
ATOM 2889 C C . LEU B 1 62 ? -5.84 -44.938 -15.461 1 90.62 62 LEU B C 1
ATOM 2891 O O . LEU B 1 62 ? -5.367 -45.906 -14.852 1 90.62 62 LEU B O 1
ATOM 2895 N N . LEU B 1 63 ? -5.242 -44.344 -16.422 1 93.19 63 LEU B N 1
ATOM 2896 C CA . LEU B 1 63 ? -3.984 -44.875 -16.969 1 93.19 63 LEU B CA 1
ATOM 2897 C C . LEU B 1 63 ? -2.824 -44.531 -16.031 1 93.19 63 LEU B C 1
ATOM 2899 O O . LEU B 1 63 ? -1.73 -45.094 -16.172 1 93.19 63 LEU B O 1
ATOM 2903 N N . ARG B 1 64 ? -3.086 -43.688 -15.023 1 90.75 64 ARG B N 1
ATOM 2904 C CA . ARG B 1 64 ? -2.031 -43.25 -14.109 1 90.75 64 ARG B CA 1
ATOM 2905 C C . ARG B 1 64 ? -2.221 -43.875 -12.727 1 90.75 64 ARG B C 1
ATOM 2907 O O . ARG B 1 64 ? -1.609 -43.406 -11.758 1 90.75 64 ARG B O 1
ATOM 2914 N N . GLN B 1 65 ? -2.982 -44.844 -12.688 1 88.5 65 GLN B N 1
ATOM 2915 C CA . GLN B 1 65 ? -3.25 -45.5 -11.422 1 88.5 65 GLN B CA 1
ATOM 2916 C C . GLN B 1 65 ? -2.867 -47 -11.484 1 88.5 65 GLN B C 1
ATOM 2918 O O . GLN B 1 65 ? -3.326 -47.719 -12.367 1 88.5 65 GLN B O 1
ATOM 2923 N N . ARG B 1 66 ? -2.236 -47.406 -10.531 1 86.94 66 ARG B N 1
ATOM 2924 C CA . ARG B 1 66 ? -1.802 -48.781 -10.477 1 86.94 66 ARG B CA 1
ATOM 2925 C C . ARG B 1 66 ? -2.988 -49.719 -10.273 1 86.94 66 ARG B C 1
ATOM 2927 O O . ARG B 1 66 ? -2.99 -50.844 -10.781 1 86.94 66 ARG B O 1
ATOM 2934 N N . TYR B 1 67 ? -3.908 -49.188 -9.633 1 86.31 67 TYR B N 1
ATOM 2935 C CA . TYR B 1 67 ? -5.102 -50 -9.375 1 86.31 67 TYR B CA 1
ATOM 2936 C C . TYR B 1 67 ? -5.734 -50.469 -10.68 1 86.31 67 TYR B C 1
ATOM 2938 O O . TYR B 1 67 ? -6.27 -51.594 -10.75 1 86.31 67 TYR B O 1
ATOM 2946 N N . PHE B 1 68 ? -5.602 -49.75 -11.68 1 90.25 68 PHE B N 1
ATOM 2947 C CA . PHE B 1 68 ? -6.266 -50.062 -12.938 1 90.25 68 PHE B CA 1
ATOM 2948 C C . PHE B 1 68 ? -5.281 -50.688 -13.938 1 90.25 68 PHE B C 1
ATOM 2950 O O . PHE B 1 68 ? -5.645 -51.562 -14.711 1 90.25 68 PHE B O 1
ATOM 2957 N N . MET B 1 69 ? -4.039 -50.25 -13.867 1 91.81 69 MET B N 1
ATOM 2958 C CA . MET B 1 69 ? -3.057 -50.656 -14.875 1 91.81 69 MET B CA 1
ATOM 2959 C C . MET B 1 69 ? -2.295 -51.906 -14.422 1 91.81 69 MET B C 1
ATOM 2961 O O . MET B 1 69 ? -1.641 -52.562 -15.227 1 91.81 69 MET B O 1
ATOM 2965 N N . GLY B 1 70 ? -2.416 -52.188 -13.133 1 87.44 70 GLY B N 1
ATOM 2966 C CA . GLY B 1 70 ? -1.741 -53.344 -12.594 1 87.44 70 GLY B CA 1
ATOM 2967 C C . GLY B 1 70 ? -0.723 -53 -11.523 1 87.44 70 GLY B C 1
ATOM 2968 O O . GLY B 1 70 ? -0.01 -52 -11.633 1 87.44 70 GLY B O 1
ATOM 2969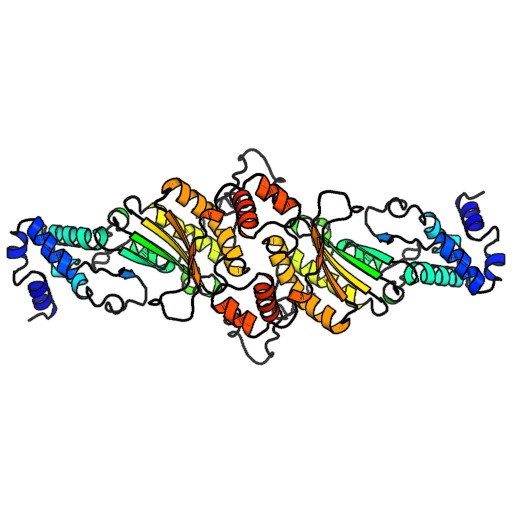 N N . GLU B 1 71 ? -0.604 -53.906 -10.555 1 87.38 71 GLU B N 1
ATOM 2970 C CA . GLU B 1 71 ? 0.292 -53.656 -9.43 1 87.38 71 GLU B CA 1
ATOM 2971 C C . GLU B 1 71 ? 1.633 -54.344 -9.633 1 87.38 71 GLU B C 1
ATOM 2973 O O . GLU B 1 71 ? 2.566 -54.156 -8.852 1 87.38 71 GLU B O 1
ATOM 2978 N N . ASP B 1 72 ? 1.651 -55.125 -10.656 1 89.62 72 ASP B N 1
ATOM 2979 C CA . ASP B 1 72 ? 2.904 -55.844 -10.93 1 89.62 72 ASP B CA 1
ATOM 2980 C C . ASP B 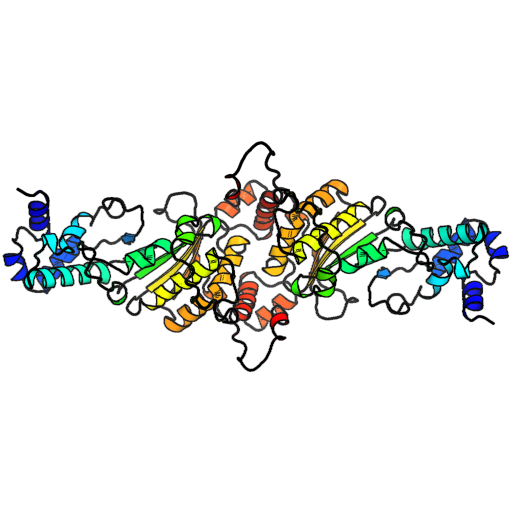1 72 ? 3.924 -54.875 -11.57 1 89.62 72 ASP B C 1
ATOM 2982 O O . ASP B 1 72 ? 3.658 -53.688 -11.742 1 89.62 72 ASP B O 1
ATOM 2986 N N . GLU B 1 73 ? 5.09 -55.406 -11.828 1 91.69 73 GLU B N 1
ATOM 2987 C CA . GLU B 1 73 ? 6.176 -54.562 -12.344 1 91.69 73 GLU B CA 1
ATOM 2988 C C . GLU B 1 73 ? 5.805 -53.938 -13.688 1 91.69 73 GLU B C 1
ATOM 2990 O O . GLU B 1 73 ? 6.18 -52.812 -13.984 1 91.69 73 GLU B O 1
ATOM 2995 N N . THR B 1 74 ? 5.117 -54.656 -14.461 1 92.75 74 THR B N 1
ATOM 2996 C CA . THR B 1 74 ? 4.676 -54.156 -15.758 1 92.75 74 THR B CA 1
ATOM 2997 C C . THR B 1 74 ? 3.719 -53 -15.586 1 92.75 74 THR B C 1
ATOM 2999 O O . THR B 1 74 ? 3.877 -51.938 -16.234 1 92.75 74 THR B O 1
ATOM 3002 N N . GLY B 1 75 ? 2.771 -53.188 -14.734 1 91.19 75 GLY B N 1
ATOM 3003 C CA . GLY B 1 75 ? 1.842 -52.094 -14.453 1 91.19 75 GLY B CA 1
ATOM 3004 C C . GLY B 1 75 ? 2.521 -50.844 -13.93 1 91.19 75 GLY B C 1
ATOM 3005 O O . GLY B 1 75 ? 2.205 -49.719 -14.352 1 91.19 75 GLY B O 1
ATOM 3006 N N . LYS B 1 76 ? 3.434 -51.062 -13.047 1 89.38 76 LYS B N 1
ATOM 3007 C CA . LYS B 1 76 ? 4.18 -49.938 -12.469 1 89.38 76 LYS B CA 1
ATOM 3008 C C . LYS B 1 76 ? 4.938 -49.188 -13.547 1 89.38 76 LYS B C 1
ATOM 3010 O O . LYS B 1 76 ? 4.961 -47.938 -13.547 1 89.38 76 LYS B O 1
ATOM 3015 N N . GLN B 1 77 ? 5.547 -49.938 -14.375 1 92.81 77 GLN B N 1
ATOM 3016 C CA . GLN B 1 77 ? 6.297 -49.312 -15.461 1 92.81 77 GLN B CA 1
ATOM 3017 C C . GLN B 1 77 ? 5.379 -48.531 -16.391 1 92.81 77 GLN B C 1
ATOM 3019 O O . GLN B 1 77 ? 5.719 -47.406 -16.812 1 92.81 77 GLN B O 1
ATOM 3024 N N . LEU B 1 78 ? 4.289 -49.062 -16.703 1 94.88 78 LEU B N 1
ATOM 3025 C CA . LEU B 1 78 ? 3.346 -48.375 -17.594 1 94.88 78 LEU B CA 1
ATOM 3026 C C . LEU B 1 78 ? 2.787 -47.125 -16.953 1 94.88 78 LEU B C 1
ATOM 3028 O O . LEU B 1 78 ? 2.619 -46.094 -17.641 1 94.88 78 LEU B O 1
ATOM 3032 N N . VAL B 1 79 ? 2.508 -47.156 -15.68 1 92.31 79 VAL B N 1
ATOM 3033 C CA . VAL B 1 79 ? 2.014 -46 -14.953 1 92.31 79 VAL B CA 1
ATOM 3034 C C . VAL B 1 79 ? 3.084 -44.906 -14.938 1 92.31 79 VAL B C 1
ATOM 3036 O O . VAL B 1 79 ? 2.779 -43.719 -15.102 1 92.31 79 VAL B O 1
ATOM 3039 N N . LYS B 1 80 ? 4.234 -45.281 -14.734 1 91.62 80 LYS B N 1
ATOM 3040 C CA . LYS B 1 80 ? 5.34 -44.344 -14.773 1 91.62 80 LYS B CA 1
ATOM 3041 C C . LYS B 1 80 ? 5.438 -43.656 -16.141 1 91.62 80 LYS B C 1
ATOM 3043 O O . LYS B 1 80 ? 5.605 -42.438 -16.219 1 91.62 80 LYS B O 1
ATOM 3048 N N . GLU B 1 81 ? 5.371 -44.469 -17.156 1 94.88 81 GLU B N 1
ATOM 3049 C CA . GLU B 1 81 ? 5.41 -43.906 -18.516 1 94.88 81 GLU B CA 1
ATOM 3050 C C . GLU B 1 81 ? 4.246 -42.969 -18.766 1 94.88 81 GLU B C 1
ATOM 3052 O O . GLU B 1 81 ? 4.422 -41.906 -19.359 1 94.88 81 GLU B O 1
ATOM 3057 N N . ALA B 1 82 ? 3.086 -43.344 -18.312 1 94.56 82 ALA B N 1
ATOM 3058 C CA . ALA B 1 82 ? 1.903 -42.5 -18.453 1 94.56 82 ALA B CA 1
ATOM 3059 C C . ALA B 1 82 ? 2.094 -41.156 -17.734 1 94.56 82 ALA B C 1
ATOM 3061 O O . ALA B 1 82 ? 1.764 -40.094 -18.266 1 94.56 82 ALA B O 1
ATOM 3062 N N . SER B 1 83 ? 2.648 -41.219 -16.578 1 92.38 83 SER B N 1
ATOM 3063 C CA . SER B 1 83 ? 2.902 -40.031 -15.789 1 92.38 83 SER B CA 1
ATOM 3064 C C . SER B 1 83 ? 3.922 -39.125 -16.469 1 92.38 83 SER B C 1
ATOM 3066 O O . SER B 1 83 ? 3.756 -37.906 -16.5 1 92.38 83 SER B O 1
ATOM 3068 N N . ASP B 1 84 ? 4.875 -39.75 -17.016 1 93.69 84 ASP B N 1
ATOM 3069 C CA . ASP B 1 84 ? 5.883 -38.969 -17.734 1 93.69 84 ASP B CA 1
ATOM 3070 C C . ASP B 1 84 ? 5.254 -38.219 -18.906 1 93.69 84 ASP B C 1
ATOM 3072 O O . ASP B 1 84 ? 5.598 -37.062 -19.141 1 93.69 84 ASP B O 1
ATOM 3076 N N . VAL B 1 85 ? 4.402 -38.875 -19.531 1 96.19 85 VAL B N 1
ATOM 3077 C CA . VAL B 1 85 ? 3.736 -38.219 -20.672 1 96.19 85 VAL B CA 1
ATOM 3078 C C . VAL B 1 85 ? 2.799 -37.125 -20.172 1 96.19 85 VAL B C 1
ATOM 3080 O O . VAL B 1 85 ? 2.828 -36 -20.688 1 96.19 85 VAL B O 1
ATOM 3083 N N . TYR B 1 86 ? 1.987 -37.406 -19.172 1 95.12 86 TYR B N 1
ATOM 3084 C CA . TYR B 1 86 ? 1.005 -36.469 -18.641 1 95.12 86 TYR B CA 1
ATOM 3085 C C . TYR B 1 86 ? 1.682 -35.188 -18.125 1 95.12 86 TYR B C 1
ATOM 3087 O O . TYR B 1 86 ? 1.326 -34.094 -18.531 1 95.12 86 TYR B O 1
ATOM 3095 N N . TYR B 1 87 ? 2.65 -35.344 -17.375 1 94.69 87 TYR B N 1
ATOM 3096 C CA . TYR B 1 87 ? 3.293 -34.188 -16.766 1 94.69 87 TYR B CA 1
ATOM 3097 C C . TYR B 1 87 ? 4.312 -33.562 -17.703 1 94.69 87 TYR B C 1
ATOM 3099 O O . TYR B 1 87 ? 4.531 -32.344 -17.672 1 94.69 87 TYR B O 1
ATOM 3107 N N . GLY B 1 88 ? 4.934 -34.375 -18.531 1 96.12 88 GLY B N 1
ATOM 3108 C CA . GLY B 1 88 ? 6.004 -33.875 -19.375 1 96.12 88 GLY B CA 1
ATOM 3109 C C . GLY B 1 88 ? 5.504 -33.156 -20.609 1 96.12 88 GLY B C 1
ATOM 3110 O O . GLY B 1 88 ? 6.203 -32.281 -21.156 1 96.12 88 GLY B O 1
ATOM 3111 N N . GLU B 1 89 ? 4.336 -33.531 -21.016 1 96.94 89 GLU B N 1
ATOM 3112 C CA . GLU B 1 89 ? 3.932 -33 -22.312 1 96.94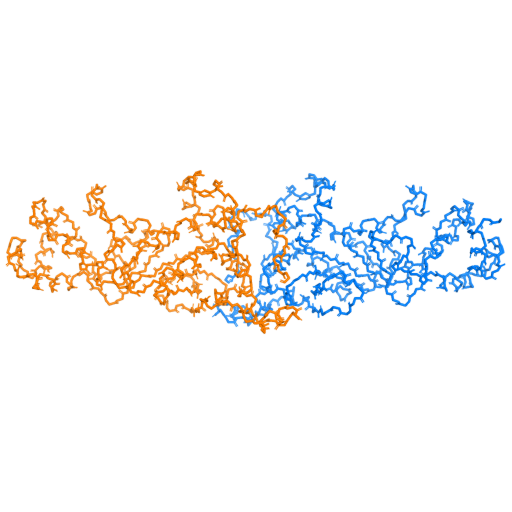 89 GLU B CA 1
ATOM 3113 C C . GLU B 1 89 ? 2.758 -32.062 -22.188 1 96.94 89 GLU B C 1
ATOM 3115 O O . GLU B 1 89 ? 2.398 -31.375 -23.156 1 96.94 89 GLU B O 1
ATOM 3120 N N . ASN B 1 90 ? 2.156 -31.922 -21 1 96.5 90 ASN B N 1
ATOM 3121 C CA . ASN B 1 90 ? 1.098 -30.938 -20.766 1 96.5 90 ASN B CA 1
ATOM 3122 C C . ASN B 1 90 ? 1.65 -29.641 -20.203 1 96.5 90 ASN B C 1
ATOM 3124 O O . ASN B 1 90 ? 2.771 -29.609 -19.688 1 96.5 90 ASN B O 1
ATOM 3128 N N . HIS B 1 91 ? 0.829 -28.594 -20.375 1 96.12 91 HIS B N 1
ATOM 3129 C CA . HIS B 1 91 ? 0.976 -27.344 -19.625 1 96.12 91 HIS B CA 1
ATOM 3130 C C . HIS B 1 91 ? -0.022 -27.266 -18.484 1 96.12 91 HIS B C 1
ATOM 3132 O O . HIS B 1 91 ? -1.117 -27.828 -18.562 1 96.12 91 HIS B O 1
ATOM 3138 N N . PHE B 1 92 ? 0.405 -26.594 -17.438 1 94.75 92 PHE B N 1
ATOM 3139 C CA . PHE B 1 92 ? -0.451 -26.672 -16.25 1 94.75 92 PHE B CA 1
ATOM 3140 C C . PHE B 1 92 ? -0.757 -25.281 -15.719 1 94.75 92 PHE B C 1
ATOM 3142 O O . PHE B 1 92 ? 0.113 -24.406 -15.719 1 94.75 92 PHE B O 1
ATOM 3149 N N . ASN B 1 93 ? -1.934 -25.016 -15.312 1 93.62 93 ASN B N 1
ATOM 3150 C CA . ASN B 1 93 ? -2.379 -23.922 -14.469 1 93.62 93 ASN B CA 1
ATOM 3151 C C . ASN B 1 93 ? -2.775 -24.406 -13.078 1 93.62 93 ASN B C 1
ATOM 3153 O O . ASN B 1 93 ? -3.74 -25.156 -12.93 1 93.62 93 ASN B O 1
ATOM 3157 N N . VAL B 1 94 ? -2.021 -23.969 -12.125 1 92.56 94 VAL B N 1
ATOM 3158 C CA . VAL B 1 94 ? -2.238 -24.453 -10.773 1 92.56 94 VAL B CA 1
ATOM 3159 C C . VAL B 1 94 ? -2.482 -23.281 -9.828 1 92.56 94 VAL B C 1
ATOM 3161 O O . VAL B 1 94 ? -1.742 -22.297 -9.844 1 92.56 94 VAL B O 1
ATOM 3164 N N . ARG B 1 95 ? -3.465 -23.359 -9.016 1 90.12 95 ARG B N 1
ATOM 3165 C CA . ARG B 1 95 ? -3.635 -22.375 -7.957 1 90.12 95 ARG B CA 1
ATOM 3166 C C . ARG B 1 95 ? -2.643 -22.609 -6.824 1 90.12 95 ARG B C 1
ATOM 3168 O O . ARG B 1 95 ? -2.393 -23.75 -6.441 1 90.12 95 ARG B O 1
ATOM 3175 N N . LEU B 1 96 ? -2.211 -21.531 -6.273 1 91.12 96 LEU B N 1
ATOM 3176 C CA . LEU B 1 96 ? -1.141 -21.625 -5.289 1 91.12 96 LEU B CA 1
ATOM 3177 C C . LEU B 1 96 ? -1.565 -22.516 -4.117 1 91.12 96 LEU B C 1
ATOM 3179 O O . LEU B 1 96 ? -0.775 -23.312 -3.623 1 91.12 96 LEU B O 1
ATOM 3183 N N . HIS B 1 97 ? -2.754 -22.375 -3.662 1 85.69 97 HIS B N 1
ATOM 3184 C CA . HIS B 1 97 ? -3.184 -23.109 -2.482 1 85.69 97 HIS B CA 1
ATOM 3185 C C . HIS B 1 97 ? -3.287 -24.609 -2.777 1 85.69 97 HIS B C 1
ATOM 3187 O O . HIS B 1 97 ? -3.383 -25.422 -1.855 1 85.69 97 HIS B O 1
ATOM 3193 N N . TRP B 1 98 ? -3.174 -25 -4.066 1 85.88 98 TRP B N 1
ATOM 3194 C CA . TRP B 1 98 ? -3.24 -26.406 -4.449 1 85.88 98 TRP B CA 1
ATOM 3195 C C . TRP B 1 98 ? -1.883 -26.891 -4.938 1 85.88 98 TRP B C 1
ATOM 3197 O O . TRP B 1 98 ? -1.755 -28.047 -5.375 1 85.88 98 TRP B O 1
ATOM 3207 N N . LEU B 1 99 ? -0.937 -26.109 -4.953 1 89.25 99 LEU B N 1
ATOM 3208 C CA . LEU B 1 99 ? 0.361 -26.422 -5.539 1 89.25 99 LEU B CA 1
ATOM 3209 C C . LEU B 1 99 ? 1.009 -27.594 -4.82 1 89.25 99 LEU B C 1
ATOM 3211 O O . LEU B 1 99 ? 1.543 -28.5 -5.461 1 89.25 99 LEU B O 1
ATOM 3215 N N . ARG B 1 100 ? 0.922 -27.609 -3.561 1 84.06 100 ARG B N 1
ATOM 3216 C CA . ARG B 1 100 ? 1.541 -28.688 -2.793 1 84.06 100 ARG B CA 1
ATOM 3217 C C . ARG B 1 100 ? 0.885 -30.016 -3.104 1 84.06 100 ARG B C 1
ATOM 3219 O O . ARG B 1 100 ? 1.573 -31.031 -3.283 1 84.06 100 ARG B O 1
ATOM 3226 N N . GLU B 1 101 ? -0.377 -29.984 -3.178 1 82.25 101 GLU B N 1
ATOM 3227 C CA . GLU B 1 101 ? -1.111 -31.203 -3.51 1 82.25 101 GLU B CA 1
ATOM 3228 C C . GLU B 1 101 ? -0.793 -31.672 -4.926 1 82.25 101 GLU B C 1
ATOM 3230 O O . GLU B 1 101 ? -0.643 -32.875 -5.172 1 82.25 101 GLU B O 1
ATOM 3235 N N . PHE B 1 102 ? -0.725 -30.703 -5.746 1 87.75 102 PHE B N 1
ATOM 3236 C CA . PHE B 1 102 ? -0.391 -31 -7.133 1 87.75 102 PHE B CA 1
ATOM 3237 C C . PHE B 1 102 ? 0.976 -31.672 -7.227 1 87.75 102 PHE B C 1
ATOM 3239 O O . PHE B 1 102 ? 1.163 -32.594 -8.008 1 87.75 102 PHE B O 1
ATOM 3246 N N . MET B 1 103 ? 1.843 -31.266 -6.449 1 86.81 103 MET B N 1
ATOM 3247 C CA . MET B 1 103 ? 3.229 -31.719 -6.562 1 86.81 103 MET B CA 1
ATOM 3248 C C . MET B 1 103 ? 3.412 -33.094 -5.938 1 86.81 103 MET B C 1
ATOM 3250 O O . MET B 1 103 ? 4.457 -33.719 -6.105 1 86.81 103 MET B O 1
ATOM 3254 N N . THR B 1 104 ? 2.396 -33.5 -5.195 1 79.38 104 THR B N 1
ATOM 3255 C CA . THR B 1 104 ? 2.467 -34.844 -4.605 1 79.38 104 THR B CA 1
ATOM 3256 C C . THR B 1 104 ? 1.371 -35.719 -5.168 1 79.38 104 THR B C 1
ATOM 3258 O O . THR B 1 104 ? 0.249 -35.75 -4.656 1 79.38 104 THR B O 1
ATOM 3261 N N . ASP B 1 105 ? 1.628 -36.281 -6.254 1 72.19 105 ASP B N 1
ATOM 3262 C CA . ASP B 1 105 ? 0.686 -37.25 -6.84 1 72.19 105 ASP B CA 1
ATOM 3263 C C . ASP B 1 105 ? 0.774 -38.594 -6.152 1 72.19 105 ASP B C 1
ATOM 3265 O O . ASP B 1 105 ? 1.867 -39.156 -5.973 1 72.19 105 ASP B O 1
ATOM 3269 N N . THR B 1 106 ? -0.308 -39.062 -5.559 1 64.5 106 THR B N 1
ATOM 3270 C CA . THR B 1 106 ? -0.28 -40.312 -4.816 1 64.5 106 THR B CA 1
ATOM 3271 C C . THR B 1 106 ? -0.704 -41.469 -5.703 1 64.5 106 THR B C 1
ATOM 3273 O O . THR B 1 106 ? -0.902 -42.594 -5.223 1 64.5 106 THR B O 1
ATOM 3276 N N . LEU B 1 107 ? -0.687 -41.375 -6.891 1 57.97 107 LEU B N 1
ATOM 3277 C CA . LEU B 1 107 ? -0.974 -42.406 -7.871 1 57.97 107 LEU B CA 1
ATOM 3278 C C . LEU B 1 107 ? -2.23 -43.188 -7.492 1 57.97 107 LEU B C 1
ATOM 3280 O O . LEU B 1 107 ? -2.281 -44.406 -7.652 1 57.97 107 LEU B O 1
ATOM 3284 N N . GLY B 1 108 ? -3.148 -42.562 -6.82 1 56.53 108 GLY B N 1
ATOM 3285 C CA . GLY B 1 108 ? -4.414 -43.188 -6.473 1 56.53 108 GLY B CA 1
ATOM 3286 C C . GLY B 1 108 ? -4.34 -44.031 -5.199 1 56.53 108 GLY B C 1
ATOM 3287 O O . GLY B 1 108 ? -5.363 -44.312 -4.578 1 56.53 108 GLY B O 1
ATOM 3288 N N . ASP B 1 109 ? -3.104 -44.438 -4.863 1 57.22 109 ASP B N 1
ATOM 3289 C CA . ASP B 1 109 ? -3.027 -45.312 -3.684 1 57.22 109 ASP B CA 1
ATOM 3290 C C . ASP B 1 109 ? -2.836 -44.469 -2.416 1 57.22 109 ASP B C 1
ATOM 3292 O O . ASP B 1 109 ? -2.848 -45 -1.308 1 57.22 109 ASP B O 1
ATOM 3296 N N . TYR B 1 110 ? -2.684 -43.219 -2.559 1 59.88 110 TYR B N 1
ATOM 3297 C CA . TYR B 1 110 ? -2.525 -42.25 -1.486 1 59.88 110 TYR B CA 1
ATOM 3298 C C . TYR B 1 110 ? -1.292 -42.531 -0.645 1 59.88 110 TYR B C 1
ATOM 3300 O O . TYR B 1 110 ? -1.116 -41.969 0.439 1 59.88 110 TYR B O 1
ATOM 3308 N N . LYS B 1 111 ? -0.48 -43.5 -1.032 1 62.22 111 LYS B N 1
ATOM 3309 C CA . LYS B 1 111 ? 0.71 -43.906 -0.289 1 62.22 111 LYS B CA 1
ATOM 3310 C C . LYS B 1 111 ? 1.981 -43.562 -1.051 1 62.22 111 LYS B C 1
ATOM 3312 O O . LYS B 1 111 ? 2.904 -42.969 -0.484 1 62.22 111 LYS B O 1
ATOM 3317 N N . THR B 1 112 ? 1.995 -43.969 -2.279 1 60.12 112 THR B N 1
ATOM 3318 C CA . THR B 1 112 ? 3.184 -43.719 -3.092 1 60.12 112 THR B CA 1
ATOM 3319 C C . THR B 1 112 ? 3.217 -42.312 -3.613 1 60.12 112 THR B C 1
ATOM 3321 O O . THR B 1 112 ? 2.32 -41.875 -4.348 1 60.12 112 THR B O 1
ATOM 3324 N N . LYS B 1 113 ? 4.191 -41.531 -3.088 1 70.69 113 LYS B N 1
ATOM 3325 C CA . LYS B 1 113 ? 4.332 -40.125 -3.498 1 70.69 113 LYS B CA 1
ATOM 3326 C C . LYS B 1 113 ? 5.309 -40 -4.664 1 70.69 113 LYS B C 1
ATOM 3328 O O . LYS B 1 113 ? 6.418 -40.531 -4.617 1 70.69 113 LYS B O 1
ATOM 3333 N N . VAL B 1 114 ? 4.805 -39.625 -5.773 1 72.62 114 VAL B N 1
ATOM 3334 C CA . VAL B 1 114 ? 5.625 -39.312 -6.945 1 72.62 114 VAL B CA 1
ATOM 3335 C C . VAL B 1 114 ? 5.891 -37.812 -7.035 1 72.62 114 VAL B C 1
ATOM 3337 O O . VAL B 1 114 ? 4.957 -37.031 -7.074 1 72.62 114 VAL B O 1
ATOM 3340 N N . PRO B 1 115 ? 7.184 -37.5 -6.98 1 82.94 115 PRO B N 1
ATOM 3341 C CA . PRO B 1 115 ? 7.484 -36.094 -7.168 1 82.94 115 PRO B CA 1
ATOM 3342 C C . PRO B 1 115 ? 7.16 -35.594 -8.578 1 82.94 115 PRO B C 1
ATOM 3344 O O . PRO B 1 115 ? 7.777 -36.031 -9.547 1 82.94 115 PRO B O 1
ATOM 3347 N N . VAL B 1 116 ? 6.27 -34.75 -8.672 1 90.5 116 VAL B N 1
ATOM 3348 C CA . VAL B 1 116 ? 5.719 -34.281 -9.938 1 90.5 116 VAL B CA 1
ATOM 3349 C C . VAL B 1 116 ? 6.609 -33.188 -10.516 1 90.5 116 VAL B C 1
ATOM 3351 O O . VAL B 1 116 ? 6.77 -33.094 -11.734 1 90.5 116 VAL B O 1
ATOM 3354 N N . ALA B 1 117 ? 7.254 -32.375 -9.711 1 91.62 117 ALA B N 1
ATOM 3355 C CA . ALA B 1 117 ? 7.906 -31.141 -10.117 1 91.62 117 ALA B CA 1
ATOM 3356 C C . ALA B 1 117 ? 8.969 -31.391 -11.172 1 91.62 117 ALA B C 1
ATOM 3358 O O . ALA B 1 117 ? 8.992 -30.734 -12.219 1 91.62 117 ALA B O 1
ATOM 3359 N N . PRO B 1 118 ? 9.758 -32.469 -10.992 1 91.38 118 PRO B N 1
ATOM 3360 C CA . PRO B 1 118 ? 10.797 -32.688 -12 1 91.38 118 PRO B CA 1
ATOM 3361 C C . PRO B 1 118 ? 10.227 -33.219 -13.312 1 91.38 118 PRO B C 1
ATOM 3363 O O . PRO B 1 118 ? 10.922 -33.25 -14.336 1 91.38 118 PRO B O 1
ATOM 3366 N N . LEU B 1 119 ? 9.039 -33.719 -13.273 1 93.94 119 LEU B N 1
ATOM 3367 C CA . LEU B 1 119 ? 8.43 -34.281 -14.469 1 93.94 119 LEU B CA 1
ATOM 3368 C C . LEU B 1 119 ? 7.863 -33.219 -15.375 1 93.94 119 LEU B C 1
ATOM 3370 O O . LEU B 1 119 ? 7.578 -33.469 -16.547 1 93.94 119 LEU B O 1
ATOM 3374 N N . ILE B 1 120 ? 7.652 -32.031 -14.875 1 95.56 120 ILE B N 1
ATOM 3375 C CA . ILE B 1 120 ? 7.102 -30.922 -15.656 1 95.56 120 ILE B CA 1
ATOM 3376 C C . ILE B 1 120 ? 8.172 -30.359 -16.578 1 95.56 120 ILE B C 1
ATOM 3378 O O . ILE B 1 120 ? 9.18 -29.812 -16.125 1 95.56 120 ILE B O 1
ATOM 3382 N N . LYS B 1 121 ? 7.891 -30.484 -17.875 1 95.75 121 LYS B N 1
ATOM 3383 C CA . LYS B 1 121 ? 8.883 -30.031 -18.844 1 95.75 121 LYS B CA 1
ATOM 3384 C C . LYS B 1 121 ? 8.383 -28.812 -19.609 1 95.75 121 LYS B C 1
ATOM 3386 O O . LYS B 1 121 ? 9.18 -28.016 -20.109 1 95.75 121 LYS B O 1
ATOM 3391 N N . GLY B 1 122 ? 7.105 -28.719 -19.781 1 95.69 122 GLY B N 1
ATOM 3392 C CA . GLY B 1 122 ? 6.512 -27.609 -20.5 1 95.69 122 GLY B CA 1
ATOM 3393 C C . GLY B 1 122 ? 6.332 -26.375 -19.625 1 95.69 122 GLY B C 1
ATOM 3394 O O . GLY B 1 122 ? 7.277 -25.922 -18.969 1 95.69 122 GLY B O 1
ATOM 3395 N N . SER B 1 123 ? 5.164 -25.844 -19.734 1 96.94 123 SER B N 1
ATOM 3396 C CA . SER B 1 123 ? 4.887 -24.609 -19 1 96.94 123 SER B CA 1
ATOM 3397 C C . SER B 1 123 ? 4.008 -24.891 -17.781 1 96.94 123 SER B C 1
ATOM 3399 O O . SER B 1 123 ? 3.133 -25.75 -17.812 1 96.94 123 SER B O 1
ATOM 3401 N N . ILE B 1 124 ? 4.34 -24.156 -16.688 1 97.38 124 ILE B N 1
ATOM 3402 C CA . ILE B 1 124 ? 3.48 -24.172 -15.516 1 97.38 124 ILE B CA 1
ATOM 3403 C C . ILE B 1 124 ? 3.164 -22.734 -15.086 1 97.38 124 ILE B C 1
ATOM 3405 O O . ILE B 1 124 ? 4.062 -21.906 -15 1 97.38 124 ILE B O 1
ATOM 3409 N N . THR B 1 125 ? 1.938 -22.453 -14.914 1 96.81 125 THR B N 1
ATOM 3410 C CA . THR B 1 125 ? 1.445 -21.172 -14.391 1 96.81 125 THR B CA 1
ATOM 3411 C C . THR B 1 125 ? 0.877 -21.359 -12.984 1 96.81 125 THR B C 1
ATOM 3413 O O . THR B 1 125 ? 0.007 -22.203 -12.766 1 96.81 125 THR B O 1
ATOM 3416 N N . VAL B 1 126 ? 1.396 -20.625 -12.078 1 96.06 126 VAL B N 1
ATOM 3417 C CA . VAL B 1 126 ? 0.909 -20.656 -10.703 1 96.06 126 VAL B CA 1
ATOM 3418 C C . VAL B 1 126 ? 0.113 -19.375 -10.422 1 96.06 126 VAL B C 1
ATOM 3420 O O . VAL B 1 126 ? 0.645 -18.266 -10.516 1 96.06 126 VAL B O 1
ATOM 3423 N N . LEU B 1 127 ? -1.129 -19.5 -10.023 1 93.31 127 LEU B N 1
ATOM 3424 C CA . LEU B 1 127 ? -2.008 -18.375 -9.742 1 93.31 127 LEU B CA 1
ATOM 3425 C C . LEU B 1 127 ? -2.07 -18.094 -8.25 1 93.31 127 LEU B C 1
ATOM 3427 O O . LEU B 1 127 ? -2.422 -18.969 -7.461 1 93.31 127 LEU B O 1
ATOM 3431 N N . VAL B 1 128 ? -1.716 -16.922 -7.945 1 92.69 128 VAL B N 1
ATOM 3432 C CA . VAL B 1 128 ? -1.787 -16.469 -6.562 1 92.69 128 VAL B CA 1
ATOM 3433 C C . VAL B 1 128 ? -2.994 -15.555 -6.379 1 92.69 128 VAL B C 1
ATOM 3435 O O . VAL B 1 128 ? -3.041 -14.461 -6.949 1 92.69 128 VAL B O 1
ATOM 3438 N N . ASP B 1 129 ? -3.828 -15.969 -5.559 1 87.06 129 ASP B N 1
ATOM 3439 C CA . ASP B 1 129 ? -5.004 -15.156 -5.289 1 87.06 129 ASP B CA 1
ATOM 3440 C C . ASP B 1 129 ? -4.664 -13.992 -4.359 1 87.06 129 ASP B C 1
ATOM 3442 O O . ASP B 1 129 ? -3.797 -14.117 -3.492 1 87.06 129 ASP B O 1
ATOM 3446 N N . SER B 1 130 ? -5.395 -12.984 -4.562 1 84.25 130 SER B N 1
ATOM 3447 C CA . SER B 1 130 ? -5.262 -11.867 -3.635 1 84.25 130 SER B CA 1
ATOM 3448 C C . SER B 1 130 ? -5.602 -12.281 -2.209 1 84.25 130 SER B C 1
ATOM 3450 O O . SER B 1 130 ? -6.367 -13.227 -1.999 1 84.25 130 SER B O 1
ATOM 3452 N N . TYR B 1 131 ? -5.105 -11.578 -1.253 1 73.75 131 TYR B N 1
ATOM 3453 C CA . TYR B 1 131 ? -5.262 -11.953 0.147 1 73.75 131 TYR B CA 1
ATOM 3454 C C . TYR B 1 131 ? -6.73 -11.945 0.557 1 73.75 131 TYR B C 1
ATOM 3456 O O . TYR B 1 131 ? -7.145 -12.711 1.427 1 73.75 131 TYR B O 1
ATOM 3464 N N . ASP B 1 132 ? -7.426 -11.07 -0.021 1 63.69 132 ASP B N 1
ATOM 3465 C CA . ASP B 1 132 ? -8.836 -10.969 0.34 1 63.69 132 ASP B CA 1
ATOM 3466 C C . ASP B 1 132 ? -9.633 -12.156 -0.208 1 63.69 132 ASP B C 1
ATOM 3468 O O . ASP B 1 132 ? -10.734 -12.438 0.26 1 63.69 132 ASP B O 1
ATOM 3472 N N . ALA B 1 133 ? -9.086 -12.781 -1.112 1 61.75 133 ALA B N 1
ATOM 3473 C CA . ALA B 1 133 ? -9.75 -13.914 -1.736 1 61.75 133 ALA B CA 1
ATOM 3474 C C . ALA B 1 133 ? -9.266 -15.234 -1.142 1 61.75 133 ALA B C 1
ATOM 3476 O O . ALA B 1 133 ? -9.828 -16.297 -1.426 1 61.75 133 ALA B O 1
ATOM 3477 N N . LEU B 1 134 ? -8.227 -15.055 -0.351 1 61.97 134 LEU B N 1
ATOM 3478 C CA . LEU B 1 134 ? -7.648 -16.281 0.192 1 61.97 134 LEU B CA 1
ATOM 3479 C C . LEU B 1 134 ? -8.508 -16.828 1.318 1 61.97 134 LEU B C 1
ATOM 3481 O O . LEU B 1 134 ? -8.891 -16.094 2.234 1 61.97 134 LEU B O 1
ATOM 3485 N N . ASP B 1 135 ? -9.016 -17.906 1.054 1 55.94 135 ASP B N 1
ATOM 3486 C CA . ASP B 1 135 ? -9.828 -18.609 2.039 1 55.94 135 ASP B CA 1
ATOM 3487 C C . ASP B 1 135 ? -9.047 -18.859 3.328 1 55.94 135 ASP B C 1
ATOM 3489 O O . ASP B 1 135 ? -7.902 -19.312 3.287 1 55.94 135 ASP B O 1
ATOM 3493 N N . ASP B 1 136 ? -9.664 -18.438 4.355 1 56.84 136 ASP B N 1
ATOM 3494 C CA . ASP B 1 136 ? -9.086 -18.625 5.684 1 56.84 136 ASP B CA 1
ATOM 3495 C C . ASP B 1 136 ? -8.656 -20.078 5.883 1 56.84 136 ASP B C 1
ATOM 3497 O O . ASP B 1 136 ? -7.719 -20.359 6.637 1 56.84 136 ASP B O 1
ATOM 3501 N N . PHE B 1 137 ? -9.414 -20.828 5.242 1 53.16 137 PHE B N 1
ATOM 3502 C CA . PHE B 1 137 ? -9.156 -22.25 5.379 1 53.16 137 PHE B CA 1
ATOM 3503 C C . PHE B 1 137 ? -7.715 -22.578 5 1 53.16 137 PHE B C 1
ATOM 3505 O O . PHE B 1 137 ? -7.062 -23.391 5.656 1 53.16 137 PHE B O 1
ATOM 3512 N N . TYR B 1 138 ? -7.227 -22 3.992 1 58.84 138 TYR B N 1
ATOM 3513 C CA . TYR B 1 138 ? -5.887 -22.312 3.514 1 58.84 138 TYR B CA 1
ATOM 3514 C C . TYR B 1 138 ? -4.824 -21.672 4.395 1 58.84 138 TYR B C 1
ATOM 3516 O O . TYR B 1 138 ? -3.703 -22.172 4.492 1 58.84 138 TYR B O 1
ATOM 3524 N N . LEU B 1 139 ? -5.355 -20.656 5.066 1 60.22 139 LEU B N 1
ATOM 3525 C CA . LEU B 1 139 ? -4.434 -19.969 5.965 1 60.22 139 LEU B CA 1
ATOM 3526 C C . LEU B 1 139 ? -4.211 -20.781 7.238 1 60.22 139 LEU B C 1
ATOM 3528 O O . LEU B 1 139 ? -3.137 -20.719 7.836 1 60.22 139 LEU B O 1
ATOM 3532 N N . HIS B 1 140 ? -5.23 -21.453 7.781 1 50.59 140 HIS B N 1
ATOM 3533 C CA . HIS B 1 140 ? -5.199 -22.172 9.055 1 50.59 140 HIS B CA 1
ATOM 3534 C C . HIS B 1 140 ? -4.438 -23.484 8.93 1 50.59 140 HIS B C 1
ATOM 3536 O O . HIS B 1 140 ? -3.85 -23.953 9.906 1 50.59 140 HIS B O 1
ATOM 3542 N N . GLU B 1 141 ? -4.832 -24.172 7.977 1 50.09 141 GLU B N 1
ATOM 3543 C CA . GLU B 1 141 ? -4.316 -25.531 7.98 1 50.09 141 GLU B CA 1
ATOM 3544 C C . GLU B 1 141 ? -2.822 -25.562 8.289 1 50.09 141 GLU B C 1
ATOM 3546 O O . GLU B 1 141 ? -2.34 -26.469 8.977 1 50.09 141 GLU B O 1
ATOM 3551 N N . GLU B 1 142 ? -2.006 -25.125 7.391 1 47.72 142 GLU B N 1
ATOM 3552 C CA . GLU B 1 142 ? -0.597 -25.422 7.645 1 47.72 142 GLU B CA 1
ATOM 3553 C C . GLU B 1 142 ? -0.051 -24.547 8.773 1 47.72 142 GLU B C 1
ATOM 3555 O O . GLU B 1 142 ? -0.125 -23.328 8.719 1 47.72 142 GLU B O 1
ATOM 3560 N N . GLY B 1 143 ? -0.227 -24.938 9.984 1 40.38 143 GLY B N 1
ATOM 3561 C CA . GLY B 1 143 ? 0.598 -24.438 11.07 1 40.38 143 GLY B CA 1
ATOM 3562 C C . GLY B 1 143 ? 1.811 -23.656 10.594 1 40.38 143 GLY B C 1
ATOM 3563 O O . GLY B 1 143 ? 2.59 -24.156 9.773 1 40.38 143 GLY B O 1
ATOM 3564 N N . CYS B 1 144 ? 1.615 -22.328 10.258 1 41.84 144 CYS B N 1
ATOM 3565 C CA . CYS B 1 144 ? 2.902 -21.641 10.148 1 41.84 144 CYS B CA 1
ATOM 3566 C C . CYS B 1 144 ? 3.986 -22.406 10.898 1 41.84 144 CYS B C 1
ATOM 3568 O O . CYS B 1 144 ? 4.035 -22.375 12.133 1 41.84 144 CYS B O 1
ATOM 3570 N N . ASP B 1 145 ? 4.133 -23.625 10.656 1 38.75 145 ASP B N 1
ATOM 3571 C CA . ASP B 1 145 ? 5.285 -24.203 11.344 1 38.75 145 ASP B CA 1
ATOM 3572 C C . ASP B 1 145 ? 6.25 -23.109 11.797 1 38.75 145 ASP B C 1
ATOM 3574 O O . ASP B 1 145 ? 6.508 -22.156 11.062 1 38.75 145 ASP B O 1
ATOM 3578 N N . SER B 1 146 ? 6.242 -22.953 13.062 1 41.06 146 SER B N 1
ATOM 3579 C CA . SER B 1 146 ? 7.168 -22.125 13.82 1 41.06 146 SER B CA 1
ATOM 3580 C C . SER B 1 146 ? 8.453 -21.859 13.039 1 41.06 146 SER B C 1
ATOM 3582 O O . SER B 1 146 ? 9.117 -20.859 13.258 1 41.06 146 SER B O 1
ATOM 3584 N N . ASP B 1 147 ? 8.82 -22.938 12.422 1 37.66 147 ASP B N 1
ATOM 3585 C CA . ASP B 1 147 ? 10.18 -22.906 11.914 1 37.66 147 ASP B CA 1
ATOM 3586 C C . ASP B 1 147 ? 10.258 -22.109 10.609 1 37.66 147 ASP B C 1
ATOM 3588 O O . ASP B 1 147 ? 11.242 -22.188 9.875 1 37.66 147 ASP B O 1
ATOM 3592 N N . SER B 1 148 ? 9.164 -22 10.148 1 36.38 148 SER B N 1
ATOM 3593 C CA . SER B 1 148 ? 9.266 -21.234 8.906 1 36.38 148 SER B CA 1
ATOM 3594 C C . SER B 1 148 ? 9.836 -19.844 9.172 1 36.38 148 SER B C 1
ATOM 3596 O O . SER B 1 148 ? 9.398 -19.141 10.078 1 36.38 148 SER B O 1
ATOM 3598 N N . GLY B 1 149 ? 11.047 -19.781 8.688 1 41.12 149 GLY B N 1
ATOM 3599 C CA . GLY B 1 149 ? 11.969 -18.656 8.711 1 41.12 149 GLY B CA 1
ATOM 3600 C C . GLY B 1 149 ? 11.516 -17.516 9.609 1 41.12 149 GLY B C 1
ATOM 3601 O O . GLY B 1 149 ? 12.023 -16.406 9.516 1 41.12 149 GLY B O 1
ATOM 3602 N N . ILE B 1 150 ? 10.422 -17.734 10.141 1 43.12 150 ILE B N 1
ATOM 3603 C CA . ILE B 1 150 ? 10.016 -16.844 11.227 1 43.12 150 ILE B CA 1
ATOM 3604 C C . ILE B 1 150 ? 11.164 -16.719 12.227 1 43.12 150 ILE B C 1
ATOM 3606 O O . ILE B 1 150 ? 11.281 -15.695 12.914 1 43.12 150 ILE B O 1
ATOM 3610 N N . ASP B 1 151 ? 11.797 -17.797 12.344 1 43.44 151 ASP B N 1
ATOM 3611 C CA . ASP B 1 151 ? 12.875 -17.719 13.32 1 43.44 151 ASP B CA 1
ATOM 3612 C C . ASP B 1 151 ? 13.867 -16.625 12.961 1 43.44 151 ASP B C 1
ATOM 3614 O O . ASP B 1 151 ? 14.734 -16.266 13.766 1 43.44 151 ASP B O 1
ATOM 3618 N N . ASP B 1 152 ? 13.93 -16.406 11.664 1 44.5 152 ASP B N 1
ATOM 3619 C CA . ASP B 1 152 ? 14.797 -15.242 11.469 1 44.5 152 ASP B CA 1
ATOM 3620 C C . ASP B 1 152 ? 14.016 -14.055 10.914 1 44.5 152 ASP B C 1
ATOM 3622 O O . ASP B 1 152 ? 13.984 -13.836 9.695 1 44.5 152 ASP B O 1
ATOM 3626 N N . PRO B 1 153 ? 13.141 -13.625 11.734 1 43.75 153 PRO B N 1
ATOM 3627 C CA . PRO B 1 153 ? 12.281 -12.5 11.359 1 43.75 153 PRO B CA 1
ATOM 3628 C C . PRO B 1 153 ? 13.031 -11.391 10.641 1 43.75 153 PRO B C 1
ATOM 3630 O O . PRO B 1 153 ? 12.422 -10.555 9.969 1 43.75 153 PRO B O 1
ATOM 3633 N N . LYS B 1 154 ? 14.352 -11.578 10.891 1 48.66 154 LYS B N 1
ATOM 3634 C CA . LYS B 1 154 ? 15.234 -10.594 10.273 1 48.66 154 LYS B CA 1
ATOM 3635 C C . LYS B 1 154 ? 15.688 -11.062 8.891 1 48.66 154 LYS B C 1
ATOM 3637 O O . LYS B 1 154 ? 16.391 -10.336 8.18 1 48.66 154 LYS B O 1
ATOM 3642 N N . SER B 1 155 ? 15.258 -12.281 8.672 1 49.91 155 SER B N 1
ATOM 3643 C CA . SER B 1 155 ? 15.633 -12.773 7.348 1 49.91 155 SER B CA 1
ATOM 3644 C C . SER B 1 155 ? 14.945 -11.961 6.25 1 49.91 155 SER B C 1
ATOM 3646 O O . SER B 1 155 ? 13.781 -11.602 6.375 1 49.91 155 SER B O 1
ATOM 3648 N N . VAL B 1 156 ? 15.734 -11.445 5.422 1 50.22 156 VAL B N 1
ATOM 3649 C CA . VAL B 1 156 ? 15.297 -10.656 4.273 1 50.22 156 VAL B CA 1
ATOM 3650 C C . VAL B 1 156 ? 14.086 -11.312 3.627 1 50.22 156 VAL B C 1
ATOM 3652 O O . VAL B 1 156 ? 13.219 -10.633 3.066 1 50.22 156 VAL B O 1
ATOM 3655 N N . HIS B 1 157 ? 13.992 -12.648 3.922 1 53.22 157 HIS B N 1
ATOM 3656 C CA . HIS B 1 157 ? 12.953 -13.43 3.268 1 53.22 157 HIS B CA 1
ATOM 3657 C C . HIS B 1 157 ? 11.57 -13.07 3.812 1 53.22 157 HIS B C 1
ATOM 3659 O O . HIS B 1 157 ? 10.578 -13.141 3.09 1 53.22 157 HIS B O 1
ATOM 3665 N N . TYR B 1 158 ? 11.734 -12.602 5.066 1 54.62 158 TYR B N 1
ATOM 3666 C CA . TYR B 1 158 ? 10.422 -12.492 5.695 1 54.62 158 TYR B CA 1
ATOM 3667 C C . TYR B 1 158 ? 10.227 -11.117 6.312 1 54.62 158 TYR B C 1
ATOM 3669 O O . TYR B 1 158 ? 9.211 -10.859 6.965 1 54.62 158 TYR B O 1
ATOM 3677 N N . ARG B 1 159 ? 11.156 -10.359 6.012 1 59.44 159 ARG B N 1
ATOM 3678 C CA . ARG B 1 159 ? 11.117 -9.047 6.652 1 59.44 159 ARG B CA 1
ATOM 3679 C C . ARG B 1 159 ? 9.883 -8.266 6.234 1 59.44 159 ARG B C 1
ATOM 3681 O O . ARG B 1 159 ? 9.305 -7.523 7.035 1 59.44 159 ARG B O 1
ATOM 3688 N N . HIS B 1 160 ? 9.625 -8.766 4.934 1 68 160 HIS B N 1
ATOM 3689 C CA . HIS B 1 160 ? 8.461 -8.023 4.449 1 68 160 HIS B CA 1
ATOM 3690 C C . HIS B 1 160 ? 7.227 -8.922 4.383 1 68 160 HIS B C 1
ATOM 3692 O O . HIS B 1 160 ? 7.336 -10.109 4.082 1 68 160 HIS B O 1
ATOM 3698 N N . GLY B 1 161 ? 6.145 -8.547 4.812 1 64 161 GLY B N 1
ATOM 3699 C CA . GLY B 1 161 ? 4.902 -9.305 4.863 1 64 161 GLY B CA 1
ATOM 3700 C C . GLY B 1 161 ? 4.785 -10.172 6.102 1 64 161 GLY B C 1
ATOM 3701 O O . GLY B 1 161 ? 5.012 -11.383 6.043 1 64 161 GLY B O 1
ATOM 3702 N N . THR B 1 162 ? 4.488 -9.68 7.062 1 66.44 162 THR B N 1
ATOM 3703 C CA . THR B 1 162 ? 4.516 -10.367 8.344 1 66.44 162 THR B CA 1
ATOM 3704 C C . THR B 1 162 ? 3.146 -10.953 8.672 1 66.44 162 THR B C 1
ATOM 3706 O O . THR B 1 162 ? 3.021 -11.789 9.57 1 66.44 162 THR B O 1
ATOM 3709 N N . GLY B 1 163 ? 2.24 -10.633 7.863 1 74.44 163 GLY B N 1
ATOM 3710 C CA . GLY B 1 163 ? 0.923 -11.203 8.102 1 74.44 163 GLY B CA 1
ATOM 3711 C C . GLY B 1 163 ? 0.852 -12.68 7.781 1 74.44 163 GLY B C 1
ATOM 3712 O O . GLY B 1 163 ? 1.702 -13.211 7.062 1 74.44 163 GLY B O 1
ATOM 3713 N N . GLU B 1 164 ? -0.102 -13.305 8.266 1 77.12 164 GLU B N 1
ATOM 3714 C CA . GLU B 1 164 ? -0.259 -14.75 8.102 1 77.12 164 GLU B CA 1
ATOM 3715 C C . GLU B 1 164 ? -0.38 -15.133 6.629 1 77.12 164 GLU B C 1
ATOM 3717 O O . GLU B 1 164 ? 0.276 -16.062 6.172 1 77.12 164 GLU B O 1
ATOM 3722 N N . ALA B 1 165 ? -1.189 -14.391 5.93 1 82.38 165 ALA B N 1
ATOM 3723 C CA . ALA B 1 165 ? -1.392 -14.664 4.512 1 82.38 165 ALA B CA 1
ATOM 3724 C C . ALA B 1 165 ? -0.093 -14.492 3.729 1 82.38 165 ALA B C 1
ATOM 3726 O O . ALA B 1 165 ? 0.22 -15.297 2.848 1 82.38 165 ALA B O 1
ATOM 3727 N N . ALA B 1 166 ? 0.641 -13.484 4.043 1 85.06 166 ALA B N 1
ATOM 3728 C CA . ALA B 1 166 ? 1.905 -13.211 3.367 1 85.06 166 ALA B CA 1
ATOM 3729 C C . ALA B 1 166 ? 2.924 -14.312 3.627 1 85.06 166 ALA B C 1
ATOM 3731 O O . ALA B 1 166 ? 3.576 -14.797 2.699 1 85.06 166 ALA B O 1
ATOM 3732 N N . ARG B 1 167 ? 2.961 -14.703 4.797 1 81.56 167 ARG B N 1
ATOM 3733 C CA . ARG B 1 167 ? 3.914 -15.742 5.176 1 81.56 167 ARG B CA 1
ATOM 3734 C C . ARG B 1 167 ? 3.582 -17.062 4.496 1 81.56 167 ARG B C 1
ATOM 3736 O O . ARG B 1 167 ? 4.477 -17.766 4.008 1 81.56 167 ARG B O 1
ATOM 3743 N N . TRP B 1 168 ? 2.396 -17.359 4.566 1 83.69 168 TRP B N 1
ATOM 3744 C CA . TRP B 1 168 ? 1.952 -18.578 3.895 1 83.69 168 TRP B CA 1
ATOM 3745 C C . TRP B 1 168 ? 2.295 -18.531 2.41 1 83.69 168 TRP B C 1
ATOM 3747 O O . TRP B 1 168 ? 2.826 -19.5 1.861 1 83.69 168 TRP B O 1
ATOM 3757 N N . THR B 1 169 ? 2.027 -17.469 1.803 1 88.62 169 THR B N 1
ATOM 3758 C CA . THR B 1 169 ? 2.289 -17.297 0.377 1 88.62 169 THR B CA 1
ATOM 3759 C C . THR B 1 169 ? 3.779 -17.438 0.08 1 88.62 169 THR B C 1
ATOM 3761 O O . THR B 1 169 ? 4.168 -18.141 -0.858 1 88.62 169 THR B O 1
ATOM 3764 N N . GLN B 1 170 ? 4.559 -16.781 0.849 1 86.56 170 GLN B N 1
ATOM 3765 C CA . GLN B 1 170 ? 6.004 -16.844 0.68 1 86.56 170 GLN B CA 1
ATOM 3766 C C . GLN B 1 170 ? 6.508 -18.281 0.781 1 86.56 170 GLN B C 1
ATOM 3768 O O . GLN B 1 170 ? 7.32 -18.719 -0.036 1 86.56 170 GLN B O 1
ATOM 3773 N N . LYS B 1 171 ? 5.984 -18.922 1.732 1 83.31 171 LYS B N 1
ATOM 3774 C CA . LYS B 1 171 ? 6.383 -20.312 1.936 1 83.31 171 LYS B CA 1
ATOM 3775 C C . LYS B 1 171 ? 5.973 -21.172 0.75 1 83.31 171 LYS B C 1
ATOM 3777 O O . LYS B 1 171 ? 6.773 -21.969 0.249 1 83.31 171 LYS B O 1
ATOM 3782 N N . ARG B 1 172 ? 4.812 -21.016 0.333 1 87.94 172 ARG B N 1
ATOM 3783 C CA . ARG B 1 172 ? 4.301 -21.828 -0.766 1 87.94 172 ARG B CA 1
ATOM 3784 C C . ARG B 1 172 ? 5.035 -21.516 -2.066 1 87.94 172 ARG B C 1
ATOM 3786 O O . ARG B 1 172 ? 5.258 -22.406 -2.887 1 87.94 172 ARG B O 1
ATOM 3793 N N . LEU B 1 173 ? 5.406 -20.328 -2.23 1 91.44 173 LEU B N 1
ATOM 3794 C CA . LEU B 1 173 ? 6.105 -19.922 -3.445 1 91.44 173 LEU B CA 1
ATOM 3795 C C . LEU B 1 173 ? 7.469 -20.609 -3.541 1 91.44 173 LEU B C 1
ATOM 3797 O O . LEU B 1 173 ? 8.016 -20.75 -4.633 1 91.44 173 LEU B O 1
ATOM 3801 N N . GLN B 1 174 ? 7.98 -21.031 -2.451 1 87.81 174 GLN B N 1
ATOM 3802 C CA . GLN B 1 174 ? 9.273 -21.719 -2.459 1 87.81 174 GLN B CA 1
ATOM 3803 C C . GLN B 1 174 ? 9.195 -23.031 -3.229 1 87.81 174 GLN B C 1
ATOM 3805 O O . GLN B 1 174 ? 10.188 -23.5 -3.785 1 87.81 174 GLN B O 1
ATOM 3810 N N . ASP B 1 175 ? 8.07 -23.562 -3.264 1 89.19 175 ASP B N 1
ATOM 3811 C CA . ASP B 1 175 ? 7.887 -24.828 -3.961 1 89.19 175 ASP B CA 1
ATOM 3812 C C . ASP B 1 175 ? 8.141 -24.688 -5.457 1 89.19 175 ASP B C 1
ATOM 3814 O O . ASP B 1 175 ? 8.438 -25.656 -6.148 1 89.19 175 ASP B O 1
ATOM 3818 N N . ILE B 1 176 ? 8.031 -23.516 -5.934 1 94.06 176 ILE B N 1
ATOM 3819 C CA . ILE B 1 176 ? 8.219 -23.25 -7.359 1 94.06 176 ILE B CA 1
ATOM 3820 C C . ILE B 1 176 ? 9.656 -23.562 -7.754 1 94.06 176 ILE B C 1
ATOM 3822 O O . ILE B 1 176 ? 9.922 -23.953 -8.898 1 94.06 176 ILE B O 1
ATOM 3826 N N . PHE B 1 177 ? 10.57 -23.516 -6.828 1 92.81 177 PHE B N 1
ATOM 3827 C CA . PHE B 1 177 ? 11.977 -23.797 -7.098 1 92.81 177 PHE B CA 1
ATOM 3828 C C . PHE B 1 177 ? 12.172 -25.234 -7.523 1 92.81 177 PHE B C 1
ATOM 3830 O O . PHE B 1 177 ? 13.188 -25.578 -8.133 1 92.81 177 PHE B O 1
ATOM 3837 N N . LEU B 1 178 ? 11.258 -26.062 -7.227 1 92.44 178 LEU B N 1
ATOM 3838 C CA . LEU B 1 178 ? 11.375 -27.484 -7.512 1 92.44 178 LEU B CA 1
ATOM 3839 C C . LEU B 1 178 ? 11.133 -27.766 -8.992 1 92.44 178 LEU B C 1
ATOM 3841 O O . LEU B 1 178 ? 11.445 -28.859 -9.477 1 92.44 178 LEU B O 1
ATOM 3845 N N . PHE B 1 179 ? 10.57 -26.766 -9.727 1 95.69 179 PHE B N 1
ATOM 3846 C CA . PHE B 1 179 ? 10.289 -26.969 -11.141 1 95.69 179 PHE B CA 1
ATOM 3847 C C . PHE B 1 179 ? 11.547 -26.734 -11.977 1 95.69 179 PHE B C 1
ATOM 3849 O O . PHE B 1 179 ? 11.539 -25.922 -12.906 1 95.69 179 PHE B O 1
ATOM 3856 N N . THR B 1 180 ? 12.484 -27.531 -11.828 1 93.94 180 THR B N 1
ATOM 3857 C CA . THR B 1 180 ? 13.82 -27.312 -12.383 1 93.94 180 THR B CA 1
ATOM 3858 C C . THR B 1 180 ? 13.828 -27.594 -13.883 1 93.94 180 THR B C 1
ATOM 3860 O O . THR B 1 180 ? 14.633 -27.016 -14.625 1 93.94 180 THR B O 1
ATOM 3863 N N . ASN B 1 181 ? 12.953 -28.453 -14.344 1 95.81 181 ASN B N 1
ATOM 3864 C CA . ASN B 1 181 ? 12.992 -28.859 -15.742 1 95.81 181 ASN B CA 1
ATOM 3865 C C . ASN B 1 181 ? 11.961 -28.109 -16.578 1 95.81 181 ASN B C 1
ATOM 3867 O O . ASN B 1 181 ? 11.906 -28.266 -17.797 1 95.81 181 ASN B O 1
ATOM 3871 N N . ALA B 1 182 ? 11.164 -27.266 -15.945 1 97.38 182 ALA B N 1
ATOM 3872 C CA . ALA B 1 182 ? 10.133 -26.531 -16.672 1 97.38 182 ALA B CA 1
ATOM 3873 C C . ALA B 1 182 ? 10.75 -25.516 -17.641 1 97.38 182 ALA B C 1
ATOM 3875 O O . ALA B 1 182 ? 11.695 -24.797 -17.266 1 97.38 182 ALA B O 1
ATOM 3876 N N . GLN B 1 183 ? 10.188 -25.453 -18.797 1 97.62 183 GLN B N 1
ATOM 3877 C CA . GLN B 1 183 ? 10.672 -24.516 -19.797 1 97.62 183 GLN B CA 1
ATOM 3878 C C . GLN B 1 183 ? 10.219 -23.094 -19.484 1 97.62 183 GLN B C 1
ATOM 3880 O O . GLN B 1 183 ? 10.93 -22.125 -19.766 1 97.62 183 GLN B O 1
ATOM 3885 N N . HIS B 1 184 ? 9 -23.031 -19 1 97.88 184 HIS B N 1
ATOM 3886 C CA . HIS B 1 184 ? 8.438 -21.734 -18.656 1 97.88 184 HIS B CA 1
ATOM 3887 C C . HIS B 1 184 ? 7.672 -21.797 -17.328 1 97.88 184 HIS B C 1
ATOM 3889 O O . HIS B 1 184 ? 6.836 -22.688 -17.141 1 97.88 184 HIS B O 1
ATOM 3895 N N . ILE B 1 185 ? 7.977 -20.922 -16.438 1 98.38 185 ILE B N 1
ATOM 3896 C CA . ILE B 1 185 ? 7.289 -20.781 -15.164 1 98.38 185 ILE B CA 1
ATOM 3897 C C . ILE B 1 185 ? 6.691 -19.375 -15.055 1 98.38 185 ILE B C 1
ATOM 3899 O O . ILE B 1 185 ? 7.406 -18.375 -15.148 1 98.38 185 ILE B O 1
ATOM 3903 N N . THR B 1 186 ? 5.406 -19.281 -14.898 1 98.31 186 THR B N 1
ATOM 3904 C CA . THR B 1 186 ? 4.738 -18 -14.789 1 98.31 186 THR B CA 1
ATOM 3905 C C . THR B 1 186 ? 4.016 -17.875 -13.445 1 98.31 186 THR B C 1
ATOM 3907 O O . THR B 1 186 ? 3.223 -18.75 -13.086 1 98.31 186 THR B O 1
ATOM 3910 N N . LEU B 1 187 ? 4.305 -16.891 -12.727 1 98.25 187 LEU B N 1
ATOM 3911 C CA . LEU B 1 187 ? 3.564 -16.516 -11.523 1 98.25 187 LEU B CA 1
ATOM 3912 C C . LEU B 1 187 ? 2.531 -15.438 -11.844 1 98.25 187 LEU B C 1
ATOM 3914 O O . LEU B 1 187 ? 2.861 -14.414 -12.438 1 98.25 187 LEU B O 1
ATOM 3918 N N . VAL B 1 188 ? 1.316 -15.672 -11.453 1 96.75 188 VAL B N 1
ATOM 3919 C CA . VAL B 1 188 ? 0.253 -14.719 -11.758 1 96.75 188 VAL B CA 1
ATOM 3920 C C . VAL B 1 188 ? -0.376 -14.211 -10.469 1 96.75 188 VAL B C 1
ATOM 3922 O O . VAL B 1 188 ? -0.879 -15 -9.656 1 96.75 188 VAL B O 1
ATOM 3925 N N . LEU B 1 189 ? -0.234 -12.969 -10.258 1 95.44 189 LEU B N 1
ATOM 3926 C CA . LEU B 1 189 ? -1.036 -12.344 -9.211 1 95.44 189 LEU B CA 1
ATOM 3927 C C . LEU B 1 189 ? -2.467 -12.117 -9.688 1 95.44 189 LEU B C 1
ATOM 3929 O O . LEU B 1 189 ? -2.715 -11.258 -10.539 1 95.44 189 LEU B O 1
ATOM 3933 N N . TYR B 1 190 ? -3.311 -12.875 -9.102 1 91.62 190 TYR B N 1
ATOM 3934 C CA . TYR B 1 190 ? -4.688 -12.938 -9.57 1 91.62 190 TYR B CA 1
ATOM 3935 C C . TYR B 1 190 ? -5.629 -12.242 -8.594 1 91.62 190 TYR B C 1
ATOM 3937 O O . TYR B 1 190 ? -5.672 -12.586 -7.414 1 91.62 190 TYR B O 1
ATOM 3945 N N . GLY B 1 191 ? -6.355 -11.266 -9.133 1 87.12 191 GLY B N 1
ATOM 3946 C CA . GLY B 1 191 ? -7.297 -10.57 -8.266 1 87.12 191 GLY B CA 1
ATOM 3947 C C . GLY B 1 191 ? -7.805 -9.273 -8.867 1 87.12 191 GLY B C 1
ATOM 3948 O O . GLY B 1 191 ? -7.5 -8.953 -10.016 1 87.12 191 GLY B O 1
ATOM 3949 N N . ARG B 1 192 ? -8.562 -8.586 -8.109 1 84.81 192 ARG B N 1
ATOM 3950 C CA . ARG B 1 192 ? -9.086 -7.289 -8.523 1 84.81 192 ARG B CA 1
ATOM 3951 C C . ARG B 1 192 ? -7.992 -6.23 -8.547 1 84.81 192 ARG B C 1
ATOM 3953 O O . ARG B 1 192 ? -6.816 -6.543 -8.336 1 84.81 192 ARG B O 1
ATOM 3960 N N . GLY B 1 193 ? -8.406 -5.012 -9.008 1 88.31 193 GLY B N 1
ATOM 3961 C CA . GLY B 1 193 ? -7.453 -3.916 -9.078 1 88.31 193 GLY B CA 1
ATOM 3962 C C . GLY B 1 193 ? -7.051 -3.572 -10.5 1 88.31 193 GLY B C 1
ATOM 3963 O O . GLY B 1 193 ? -7.863 -3.66 -11.422 1 88.31 193 GLY B O 1
ATOM 3964 N N . VAL B 1 194 ? -5.844 -3.117 -10.555 1 92.94 194 VAL B N 1
ATOM 3965 C CA . VAL B 1 194 ? -5.426 -2.641 -11.867 1 92.94 194 VAL B CA 1
ATOM 3966 C C . VAL B 1 194 ? -4.219 -3.443 -12.352 1 92.94 194 VAL B C 1
ATOM 3968 O O . VAL B 1 194 ? -3.564 -4.125 -11.562 1 92.94 194 VAL B O 1
ATOM 3971 N N . LEU B 1 195 ? -3.914 -3.334 -13.547 1 94.94 195 LEU B N 1
ATOM 3972 C CA . LEU B 1 195 ? -2.967 -4.227 -14.211 1 94.94 195 LEU B CA 1
ATOM 3973 C C . LEU B 1 195 ? -1.535 -3.902 -13.797 1 94.94 195 LEU B C 1
ATOM 3975 O O . LEU B 1 195 ? -0.68 -4.789 -13.75 1 94.94 195 LEU B O 1
ATOM 3979 N N . ASP B 1 196 ? -1.288 -2.652 -13.5 1 95.38 196 ASP B N 1
ATOM 3980 C CA . ASP B 1 196 ? 0.084 -2.314 -13.133 1 95.38 196 ASP B CA 1
ATOM 3981 C C . ASP B 1 196 ? 0.328 -2.553 -11.648 1 95.38 196 ASP B C 1
ATOM 3983 O O . ASP B 1 196 ? 1.455 -2.416 -11.164 1 95.38 196 ASP B O 1
ATOM 3987 N N . GLY B 1 197 ? -0.708 -2.855 -10.914 1 94.69 197 GLY B N 1
ATOM 3988 C CA . GLY B 1 197 ? -0.566 -3.195 -9.508 1 94.69 197 GLY B CA 1
ATOM 3989 C C . GLY B 1 197 ? -0.455 -1.978 -8.609 1 94.69 197 GLY B C 1
ATOM 3990 O O . GLY B 1 197 ? 0.048 -2.07 -7.484 1 94.69 197 GLY B O 1
ATOM 3991 N N . SER B 1 198 ? -0.926 -0.826 -9.117 1 95.12 198 SER B N 1
ATOM 3992 C CA . SER B 1 198 ? -0.801 0.399 -8.336 1 95.12 198 SER B CA 1
ATOM 3993 C C . SER B 1 198 ? -1.881 0.481 -7.262 1 95.12 198 SER B C 1
ATOM 3995 O O . SER B 1 198 ? -1.828 1.348 -6.387 1 95.12 198 SER B O 1
ATOM 3997 N N . ASP B 1 199 ? -2.834 -0.421 -7.375 1 93.38 199 ASP B N 1
ATOM 3998 C CA . ASP B 1 199 ? -3.766 -0.501 -6.254 1 93.38 199 ASP B CA 1
ATOM 3999 C C . ASP B 1 199 ? -3.068 -1.015 -4.996 1 93.38 199 ASP B C 1
ATOM 4001 O O . ASP B 1 199 ? -2.092 -1.764 -5.082 1 93.38 199 ASP B O 1
ATOM 4005 N N . LEU B 1 200 ? -3.562 -0.636 -3.906 1 92.94 200 LEU B N 1
ATOM 4006 C CA . LEU B 1 200 ? -2.855 -0.845 -2.646 1 92.94 200 LEU B CA 1
ATOM 4007 C C . LEU B 1 200 ? -2.691 -2.332 -2.355 1 92.94 200 LEU B C 1
ATOM 4009 O O . LEU B 1 200 ? -1.621 -2.771 -1.928 1 92.94 200 LEU B O 1
ATOM 4013 N N . ALA B 1 201 ? -3.719 -3.115 -2.521 1 90.5 201 ALA B N 1
ATOM 4014 C CA . ALA B 1 201 ? -3.691 -4.535 -2.188 1 90.5 201 ALA B CA 1
ATOM 4015 C C . ALA B 1 201 ? -2.629 -5.27 -2.998 1 90.5 201 ALA B C 1
ATOM 4017 O O . ALA B 1 201 ? -1.841 -6.043 -2.447 1 90.5 201 ALA B O 1
ATOM 4018 N N . THR B 1 202 ? -2.623 -5.047 -4.262 1 93.56 202 THR B N 1
ATOM 4019 C CA . THR B 1 202 ? -1.639 -5.695 -5.121 1 93.56 202 THR B CA 1
ATOM 4020 C C . THR B 1 202 ? -0.232 -5.199 -4.801 1 93.56 202 THR B C 1
ATOM 4022 O O . THR B 1 202 ? 0.716 -5.988 -4.766 1 93.56 202 THR B O 1
ATOM 4025 N N . HIS B 1 203 ? -0.152 -3.912 -4.633 1 94.69 203 HIS B N 1
ATOM 4026 C CA . HIS B 1 203 ? 1.134 -3.316 -4.285 1 94.69 203 HIS B CA 1
ATOM 4027 C C . HIS B 1 203 ? 1.718 -3.961 -3.033 1 94.69 203 HIS B C 1
ATOM 4029 O O . HIS B 1 203 ? 2.9 -4.309 -3.002 1 94.69 203 HIS B O 1
ATOM 4035 N N . GLN B 1 204 ? 0.908 -4.129 -2.053 1 92 204 GLN B N 1
ATOM 4036 C CA . GLN B 1 204 ? 1.324 -4.789 -0.821 1 92 204 GLN B CA 1
ATOM 4037 C C . GLN B 1 204 ? 1.749 -6.23 -1.087 1 92 204 GLN B C 1
ATOM 4039 O O . GLN B 1 204 ? 2.742 -6.707 -0.53 1 92 204 GLN B O 1
ATOM 4044 N N . MET B 1 205 ? 1.027 -6.859 -1.841 1 92.88 205 MET B N 1
ATOM 4045 C CA . MET B 1 205 ? 1.358 -8.242 -2.17 1 92.88 205 MET B CA 1
ATOM 4046 C C . MET B 1 205 ? 2.723 -8.328 -2.848 1 92.88 205 MET B C 1
ATOM 4048 O O . MET B 1 205 ? 3.518 -9.219 -2.539 1 92.88 205 MET B O 1
ATOM 4052 N N . ILE B 1 206 ? 2.928 -7.445 -3.785 1 95.38 206 ILE B N 1
ATOM 4053 C CA . ILE B 1 206 ? 4.215 -7.422 -4.473 1 95.38 206 ILE B CA 1
ATOM 4054 C C . ILE B 1 206 ? 5.34 -7.238 -3.457 1 95.38 206 ILE B C 1
ATOM 4056 O O . ILE B 1 206 ? 6.367 -7.918 -3.529 1 95.38 206 ILE B O 1
ATOM 4060 N N . LYS B 1 207 ? 5.148 -6.34 -2.5 1 93.62 207 LYS B N 1
ATOM 4061 C CA . LYS B 1 207 ? 6.133 -6.16 -1.438 1 93.62 207 LYS B CA 1
ATOM 4062 C C . LYS B 1 207 ? 6.363 -7.465 -0.677 1 93.62 207 LYS B C 1
ATOM 4064 O O . LYS B 1 207 ? 7.508 -7.867 -0.459 1 93.62 207 LYS B O 1
ATOM 4069 N N . ASP B 1 208 ? 5.348 -8.109 -0.343 1 90.06 208 ASP B N 1
ATOM 4070 C CA . ASP B 1 208 ? 5.398 -9.297 0.502 1 90.06 208 ASP B CA 1
ATOM 4071 C C . ASP B 1 208 ? 6.195 -10.414 -0.17 1 90.06 208 ASP B C 1
ATOM 4073 O O . ASP B 1 208 ? 6.914 -11.164 0.499 1 90.06 208 ASP B O 1
ATOM 4077 N N . ILE B 1 209 ? 6.074 -10.461 -1.454 1 92.38 209 ILE B N 1
ATOM 4078 C CA . ILE B 1 209 ? 6.668 -11.617 -2.115 1 92.38 209 ILE B CA 1
ATOM 4079 C C . ILE B 1 209 ? 7.93 -11.188 -2.865 1 92.38 209 ILE B C 1
ATOM 4081 O O . ILE B 1 209 ? 8.516 -11.984 -3.6 1 92.38 209 ILE B O 1
ATOM 4085 N N . SER B 1 210 ? 8.297 -9.984 -2.732 1 94.38 210 SER B N 1
ATOM 4086 C CA . SER B 1 210 ? 9.336 -9.391 -3.578 1 94.38 210 SER B CA 1
ATOM 4087 C C . SER B 1 210 ? 10.633 -10.188 -3.49 1 94.38 210 SER B C 1
ATOM 4089 O O . SER B 1 210 ? 11.281 -10.438 -4.508 1 94.38 210 SER B O 1
ATOM 4091 N N . TYR B 1 211 ? 10.992 -10.609 -2.367 1 90.56 211 TYR B N 1
ATOM 4092 C CA . TYR B 1 211 ? 12.289 -11.273 -2.217 1 90.56 211 TYR B CA 1
ATOM 4093 C C . TYR B 1 211 ? 12.258 -12.664 -2.838 1 90.56 211 TYR B C 1
ATOM 4095 O O . TYR B 1 211 ? 13.188 -13.055 -3.549 1 90.56 211 TYR B O 1
ATOM 4103 N N . VAL B 1 212 ? 11.242 -13.438 -2.518 1 90.44 212 VAL B N 1
ATOM 4104 C CA . VAL B 1 212 ? 11.156 -14.773 -3.088 1 90.44 212 VAL B CA 1
ATOM 4105 C C . VAL B 1 212 ? 11.133 -14.688 -4.613 1 90.44 212 VAL B C 1
ATOM 4107 O O . VAL B 1 212 ? 11.75 -15.508 -5.297 1 90.44 212 VAL B O 1
ATOM 4110 N N . VAL B 1 213 ? 10.469 -13.734 -5.184 1 95.19 213 VAL B N 1
ATOM 4111 C CA . VAL B 1 213 ? 10.406 -13.57 -6.633 1 95.19 213 VAL B CA 1
ATOM 4112 C C . VAL B 1 213 ? 11.789 -13.219 -7.172 1 95.19 213 VAL B C 1
ATOM 4114 O O . VAL B 1 213 ? 12.195 -13.711 -8.227 1 95.19 213 VAL B O 1
ATOM 4117 N N . LYS B 1 214 ? 12.438 -12.352 -6.457 1 93.25 214 LYS B N 1
ATOM 4118 C CA . LYS B 1 214 ? 13.812 -12.039 -6.852 1 93.25 214 LYS B CA 1
ATOM 4119 C C . LYS B 1 214 ? 14.648 -13.312 -6.973 1 93.25 214 LYS B C 1
ATOM 4121 O O . LYS B 1 214 ? 15.367 -13.492 -7.957 1 93.25 214 LYS B O 1
ATOM 4126 N N . LEU B 1 215 ? 14.547 -14.172 -5.977 1 92.38 215 LEU B N 1
ATOM 4127 C CA . LEU B 1 215 ? 15.297 -15.422 -5.988 1 92.38 215 LEU B CA 1
ATOM 4128 C C . LEU B 1 215 ? 14.859 -16.312 -7.152 1 92.38 215 LEU B C 1
ATOM 4130 O O . LEU B 1 215 ? 15.688 -16.969 -7.777 1 92.38 215 LEU B O 1
ATOM 4134 N N . LEU B 1 216 ? 13.609 -16.297 -7.426 1 95 216 LEU B N 1
ATOM 4135 C CA . LEU B 1 216 ? 13.094 -17.094 -8.531 1 95 216 LEU B CA 1
ATOM 4136 C C . LEU B 1 216 ? 13.633 -16.594 -9.867 1 95 216 LEU B C 1
ATOM 4138 O O . LEU B 1 216 ? 13.992 -17.375 -10.742 1 95 216 LEU B O 1
ATOM 4142 N N . ILE B 1 217 ? 13.656 -15.32 -10.023 1 96.56 217 ILE B N 1
ATOM 4143 C CA . ILE B 1 217 ? 14.203 -14.719 -11.234 1 96.56 217 ILE B CA 1
ATOM 4144 C C . ILE B 1 217 ? 15.68 -15.086 -11.359 1 96.56 217 ILE B C 1
ATOM 4146 O O . ILE B 1 217 ? 16.156 -15.398 -12.453 1 96.56 217 ILE B O 1
ATOM 4150 N N . GLU B 1 218 ? 16.375 -15.047 -10.289 1 93.25 218 GLU B N 1
ATOM 4151 C CA . GLU B 1 218 ? 17.797 -15.391 -10.305 1 93.25 218 GLU B CA 1
ATOM 4152 C C . GLU B 1 218 ? 18 -16.859 -10.68 1 93.25 218 GLU B C 1
ATOM 4154 O O . GLU B 1 218 ? 18.922 -17.188 -11.43 1 93.25 218 GLU B O 1
ATOM 4159 N N . GLU B 1 219 ? 17.188 -17.688 -10.172 1 94.56 219 GLU B N 1
ATOM 4160 C CA . GLU B 1 219 ? 17.312 -19.125 -10.383 1 94.56 219 GLU B CA 1
ATOM 4161 C C . GLU B 1 219 ? 16.938 -19.5 -11.812 1 94.56 219 GLU B C 1
ATOM 4163 O O . GLU B 1 219 ? 17.656 -20.266 -12.461 1 94.56 219 GLU B O 1
ATOM 4168 N N . PHE B 1 220 ? 15.875 -18.938 -12.32 1 97 220 PHE B N 1
ATOM 4169 C CA . PHE B 1 220 ? 15.312 -19.469 -13.562 1 97 220 PHE B CA 1
ATOM 4170 C C . PHE B 1 220 ? 15.594 -18.516 -14.727 1 97 220 PHE B C 1
ATOM 4172 O O . PHE B 1 220 ? 15.461 -18.906 -15.891 1 97 220 PHE B O 1
ATOM 4179 N N . GLY B 1 221 ? 15.953 -17.266 -14.453 1 96.81 221 GLY B N 1
ATOM 4180 C CA . GLY B 1 221 ? 16.25 -16.297 -15.492 1 96.81 221 GLY B CA 1
ATOM 4181 C C . GLY B 1 221 ? 15.102 -16.047 -16.438 1 96.81 221 GLY B C 1
ATOM 4182 O O . GLY B 1 221 ? 13.984 -15.766 -16 1 96.81 221 GLY B O 1
ATOM 4183 N N . ASP B 1 222 ? 15.25 -16.281 -17.641 1 97.25 222 ASP B N 1
ATOM 4184 C CA . ASP B 1 222 ? 14.281 -15.961 -18.703 1 97.25 222 ASP B CA 1
ATOM 4185 C C . ASP B 1 222 ? 13.117 -16.953 -18.688 1 97.25 222 ASP B C 1
ATOM 4187 O O . ASP B 1 222 ? 12.086 -16.703 -19.312 1 97.25 222 ASP B O 1
ATOM 4191 N N . ARG B 1 223 ? 13.242 -18.062 -18.016 1 97.94 223 ARG B N 1
ATOM 4192 C CA . ARG B 1 223 ? 12.172 -19.047 -17.953 1 97.94 223 ARG B CA 1
ATOM 4193 C C . ARG B 1 223 ? 11.078 -18.625 -16.984 1 97.94 223 ARG B C 1
ATOM 4195 O O . ARG B 1 223 ? 9.984 -19.203 -16.969 1 97.94 223 ARG B O 1
ATOM 4202 N N . PHE B 1 224 ? 11.398 -17.578 -16.219 1 98.44 224 PHE B N 1
ATOM 4203 C CA . PHE B 1 224 ? 10.461 -17.141 -15.188 1 98.44 224 PHE B CA 1
ATOM 4204 C C . PHE B 1 224 ? 9.789 -15.828 -15.578 1 98.44 224 PHE B C 1
ATOM 4206 O O . PHE B 1 224 ? 10.469 -14.875 -15.961 1 98.44 224 PHE B O 1
ATOM 4213 N N . ALA B 1 225 ? 8.492 -15.812 -15.453 1 98.62 225 ALA B N 1
ATOM 4214 C CA . ALA B 1 225 ? 7.695 -14.617 -15.688 1 98.62 225 ALA B CA 1
ATOM 4215 C C . ALA B 1 225 ? 6.742 -14.352 -14.523 1 98.62 225 ALA B C 1
ATOM 4217 O O . ALA B 1 225 ? 6.371 -15.281 -13.797 1 98.62 225 ALA B O 1
ATOM 4218 N N . ILE B 1 226 ? 6.41 -13.125 -14.352 1 98.5 226 ILE B N 1
ATOM 4219 C CA . ILE B 1 226 ? 5.406 -12.734 -13.367 1 98.5 226 ILE B CA 1
ATOM 4220 C C . ILE B 1 226 ? 4.461 -11.703 -13.969 1 98.5 226 ILE B C 1
ATOM 4222 O O . ILE B 1 226 ? 4.906 -10.766 -14.648 1 98.5 226 ILE B O 1
ATOM 4226 N N . LYS B 1 227 ? 3.143 -11.914 -13.688 1 97.69 227 LYS B N 1
ATOM 4227 C CA . LYS B 1 227 ? 2.119 -11.055 -14.281 1 97.69 227 LYS B CA 1
ATOM 4228 C C . LYS B 1 227 ? 1.013 -10.75 -13.273 1 97.69 227 LYS B C 1
ATOM 4230 O O . LYS B 1 227 ? 0.868 -11.445 -12.266 1 97.69 227 LYS B O 1
ATOM 4235 N N . LYS B 1 228 ? 0.373 -9.617 -13.547 1 96.25 228 LYS B N 1
ATOM 4236 C CA . LYS B 1 228 ? -0.887 -9.281 -12.891 1 96.25 228 LYS B CA 1
ATOM 4237 C C . LYS B 1 228 ? -2.074 -9.547 -13.812 1 96.25 228 LYS B C 1
ATOM 4239 O O . LYS B 1 228 ? -2.053 -9.18 -14.984 1 96.25 228 LYS B O 1
ATOM 4244 N N . MET B 1 229 ? -2.992 -10.305 -13.258 1 93 229 MET B N 1
ATOM 4245 C CA . MET B 1 229 ? -4.203 -10.633 -14.008 1 93 229 MET B CA 1
ATOM 4246 C C . MET B 1 229 ? -5.449 -10.219 -13.227 1 93 229 MET B C 1
ATOM 4248 O O . MET B 1 229 ? -5.527 -10.43 -12.016 1 93 229 MET B O 1
ATOM 4252 N N . ILE B 1 230 ? -6.363 -9.57 -13.93 1 89.19 230 ILE B N 1
ATOM 4253 C CA . ILE B 1 230 ? -7.566 -9.078 -13.273 1 89.19 230 ILE B CA 1
ATOM 4254 C C . ILE B 1 230 ? -8.656 -10.148 -13.312 1 89.19 230 ILE B C 1
ATOM 4256 O O . ILE B 1 230 ? -8.906 -10.742 -14.367 1 89.19 230 ILE B O 1
ATOM 4260 N N . SER B 1 231 ? -9.234 -10.344 -12.094 1 79.81 231 SER B N 1
ATOM 4261 C CA . SER B 1 231 ? -10.344 -11.289 -11.984 1 79.81 231 SER B CA 1
ATOM 4262 C C . SER B 1 231 ? -11.68 -10.617 -12.25 1 79.81 231 SER B C 1
ATOM 4264 O O . SER B 1 231 ? -11.922 -9.492 -11.797 1 79.81 231 SER B O 1
ATOM 4266 N N . ARG B 1 232 ? -12.461 -10.891 -13.273 1 68.06 232 ARG B N 1
ATOM 4267 C CA . ARG B 1 232 ? -13.805 -10.367 -13.5 1 68.06 232 ARG B CA 1
ATOM 4268 C C . ARG B 1 232 ? -14.867 -11.391 -13.109 1 68.06 232 ARG B C 1
ATOM 4270 O O . ARG B 1 232 ? -15.82 -11.625 -13.859 1 68.06 232 ARG B O 1
ATOM 4277 N N . GLY B 1 233 ? -14.719 -11.906 -11.914 1 57.5 233 GLY B N 1
ATOM 4278 C CA . GLY B 1 233 ? -15.672 -12.938 -11.516 1 57.5 233 GLY B CA 1
ATOM 4279 C C . GLY B 1 233 ? -15.148 -14.344 -11.727 1 57.5 233 GLY B C 1
ATOM 4280 O O . GLY B 1 233 ? -13.945 -14.555 -11.875 1 57.5 233 GLY B O 1
ATOM 4281 N N . ASP B 1 234 ? -16 -15.445 -11.562 1 53.59 234 ASP B N 1
ATOM 4282 C CA . ASP B 1 234 ? -15.719 -16.875 -11.477 1 53.59 234 ASP B CA 1
ATOM 4283 C C . ASP B 1 234 ? -15.195 -17.406 -12.805 1 53.59 234 ASP B C 1
ATOM 4285 O O . ASP B 1 234 ? -15.148 -18.625 -13.016 1 53.59 234 ASP B O 1
ATOM 4289 N N . ASP B 1 235 ? -14.875 -16.547 -13.664 1 53.41 235 ASP B N 1
ATOM 4290 C CA . ASP B 1 235 ? -14.555 -17.156 -14.945 1 53.41 235 ASP B CA 1
ATOM 4291 C C . ASP B 1 235 ? -13.055 -17.406 -15.078 1 53.41 235 ASP B C 1
ATOM 4293 O O . ASP B 1 235 ? -12.273 -16.469 -15.227 1 53.41 235 ASP B O 1
ATOM 4297 N N . TYR B 1 236 ? -12.664 -18.547 -14.633 1 52.06 236 TYR B N 1
ATOM 4298 C CA . TYR B 1 236 ? -11.273 -18.969 -14.797 1 52.06 236 TYR B CA 1
ATOM 4299 C C . TYR B 1 236 ? -10.891 -19.047 -16.266 1 52.06 236 TYR B C 1
ATOM 4301 O O . TYR B 1 236 ? -9.711 -19.016 -16.609 1 52.06 236 TYR B O 1
ATOM 4309 N N . GLU B 1 237 ? -11.898 -19.312 -17.062 1 52.22 237 GLU B N 1
ATOM 4310 C CA . GLU B 1 237 ? -11.641 -19.75 -18.438 1 52.22 237 GLU B CA 1
ATOM 4311 C C . GLU B 1 237 ? -11.469 -18.562 -19.375 1 52.22 237 GLU B C 1
ATOM 4313 O O . GLU B 1 237 ? -11.07 -18.719 -20.531 1 52.22 237 GLU B O 1
ATOM 4318 N N . GLY B 1 238 ? -11.531 -17.328 -18.797 1 56.56 238 GLY B N 1
ATOM 4319 C CA . GLY B 1 238 ? -11.609 -16.297 -19.812 1 56.56 238 GLY B CA 1
ATOM 4320 C C . GLY B 1 238 ? -10.336 -15.484 -19.938 1 56.56 238 GLY B C 1
ATOM 4321 O O . GLY B 1 238 ? -9.398 -15.672 -19.172 1 56.56 238 GLY B O 1
ATOM 4322 N N . ASN B 1 239 ? -10.133 -15.008 -21.109 1 66.06 239 ASN B N 1
ATOM 4323 C CA . ASN B 1 239 ? -9.07 -14.062 -21.438 1 66.06 239 ASN B CA 1
ATOM 4324 C C . ASN B 1 239 ? -9.109 -12.836 -20.531 1 66.06 239 ASN B C 1
ATOM 4326 O O . ASN B 1 239 ? -9.82 -11.867 -20.812 1 66.06 239 ASN B O 1
ATOM 4330 N N . HIS B 1 240 ? -8.477 -13.039 -19.422 1 82.06 240 HIS B N 1
ATOM 4331 C CA . HIS B 1 240 ? -8.398 -11.914 -18.5 1 82.06 240 HIS B CA 1
ATOM 4332 C C . HIS B 1 240 ? -7.23 -11 -18.828 1 82.06 240 HIS B C 1
ATOM 4334 O O . HIS B 1 240 ? -6.16 -11.469 -19.234 1 82.06 240 HIS B O 1
ATOM 4340 N N . PRO B 1 241 ? -7.617 -9.742 -18.859 1 88.69 241 PRO B N 1
ATOM 4341 C CA . PRO B 1 241 ? -6.488 -8.828 -19.062 1 88.69 241 PRO B CA 1
ATOM 4342 C C . PRO B 1 241 ? -5.332 -9.102 -18.109 1 88.69 241 PRO B C 1
ATOM 4344 O O . PRO B 1 241 ? -5.555 -9.422 -16.938 1 88.69 241 PRO B O 1
ATOM 4347 N N . SER B 1 242 ? -4.191 -9.109 -18.672 1 93.31 242 SER B N 1
ATOM 4348 C CA . SER B 1 242 ? -3.002 -9.336 -17.859 1 93.31 242 SER B CA 1
ATOM 4349 C C . SER B 1 242 ? -1.846 -8.453 -18.328 1 93.31 242 SER B C 1
ATOM 4351 O O . SER B 1 242 ? -1.865 -7.926 -19.438 1 93.31 242 SER B O 1
ATOM 4353 N N . ARG B 1 243 ? -0.941 -8.18 -17.438 1 96.12 243 ARG B N 1
ATOM 4354 C CA . ARG B 1 243 ? 0.241 -7.371 -17.719 1 96.12 243 ARG B CA 1
ATOM 4355 C C . ARG B 1 243 ? 1.467 -7.93 -17 1 96.12 243 ARG B C 1
ATOM 4357 O O . ARG B 1 243 ? 1.385 -8.32 -15.828 1 96.12 243 ARG B O 1
ATOM 4364 N N . SER B 1 244 ? 2.543 -8.008 -17.812 1 98.06 244 SER B N 1
ATOM 4365 C CA . SER B 1 244 ? 3.795 -8.398 -17.172 1 98.06 244 SER B CA 1
ATOM 4366 C C . SER B 1 244 ? 4.266 -7.34 -16.188 1 98.06 244 SER B C 1
ATOM 4368 O O . SER B 1 244 ? 4.211 -6.145 -16.484 1 98.06 244 SER B O 1
ATOM 4370 N N . ILE B 1 245 ? 4.734 -7.781 -15.023 1 98.06 245 ILE B N 1
ATOM 4371 C CA . ILE B 1 245 ? 5.273 -6.836 -14.055 1 98.06 245 ILE B CA 1
ATOM 4372 C C . ILE B 1 245 ? 6.695 -7.238 -13.672 1 98.06 245 ILE B C 1
ATOM 4374 O O . ILE B 1 245 ? 7.211 -6.824 -12.633 1 98.06 245 ILE B O 1
ATOM 4378 N N . ARG B 1 246 ? 7.32 -8.016 -14.461 1 98.38 246 ARG B N 1
ATOM 4379 C CA . ARG B 1 246 ? 8.656 -8.523 -14.188 1 98.38 246 ARG B CA 1
ATOM 4380 C C . ARG B 1 246 ? 9.672 -7.387 -14.102 1 98.38 246 ARG B C 1
ATOM 4382 O O . ARG B 1 246 ? 10.625 -7.457 -13.32 1 98.38 246 ARG B O 1
ATOM 4389 N N . SER B 1 247 ? 9.445 -6.332 -14.883 1 98.06 247 SER B N 1
ATOM 4390 C CA . SER B 1 247 ? 10.375 -5.211 -14.961 1 98.06 247 SER B CA 1
ATOM 4391 C C . SER B 1 247 ? 10.531 -4.527 -13.609 1 98.06 247 SER B C 1
ATOM 4393 O O . SER B 1 247 ? 11.492 -3.795 -13.383 1 98.06 247 SER B O 1
ATOM 4395 N N . TYR B 1 248 ? 9.594 -4.742 -12.719 1 98.19 248 TYR B N 1
ATOM 4396 C CA . TYR B 1 248 ? 9.688 -4.141 -11.391 1 98.19 248 TYR B CA 1
ATOM 4397 C C . TYR B 1 248 ? 10.914 -4.645 -10.648 1 98.19 248 TYR B C 1
ATOM 4399 O O . TYR B 1 248 ? 11.398 -3.992 -9.719 1 98.19 248 TYR B O 1
ATOM 4407 N N . TRP B 1 249 ? 11.445 -5.812 -11 1 97.56 249 TRP B N 1
ATOM 4408 C CA . TRP B 1 249 ? 12.594 -6.406 -10.328 1 97.56 249 TRP B CA 1
ATOM 4409 C C . TRP B 1 249 ? 13.891 -6.043 -11.039 1 97.56 249 TRP B C 1
ATOM 4411 O O . TRP B 1 249 ? 14.977 -6.469 -10.633 1 97.56 249 TRP B O 1
ATOM 4421 N N . ASP B 1 250 ? 13.781 -5.285 -12.133 1 97.25 250 ASP B N 1
ATOM 4422 C CA . ASP B 1 250 ? 14.984 -4.766 -12.773 1 97.25 250 ASP B CA 1
ATOM 4423 C C . ASP B 1 250 ? 15.633 -3.674 -11.922 1 97.25 250 ASP B C 1
ATOM 4425 O O . ASP B 1 250 ? 14.938 -2.896 -11.266 1 97.25 250 ASP B O 1
ATOM 4429 N N . SER B 1 251 ? 16.938 -3.633 -11.969 1 95.5 251 SER B N 1
ATOM 4430 C CA . SER B 1 251 ? 17.625 -2.553 -11.273 1 95.5 251 SER B CA 1
ATOM 4431 C C . SER B 1 251 ? 17.219 -1.19 -11.82 1 95.5 251 SER B C 1
ATOM 4433 O O . SER B 1 251 ? 17.188 -0.987 -13.039 1 95.5 251 SER B O 1
ATOM 4435 N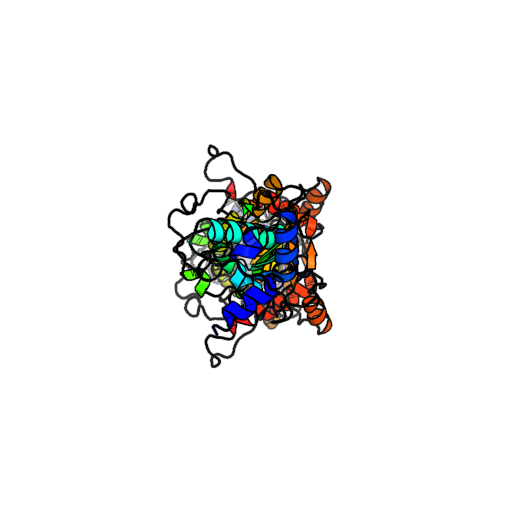 N . PRO B 1 252 ? 16.922 -0.305 -10.93 1 95.94 252 PRO B N 1
ATOM 4436 C CA . PRO B 1 252 ? 16.562 1.029 -11.422 1 95.94 252 PRO B CA 1
ATOM 4437 C C . PRO B 1 252 ? 17.734 1.755 -12.062 1 95.94 252 PRO B C 1
ATOM 4439 O O . PRO B 1 252 ? 18.875 1.602 -11.617 1 95.94 252 PRO B O 1
ATOM 4442 N N . THR B 1 253 ? 17.422 2.525 -13.055 1 95.62 253 THR B N 1
ATOM 4443 C CA . THR B 1 253 ? 18.438 3.385 -13.664 1 95.62 253 THR B CA 1
ATOM 4444 C C . THR B 1 253 ? 18.688 4.617 -12.805 1 95.62 253 THR B C 1
ATOM 4446 O O . THR B 1 253 ? 17.906 4.93 -11.906 1 95.62 253 THR B O 1
ATOM 4449 N N . GLU B 1 254 ? 19.734 5.293 -13.047 1 93.88 254 GLU B N 1
ATOM 4450 C CA . GLU B 1 254 ? 20 6.543 -12.344 1 93.88 254 GLU B CA 1
ATOM 4451 C C . GLU B 1 254 ? 18.922 7.586 -12.641 1 93.88 254 GLU B C 1
ATOM 4453 O O . GLU B 1 254 ? 18.562 8.367 -11.766 1 93.88 254 GLU B O 1
ATOM 4458 N N . MET B 1 255 ? 18.516 7.527 -13.812 1 93.75 255 MET B N 1
ATOM 4459 C CA . MET B 1 255 ? 17.438 8.438 -14.188 1 93.75 255 MET B CA 1
ATOM 4460 C C . MET B 1 255 ? 16.188 8.156 -13.359 1 93.75 255 MET B C 1
ATOM 4462 O O . MET B 1 255 ? 15.508 9.094 -12.922 1 93.75 255 MET B O 1
ATOM 4466 N N . ALA B 1 256 ? 15.883 6.93 -13.211 1 92.62 256 ALA B N 1
ATOM 4467 C CA . ALA B 1 256 ? 14.727 6.555 -12.398 1 92.62 256 ALA B CA 1
ATOM 4468 C C . ALA B 1 256 ? 14.883 7.047 -10.969 1 92.62 256 ALA B C 1
ATOM 4470 O O . ALA B 1 256 ? 13.922 7.555 -10.375 1 92.62 256 ALA B O 1
ATOM 4471 N N . ARG B 1 257 ? 16.047 6.957 -10.414 1 92.38 257 ARG B N 1
ATOM 4472 C CA . ARG B 1 257 ? 16.312 7.418 -9.055 1 92.38 257 ARG B CA 1
ATOM 4473 C C . ARG B 1 257 ? 16.125 8.922 -8.938 1 92.38 257 ARG B C 1
ATOM 4475 O O . ARG B 1 257 ? 15.539 9.406 -7.965 1 92.38 257 ARG B O 1
ATOM 4482 N N . GLU B 1 258 ? 16.594 9.594 -9.938 1 90.88 258 GLU B N 1
ATOM 4483 C CA . GLU B 1 258 ? 16.453 11.055 -9.945 1 90.88 258 GLU B CA 1
ATOM 4484 C C . GLU B 1 258 ? 14.992 11.469 -10.078 1 90.88 258 GLU B C 1
ATOM 4486 O O . GLU B 1 258 ? 14.547 12.406 -9.406 1 90.88 258 GLU B O 1
ATOM 4491 N N . GLU B 1 259 ? 14.336 10.797 -10.875 1 91.12 259 GLU B N 1
ATOM 4492 C CA . GLU B 1 259 ? 12.922 11.125 -11.078 1 91.12 259 GLU B CA 1
ATOM 4493 C C . GLU B 1 259 ? 12.109 10.875 -9.812 1 91.12 259 GLU B C 1
ATOM 4495 O O . GLU B 1 259 ? 11.188 11.625 -9.5 1 91.12 259 GLU B O 1
ATOM 4500 N N . VAL B 1 260 ? 12.43 9.852 -9.125 1 88.38 260 VAL B N 1
ATOM 4501 C CA . VAL B 1 260 ? 11.758 9.578 -7.859 1 88.38 260 VAL B CA 1
ATOM 4502 C C . VAL B 1 260 ? 12.094 10.68 -6.852 1 88.38 260 VAL B C 1
ATOM 4504 O O . VAL B 1 260 ? 11.211 11.164 -6.137 1 88.38 260 VAL B O 1
ATOM 4507 N N . ARG B 1 261 ? 13.289 11.117 -6.832 1 85.06 261 ARG B N 1
ATOM 4508 C CA . ARG B 1 261 ? 13.711 12.18 -5.93 1 85.06 261 ARG B CA 1
ATOM 4509 C C . ARG B 1 261 ? 12.977 13.484 -6.227 1 85.06 261 ARG B C 1
ATOM 4511 O O . ARG B 1 261 ? 12.664 14.25 -5.312 1 85.06 261 ARG B O 1
ATOM 4518 N N . GLN B 1 262 ? 12.656 13.648 -7.477 1 85.94 262 GLN B N 1
ATOM 4519 C CA . GLN B 1 262 ? 11.969 14.867 -7.895 1 85.94 262 GLN B CA 1
ATOM 4520 C C . GLN B 1 262 ? 10.461 14.719 -7.781 1 85.94 262 GLN B C 1
ATOM 4522 O O . GLN B 1 262 ? 9.719 15.688 -7.949 1 85.94 262 GLN B O 1
ATOM 4527 N N . GLY B 1 263 ? 10.055 13.469 -7.523 1 86.44 263 GLY B N 1
ATOM 4528 C CA . GLY B 1 263 ? 8.641 13.219 -7.301 1 86.44 263 GLY B CA 1
ATOM 4529 C C . GLY B 1 263 ? 7.863 13.008 -8.586 1 86.44 263 GLY B C 1
ATOM 4530 O O . GLY B 1 263 ? 6.629 13.047 -8.586 1 86.44 263 GLY B O 1
ATOM 4531 N N . GLU B 1 264 ? 8.523 12.766 -9.727 1 88.06 264 GLU B N 1
ATOM 4532 C CA . GLU B 1 264 ? 7.867 12.695 -11.031 1 88.06 264 GLU B CA 1
ATOM 4533 C C . GLU B 1 264 ? 8.039 11.32 -11.664 1 88.06 264 GLU B C 1
ATOM 4535 O O . GLU B 1 264 ? 7.875 11.156 -12.875 1 88.06 264 GLU B O 1
ATOM 4540 N N . ALA B 1 265 ? 8.398 10.375 -10.953 1 93.25 265 ALA B N 1
ATOM 4541 C CA . ALA B 1 265 ? 8.688 9.039 -11.469 1 93.25 265 ALA B CA 1
ATOM 4542 C C . ALA B 1 265 ? 7.414 8.336 -11.914 1 93.25 265 ALA B C 1
ATOM 4544 O O . ALA B 1 265 ? 6.332 8.609 -11.383 1 93.25 265 ALA B O 1
ATOM 4545 N N . THR B 1 266 ? 7.52 7.523 -12.961 1 94.56 266 THR B N 1
ATOM 4546 C CA . THR B 1 266 ? 6.43 6.621 -13.32 1 94.56 266 THR B CA 1
ATOM 4547 C C . THR B 1 266 ? 6.258 5.535 -12.266 1 94.56 266 THR B C 1
ATOM 4549 O O . THR B 1 266 ? 7.148 5.32 -11.438 1 94.56 266 THR B O 1
ATOM 4552 N N . PHE B 1 267 ? 5.199 4.883 -12.312 1 95.69 267 PHE B N 1
ATOM 4553 C CA . PHE B 1 267 ? 4.957 3.846 -11.32 1 95.69 267 PHE B CA 1
ATOM 4554 C C . PHE B 1 267 ? 5.98 2.725 -11.445 1 95.69 267 PHE B C 1
ATOM 4556 O O . PHE B 1 267 ? 6.43 2.166 -10.445 1 95.69 267 PHE B O 1
ATOM 4563 N N . GLU B 1 268 ? 6.262 2.371 -12.656 1 96.44 268 GLU B N 1
ATOM 4564 C CA . GLU B 1 268 ? 7.273 1.338 -12.867 1 96.44 268 GLU B CA 1
ATOM 4565 C C . GLU B 1 268 ? 8.602 1.719 -12.219 1 96.44 268 GLU B C 1
ATOM 4567 O O . GLU B 1 268 ? 9.25 0.884 -11.578 1 96.44 268 GLU B O 1
ATOM 4572 N N . GLN B 1 269 ? 8.977 2.963 -12.367 1 96.31 269 GLN B N 1
ATOM 4573 C CA . GLN B 1 269 ? 10.203 3.441 -11.75 1 96.31 269 GLN B CA 1
ATOM 4574 C C . GLN B 1 269 ? 10.117 3.377 -10.227 1 96.31 269 GLN B C 1
ATOM 4576 O O . GLN B 1 269 ? 11.086 3 -9.555 1 96.31 269 GLN B O 1
ATOM 4581 N N . VAL B 1 270 ? 9.008 3.742 -9.703 1 96 270 VAL B N 1
ATOM 4582 C CA . VAL B 1 270 ? 8.781 3.664 -8.266 1 96 270 VAL B CA 1
ATOM 4583 C C . VAL B 1 270 ? 8.914 2.217 -7.793 1 96 270 VAL B C 1
ATOM 4585 O O . VAL B 1 270 ? 9.602 1.94 -6.805 1 96 270 VAL B O 1
ATOM 4588 N N . MET B 1 271 ? 8.312 1.297 -8.547 1 97.5 271 MET B N 1
ATOM 4589 C CA . MET B 1 271 ? 8.352 -0.117 -8.18 1 97.5 271 MET B CA 1
ATOM 4590 C C . MET B 1 271 ? 9.781 -0.65 -8.203 1 97.5 271 MET B C 1
ATOM 4592 O O . MET B 1 271 ? 10.172 -1.424 -7.332 1 97.5 271 MET B O 1
ATOM 4596 N N . GLN B 1 272 ? 10.5 -0.255 -9.188 1 97.19 272 GLN B N 1
ATOM 4597 C CA . GLN B 1 272 ? 11.875 -0.724 -9.273 1 97.19 272 GLN B CA 1
ATOM 4598 C C . GLN B 1 272 ? 12.68 -0.296 -8.047 1 97.19 272 GLN B C 1
ATOM 4600 O O . GLN B 1 272 ? 13.438 -1.089 -7.488 1 97.19 272 GLN B O 1
ATOM 4605 N N . ILE B 1 273 ? 12.508 0.868 -7.625 1 94.69 273 ILE B N 1
ATOM 4606 C CA . ILE B 1 273 ? 13.227 1.381 -6.465 1 94.69 273 ILE B CA 1
ATOM 4607 C C . ILE B 1 273 ? 12.734 0.684 -5.199 1 94.69 273 ILE B C 1
ATOM 4609 O O . ILE B 1 273 ? 13.531 0.263 -4.363 1 94.69 273 ILE B O 1
ATOM 4613 N N . GLU B 1 274 ? 11.492 0.565 -5.059 1 94.25 274 GLU B N 1
ATOM 4614 C CA . GLU B 1 274 ? 10.93 -0.072 -3.873 1 94.25 274 GLU B CA 1
ATOM 4615 C C . GLU B 1 274 ? 11.359 -1.534 -3.777 1 94.25 274 GLU B C 1
ATOM 4617 O O . GLU B 1 274 ? 11.766 -1.998 -2.711 1 94.25 274 GLU B O 1
ATOM 4622 N N . VAL B 1 275 ? 11.234 -2.236 -4.871 1 94.81 275 VAL B N 1
ATOM 4623 C CA . VAL B 1 275 ? 11.617 -3.645 -4.863 1 94.81 275 VAL B CA 1
ATOM 4624 C C . VAL B 1 275 ? 13.094 -3.777 -4.52 1 94.81 275 VAL B C 1
ATOM 4626 O O . VAL B 1 275 ? 13.484 -4.672 -3.766 1 94.81 275 VAL B O 1
ATOM 4629 N N . GLU B 1 276 ? 13.898 -2.916 -5.121 1 93.25 276 GLU B N 1
ATOM 4630 C CA . GLU B 1 276 ? 15.312 -2.926 -4.758 1 93.25 276 GLU B CA 1
ATOM 4631 C C . GLU B 1 276 ? 15.5 -2.74 -3.254 1 93.25 276 GLU B C 1
ATOM 4633 O O . GLU B 1 276 ? 16.297 -3.443 -2.629 1 93.25 276 GLU B O 1
ATOM 4638 N N . GLU B 1 277 ? 14.781 -1.831 -2.711 1 88.94 277 GLU B N 1
ATOM 4639 C CA . GLU B 1 277 ? 14.875 -1.573 -1.277 1 88.94 277 GLU B CA 1
ATOM 4640 C C . GLU B 1 277 ? 14.383 -2.766 -0.466 1 88.94 277 GLU B C 1
ATOM 4642 O O . GLU B 1 277 ? 15.008 -3.154 0.523 1 88.94 277 GLU B O 1
ATOM 4647 N N . TRP B 1 278 ? 13.305 -3.336 -0.894 1 88.44 278 TRP B N 1
ATOM 4648 C CA . TRP B 1 278 ? 12.688 -4.434 -0.159 1 88.44 278 TRP B CA 1
ATOM 4649 C C . TRP B 1 278 ? 13.562 -5.684 -0.208 1 88.44 278 TRP B C 1
ATOM 4651 O O . TRP B 1 278 ? 13.492 -6.531 0.688 1 88.44 278 TRP B O 1
ATOM 4661 N N . THR B 1 279 ? 14.336 -5.809 -1.231 1 88.88 279 THR B N 1
ATOM 4662 C CA . THR B 1 279 ? 15.078 -7.055 -1.422 1 88.88 279 THR B CA 1
ATOM 4663 C C . THR B 1 279 ? 16.547 -6.875 -1.046 1 88.88 279 THR B C 1
ATOM 4665 O O . THR B 1 279 ? 17.359 -7.773 -1.261 1 88.88 279 THR B O 1
ATOM 4668 N N . ARG B 1 280 ? 16.875 -5.738 -0.52 1 81.75 280 ARG B N 1
ATOM 4669 C CA . ARG B 1 280 ? 18.25 -5.48 -0.106 1 81.75 280 ARG B CA 1
ATOM 4670 C C . ARG B 1 280 ? 18.625 -6.363 1.077 1 81.75 280 ARG B C 1
ATOM 4672 O O . ARG B 1 280 ? 17.859 -6.504 2.031 1 81.75 280 ARG B O 1
ATOM 4679 N N . VAL B 1 281 ? 19.75 -7.148 0.966 1 67.31 281 VAL B N 1
ATOM 4680 C CA . VAL B 1 281 ? 20.281 -7.988 2.037 1 67.31 281 VAL B CA 1
ATOM 4681 C C . VAL B 1 281 ? 21.359 -7.219 2.812 1 67.31 281 VAL B C 1
ATOM 4683 O O . VAL B 1 281 ? 22.266 -6.633 2.217 1 67.31 281 VAL B O 1
ATOM 4686 N N . PHE B 1 282 ? 21.047 -6.762 3.971 1 54.03 282 PHE B N 1
ATOM 4687 C CA . PHE B 1 282 ? 22.031 -6.062 4.789 1 54.03 282 PHE B CA 1
ATOM 4688 C C . PHE B 1 282 ? 22.984 -7.051 5.449 1 54.03 282 PHE B C 1
ATOM 4690 O O . PHE B 1 282 ? 22.562 -8.125 5.883 1 54.03 282 PHE B O 1
ATOM 4697 N N . PRO B 1 283 ? 24.359 -6.918 5.102 1 51.28 283 PRO B N 1
ATOM 4698 C CA . PRO B 1 283 ? 25.297 -7.816 5.77 1 51.28 283 PRO B CA 1
ATOM 4699 C C . PRO B 1 283 ? 25.016 -7.969 7.262 1 51.28 283 PRO B C 1
ATOM 4701 O O . PRO B 1 283 ? 24.516 -7.039 7.895 1 51.28 283 PRO B O 1
ATOM 4704 N N . ARG B 1 284 ? 24.891 -9.32 7.598 1 44.88 284 ARG B N 1
ATOM 4705 C CA . ARG B 1 284 ? 24.703 -9.711 8.992 1 44.88 284 ARG B CA 1
ATOM 4706 C C . ARG B 1 284 ? 25.484 -8.797 9.93 1 44.88 284 ARG B C 1
ATOM 4708 O O . ARG B 1 284 ? 25.203 -8.742 11.125 1 44.88 284 ARG B O 1
ATOM 4715 N N . THR B 1 285 ? 26.734 -8.438 9.641 1 35.78 285 THR B N 1
ATOM 4716 C CA . THR B 1 285 ? 27.5 -7.734 10.656 1 35.78 285 THR B CA 1
ATOM 4717 C C . THR B 1 285 ? 26.891 -6.371 10.953 1 35.78 285 THR B C 1
ATOM 4719 O O . THR B 1 285 ? 27.359 -5.652 11.844 1 35.78 285 THR B O 1
ATOM 4722 N N . ILE B 1 286 ? 26.422 -5.75 9.938 1 35.28 286 ILE B N 1
ATOM 4723 C CA . ILE B 1 286 ? 26 -4.383 10.227 1 35.28 286 ILE B CA 1
ATOM 4724 C C . ILE B 1 286 ? 24.672 -4.402 10.961 1 35.28 286 ILE B C 1
ATOM 4726 O O . ILE B 1 286 ? 23.688 -4.957 10.461 1 35.28 286 ILE B O 1
ATOM 4730 N N . GLY B 1 287 ? 24.562 -4.031 12.188 1 27.27 287 GLY B N 1
ATOM 4731 C CA . GLY B 1 287 ? 23.547 -3.91 13.227 1 27.27 287 GLY B CA 1
ATOM 4732 C C . GLY B 1 287 ? 22.219 -3.396 12.711 1 27.27 287 GLY B C 1
ATOM 4733 O O . GLY B 1 287 ? 22.078 -3.092 11.523 1 27.27 287 GLY B O 1
ATOM 4734 N N . LEU B 1 288 ? 21.281 -2.83 13.719 1 31.94 288 LEU B N 1
ATOM 4735 C CA . LEU B 1 288 ? 19.938 -2.338 14.031 1 31.94 288 LEU B CA 1
ATOM 4736 C C . LEU B 1 288 ? 19.5 -1.281 13.023 1 31.94 288 LEU B C 1
ATOM 4738 O O . LEU B 1 288 ? 18.312 -1.022 12.867 1 31.94 288 LEU B O 1
ATOM 4742 N N . TRP B 1 289 ? 20.375 -0.329 12.672 1 26.59 289 TRP B N 1
ATOM 4743 C CA . TRP B 1 289 ? 20.047 1.052 12.336 1 26.59 289 TRP B CA 1
ATOM 4744 C C . TRP B 1 289 ? 19.641 1.178 10.875 1 26.59 289 TRP B C 1
ATOM 4746 O O . TRP B 1 289 ? 19.141 2.227 10.445 1 26.59 289 TRP B O 1
ATOM 4756 N N . MET B 1 290 ? 20.203 0.361 10.008 1 29.95 290 MET B N 1
ATOM 4757 C CA . MET B 1 290 ? 20.047 0.816 8.633 1 29.95 290 MET B CA 1
ATOM 4758 C C . MET B 1 290 ? 18.594 0.668 8.172 1 29.95 290 MET B C 1
ATOM 4760 O O . MET B 1 290 ? 18.297 0.8 6.984 1 29.95 290 MET B O 1
ATOM 4764 N N . GLY B 1 291 ? 17.812 0.122 8.898 1 28.94 291 GLY B N 1
ATOM 4765 C CA . GLY B 1 291 ? 16.438 -0.08 8.484 1 28.94 291 GLY B CA 1
ATOM 4766 C C . GLY B 1 291 ? 15.82 1.155 7.859 1 28.94 291 GLY B C 1
ATOM 4767 O O . GLY B 1 291 ? 14.742 1.082 7.262 1 28.94 291 GLY B O 1
ATOM 4768 N N . ARG B 1 292 ? 16.125 2.416 8.367 1 28.56 292 ARG B N 1
ATOM 4769 C CA . ARG B 1 292 ? 15.359 3.617 8.07 1 28.56 292 ARG B CA 1
ATOM 4770 C C . ARG B 1 292 ? 15.742 4.195 6.711 1 28.56 292 ARG B C 1
ATOM 4772 O O . ARG B 1 292 ? 15.211 5.23 6.301 1 28.56 292 ARG B O 1
ATOM 4779 N N . GLU B 1 293 ? 16.984 3.756 6.121 1 27.72 293 GLU B N 1
ATOM 4780 C CA . GLU B 1 293 ? 17.391 4.57 4.98 1 27.72 293 GLU B CA 1
ATOM 4781 C C . GLU B 1 293 ? 16.516 4.297 3.764 1 27.72 293 GLU B C 1
ATOM 4783 O O . GLU B 1 293 ? 16.781 4.805 2.672 1 27.72 293 GLU B O 1
ATOM 4788 N N . ILE B 1 294 ? 15.727 3.424 3.73 1 29.84 294 ILE B N 1
ATOM 4789 C CA . ILE B 1 294 ? 15.305 2.869 2.447 1 29.84 294 ILE B CA 1
ATOM 4790 C C . ILE B 1 294 ? 14.75 3.984 1.562 1 29.84 294 ILE B C 1
ATOM 4792 O O . ILE B 1 294 ? 14.992 4 0.352 1 29.84 294 ILE B O 1
ATOM 4796 N N . LEU B 1 295 ? 13.43 4.598 1.594 1 28.28 295 LEU B N 1
ATOM 4797 C CA . LEU B 1 295 ? 12.961 5.285 0.396 1 28.28 295 LEU B CA 1
ATOM 4798 C C . LEU B 1 295 ? 13.727 6.586 0.177 1 28.28 295 LEU B C 1
ATOM 4800 O O . LEU B 1 295 ? 13.273 7.465 -0.555 1 28.28 295 LEU B O 1
ATOM 4804 N N . VAL B 1 296 ? 14.969 7.047 0.81 1 20.48 296 VAL B N 1
ATOM 4805 C CA . VAL B 1 296 ? 15.547 8.141 0.03 1 20.48 296 VAL B CA 1
ATOM 4806 C C . VAL B 1 296 ? 15.992 7.617 -1.335 1 20.48 296 VAL B C 1
ATOM 4808 O O . VAL B 1 296 ? 16.625 6.562 -1.429 1 20.48 296 VAL B O 1
#

Sequence (592 aa):
MDQHATTIRRMLGGLTIPQFALLSPRDRRTLFRQNLVQRQPVLIDEADDDGSLNPKIADGVLLRQRYFMGEDETGKQLVKEASDVYYGENHFNVRLHWLREFMTDTLGDYKTKVPVAPLIKGSITVLVDSYDALDDFYLHEEGCDSDSGIDDPKSVHYRHGTGEAARWTQKRLQDIFLFTNAQHITLVLYGRGVLDGSDLATHQMIKDISYVVKLLIEEFGDRFAIKKMISRGDDYEGNHPSRSIRSYWDSPTEMAREEVRQGEATFEQVMQIEVEEWTRVFPRTIGLWMGREILVMDQHATTIRRMLGGLTIPQFALLSPRDRRTLFRQNLVQRQPVLIDEADDDGSLNPKIADGVLLRQRYFMGEDETGKQLVKEASDVYYGENHFNVRLHWLREFMTDTLGDYKTKVPVAPLIKGSITVLVDSYDALDDFYLHEEGCDSDSGIDDPKSVHYRHGTGEAARWTQKRLQDIFLFTNAQHITLVLYGRGVLDGSDLATHQMIKDISYVVKLLIEEFGDRFAIKKMISRGDDYEGNHPSRSIRSYWDSPTEMAREEVRQGEATFEQVMQIEVEEWTRVFPRTIGLWMGREILV

Secondary structure (DSSP, 8-state):
--HHHHHHHHHTTT--HHHHHTS-HHHHHHHHHHHH--SSPEEE-TT-GGGTT-GGGGGGGGGG-HHHH-SSHHHHHHHHHHHHHHHHH--EEEEGGGHHHHHEE-TTTTS--EE-GGG--SEEEEEEE-GGGS-HHHHHHS---TTSGGG-TTSHHHHS--SHHHHHHHHHHGGGGG-TT-SEEEEEEEESS-TT--SHHHHHHHHHHHHHHHHHHHHHGGGEEEEEEE--SS-SSS---EEE-GGGGSPPPHHHHHHHHHT---HHHHHHHHHHHHT----TTS-TTGGG-TT-/--HHHHHHHHHTTT--HHHHHTS-HHHHHHHHHHHH--SSPEEE-TT-GGGTT-GGGGGGGGGG-HHHH-SSHHHHHHHHHHHHHHHHH--EEEEHHHHHHHHEE-TTTTS--EE-GGG--SEEEEEEEPGGGS-HHHHHHS---TTSSTT-TTSHHHHS--SHHHHHHHHHHGGGGG-TT-SEEEEEEEESS-TT--SHHHHHHHHHHHHHHHHHHHHHGGGEEEEEEE--SS-SSS---EEE-GGGGSPPPHHHHHHHHHT---HHHHHHHHHHHHT----TTS-TTGGG-TT-

Foldseek 3Di:
DPPLQVLVCVLLVNDDLVRSLPDDLVSLLVSLCQQQEDDDAQEADPPCDQNPRPVSNSSSLLQLACVNSHPDPSSVVSNVSSLLSNQAVHEHEYELLCVVVVQFDPSVPVPDGDGSQQSHQEEYEYEYEFPVPDPVVSLPPPPPPPPPCVVVCVPLLAVQDVDSSLSSSSVSLVVNLSNLNYQAYEYEYEEADDFQQPDPRSLSSCLSNLQVVLVVCVRNPPRYWYKYWYDPPPCPPDDTDMDTLNLLCPAADPVLLVCVVVVNHDPSSLSVLSSCVSNDDDPPPPDDPCVVDDVD/DPPLQVLVCVLLVNDDLVRSLPDDLVSLLVSLCQQQEDDDAQEDDPPCPQNPRPVSNSSSLLQLACVNSHDDPSSVVSNVSSLLSNQAVHEHEYELLCVVVVQFDCRVPVPDTDGSQQSHQEEYEYEYEFPVPDDVVSLPPPPVPPPQCVVVCVPLLQVADVDSSLSSSSVSLVVNLSNLNYQAYEYEYEEADDFQQPDPRSLSSCLSNLQVVLVVCVRNPPRYWYKYWYDPPPCPPDDTDMDTLPLLCPAADPVLLVCVVVVNHDVSSVSVLSSCLSNDDDPPVPDDPPNPPRPD

Radius of gyration: 33.27 Å; Cα contacts (8 Å, |Δi|>4): 943; chains: 2; bounding box: 55×112×67 Å

Organism: Fusarium pseudograminearum (strain CS3096) (NCBI:txid1028729)

pLDDT: mean 82.11, std 19.29, range [20.48, 98.62]

Solvent-accessible surface area (backbone atoms only — not comparable to full-atom values): 31965 Å² total; per-residue (Å²): 128,63,67,62,58,58,51,49,22,54,59,53,73,68,31,51,68,74,60,45,67,69,45,53,71,67,58,45,48,54,40,43,40,70,35,43,43,56,90,61,60,43,57,48,54,91,77,45,57,91,28,68,64,37,63,86,35,38,74,33,56,52,53,39,16,36,88,70,50,30,84,49,74,67,18,47,52,50,23,50,52,36,44,44,46,34,38,31,67,20,30,37,36,31,35,52,95,46,41,68,59,60,37,44,39,26,46,86,68,73,68,56,71,43,75,38,38,65,39,28,36,34,39,41,35,38,36,36,64,37,74,87,69,49,52,63,68,71,59,60,64,63,62,73,51,72,71,50,61,60,75,33,55,78,34,52,68,38,57,37,39,78,48,70,65,37,44,51,50,47,58,57,55,54,58,59,68,52,41,71,50,35,56,30,40,34,41,30,46,34,27,66,48,37,36,87,29,75,36,65,70,51,39,50,49,49,54,25,38,39,35,61,50,50,51,46,38,70,73,49,42,87,31,42,46,37,30,25,31,44,52,86,65,91,60,81,86,54,93,51,60,61,29,78,53,53,69,29,74,39,82,62,51,72,64,39,54,50,28,31,71,67,27,68,44,52,68,62,42,48,38,8,47,49,41,52,56,62,51,52,76,72,63,84,83,61,76,85,74,69,76,72,66,61,76,104,127,63,69,62,56,56,51,49,22,55,58,52,74,68,31,52,66,72,61,46,67,68,46,53,70,67,59,46,48,54,41,43,42,69,34,42,43,54,91,62,60,44,56,48,52,92,76,46,58,90,28,70,65,38,65,87,36,40,74,33,56,51,55,41,16,36,88,71,50,28,83,50,73,66,16,47,50,50,23,50,53,37,44,45,47,32,38,32,66,21,30,37,37,31,36,52,92,46,41,67,58,60,37,46,40,27,48,84,68,74,69,55,70,42,75,37,38,66,40,27,36,34,39,41,35,38,37,36,64,36,73,82,69,49,53,62,66,71,60,58,66,59,61,75,50,69,72,51,58,56,75,36,53,76,34,54,69,38,59,38,38,77,46,69,66,38,44,51,49,49,57,56,54,55,59,60,70,51,40,71,49,35,56,32,40,35,41,31,45,32,28,65,41,35,36,87,30,75,35,65,71,51,39,50,48,49,56,26,38,38,36,61,49,50,52,45,38,68,72,48,43,88,30,43,46,38,31,26,30,45,51,88,63,92,60,82,86,52,92,51,59,64,28,78,54,52,70,29,75,40,81,62,50,70,64,39,54,50,29,31,73,67,28,68,44,52,68,61,44,48,38,8,48,49,42,51,53,61,50,51,75,73,60,84,81,61,73,89,72,68,76,75,58,53,74,114